Protein AF-A0AAD2YGH4-F1 (afdb_monomer_lite)

Secondary structure (DSSP, 8-state):
-BEEEEEESS--SSHHHHHHHHHHHHHHHHHHTT-S-EEEEEEEEESSSEEEEEEEETTEEEEEEEE---EEEEEESSS-EEETTEEEB-STT-BHHHHHHHHHHHHHHHHHHTT--TTTTS---EEEEESS-EEEEEE--HHHHTTEEEEETTTHHHHHHH---TT----HHHHHHHHHHTT-GGGB-TTT---B-----------PPPP-------------------GGGGB--SHHHHHHHHHHHHHHHHHH--SS-EEEEEEHHHHHHHHHTTT----EEEEEEEE-TTGGGGHHHHHHHH-S--EEEETTEEEEEEEEEP----SS---------------S-----PPP-EEE--HHHHHIIIIIS-------TTGGG--TT--HHHHHHHHHHHHHHHHHHHHHHHHHHTTSHHHHHHH-SSEEEEEEES-TT-HHHHHHHHHHHHH-TT-EEEEEEEES-HHHHHHHHHHHHT---TTSEEEEEEEE----SHHHHHH---SSS-EEEEEEESHHHHHHHTTSS-SSHHHHHHHHHHTTEEEEEEEEEEEE-PBPTTT-SBHHHHHHHHHHHHHHH-SSEEEEESHHHHH-TT--------EEEEEEETTEEEEEEEEEEEEEEEHHHHHHHTTT---TTEEEES-HHHHHTT-GGGB-TTTTT-SEEEETT----

InterPro domains:
  IPR011528 Nuclease-related domain, NERD [PF08378] (24-130)
  IPR029063 S-adenosyl-L-methionine-dependent methyltransferase superfamily [G3DSA:3.40.50.150] (403-676)
  IPR029063 S-adenosyl-L-methionine-dependent methyltransferase superfamily [SSF53335] (407-572)

Radius of gyration: 30.19 Å; chains: 1; bounding box: 81×71×81 Å

Foldseek 3Di:
DWWEWEFEPDDDPDPLLVVLSVLLLQVRRVVTQPPPWYKYKYAQADLVHTFRIWIDTFFATETEHEFAAAEEWEAAQDDFIDHVNHGGPCPDPHHVLVNQVVCLVRNLVSCVVLVNDNLQSVAHAYEYEYAYYYDYDYHDDPVNCLRYYYGYSVCVVVVVVVDGHPSRGADNVSNVVVCVSSVRVLGTDPPSINDDDDDDDDDDDDDDDDDDDDDDDDDDDDDDPPPDQPQVVFFDDDPVQVVVLVVVVVCCCVQVVDPDKHKTKGQQVVCQVVVVVLVDGGFARIKIKMFAAQCQVCQVVCCVVVVFNWHDSDSGMIMTHDHDTDDDDDDDDDDDDDDDDPDPPPPDDAPADDADFEDADPQLLLCCLCPVLVADADDDPPPPLAQLPDDSNSLSNCSNHVLLVLLSVLLRLLLLVCVQPLLVVVPQDQEAEEEEAACFLNSNVNSNQVSCCVSRQQYEYEYEYEHQHPSSVVNNVVSVVSDPRPSYHYHYDYDNDDQQAVVSLVPDDDPAQEHQEYHAESVQSNCCLNVRPVPLSLLSNCVSNVRSYHQNHKYKHKHAQDARPPVRHTPQLSNLQSVLVNQVPDPWKAWLPLQLCRQPSVDNDSARFKDWHFYDHSVDHGNIGIMAMTMMHTPVNSCSSCVPPDDNQEWEQRYVVVVVVVNLSRTPPNHSVHRHYYHSSRSPD

Sequence (685 aa):
MGGLLAFRVGNFDTTAEREQFRFLCERLKAHYEDSNEFCVFAGNYNIGCELDALFIKKDAIISIEFKNYGGKVVANENGEWTCNGKIIKGGSRKTVLQQARINHSIVKKELKVLGVEKNQIKDVPHLIIFHQPIELENNLSATNKSWLHITDSEHFIEKLDDITCPHTDLDPLGIVNLTETLNLNPFYLTEFSNATYDKPVEPIEKIELFEDIKKYEPHTEEKEKEDVPNFESFVIEDENSIVLLNFVKKVIKSSLKLDNFTVMVLDGKRASSSFAAYGIKLTREYVVIISADGIDEYCSKLTRFTNHDVKAVLPSTIFWEEGKELVVEDDSSFSVVEEHQSKELSNTNSNVSFRKSKTILPHWLDKKIFNDHRAIYAPEHERYEYNLDLNEEELKVYLGTYFPRSYAEMFCVVDNLMQNKHLKEMLERDKINVLDCGCGTGGEILGFITAIGKHLTHAKINITAIDGNDGALVILKDLIESNPNKKVQVELSILNQTLNNGEDVENLAFGEKNFHFILCDKIVCELISKEVLPINAYAIMAKKLATYLHENGLLIMLDVTTKDEHSGYFYPQLMNSSINDYVRESRTIETLLPLSCACYYECRDLCFMQQTFSVSHSHKSNDESRVCYRVLCRKPLKTTIMQEIEIENFAHVIHPTKYKQNDDSAICSRSKNNKITIDSFNINL

Organism: NCBI:txid999417

Structure (mmCIF, N/CA/C/O backbone):
data_AF-A0AAD2YGH4-F1
#
_entry.id   AF-A0AAD2YGH4-F1
#
loop_
_atom_site.group_PDB
_atom_site.id
_atom_site.type_symbol
_atom_site.label_atom_id
_atom_site.label_alt_id
_atom_site.label_comp_id
_atom_site.label_asym_id
_atom_site.label_entity_id
_atom_site.label_seq_id
_atom_site.pdbx_PDB_ins_code
_atom_site.Cartn_x
_atom_site.Cartn_y
_atom_site.Cartn_z
_atom_site.occupancy
_atom_site.B_iso_or_equiv
_atom_site.auth_seq_id
_atom_site.auth_comp_id
_atom_site.auth_asym_id
_atom_site.auth_atom_id
_atom_site.pdbx_PDB_model_num
ATOM 1 N N . MET A 1 1 ? 28.987 -19.269 -20.682 1.00 66.50 1 MET A N 1
ATOM 2 C CA . MET A 1 1 ? 28.278 -18.495 -19.629 1.00 66.50 1 MET A CA 1
ATOM 3 C C . MET A 1 1 ? 28.415 -19.230 -18.307 1.00 66.50 1 MET A C 1
ATOM 5 O O . MET A 1 1 ? 27.915 -20.344 -18.219 1.00 66.50 1 MET A O 1
ATOM 9 N N . GLY A 1 2 ? 29.088 -18.630 -17.327 1.00 78.56 2 GLY A N 1
ATOM 10 C CA . GLY A 1 2 ? 29.291 -19.181 -15.981 1.00 78.56 2 GLY A CA 1
ATOM 11 C C . GLY A 1 2 ? 29.488 -18.058 -14.960 1.00 78.56 2 GLY A C 1
ATOM 12 O O . GLY A 1 2 ? 29.725 -16.917 -15.366 1.00 78.56 2 GLY A O 1
ATOM 13 N N . GLY A 1 3 ? 29.333 -18.363 -13.673 1.00 90.00 3 GLY A N 1
ATOM 14 C CA . GLY A 1 3 ? 29.464 -17.436 -12.546 1.00 90.00 3 GLY A CA 1
ATOM 15 C C . GLY A 1 3 ? 28.148 -17.091 -11.836 1.00 90.00 3 GLY A C 1
ATOM 16 O O . GLY A 1 3 ? 27.070 -17.579 -12.180 1.00 90.00 3 GLY A O 1
ATOM 17 N N . LEU A 1 4 ? 28.253 -16.231 -10.822 1.00 94.25 4 LEU A N 1
ATOM 18 C CA . LEU A 1 4 ? 27.159 -15.813 -9.946 1.00 94.25 4 LEU A CA 1
ATOM 19 C C . LEU A 1 4 ? 26.594 -14.446 -10.357 1.00 94.25 4 LEU A C 1
ATOM 21 O O . LEU A 1 4 ? 27.344 -13.487 -10.571 1.00 94.25 4 LEU A O 1
ATOM 25 N N . LEU A 1 5 ? 25.265 -14.337 -10.363 1.00 93.19 5 LEU A N 1
ATOM 26 C CA . LEU A 1 5 ? 24.547 -13.066 -10.260 1.00 93.19 5 LEU A CA 1
ATOM 27 C C . LEU A 1 5 ? 23.914 -12.929 -8.870 1.00 93.19 5 LEU A C 1
ATOM 29 O O . LEU A 1 5 ? 23.048 -13.715 -8.486 1.00 93.19 5 LEU A O 1
ATOM 33 N N . ALA A 1 6 ? 24.319 -11.910 -8.122 1.00 93.62 6 ALA A N 1
ATOM 34 C CA . ALA A 1 6 ? 23.796 -11.613 -6.796 1.00 93.62 6 ALA A CA 1
ATOM 35 C C . ALA A 1 6 ? 22.859 -10.395 -6.826 1.00 93.62 6 ALA A C 1
ATOM 37 O O . ALA A 1 6 ? 23.151 -9.384 -7.466 1.00 93.62 6 ALA A O 1
ATOM 38 N N . PHE A 1 7 ? 21.747 -10.469 -6.094 1.00 90.81 7 PHE A N 1
ATOM 39 C CA . PHE A 1 7 ? 20.738 -9.411 -5.999 1.00 90.81 7 PHE A CA 1
ATOM 40 C C . PHE A 1 7 ? 20.287 -9.195 -4.551 1.00 90.81 7 PHE A C 1
ATOM 42 O O . PHE A 1 7 ? 20.289 -10.132 -3.753 1.00 90.81 7 PHE A O 1
ATOM 49 N N . ARG A 1 8 ? 19.834 -7.983 -4.205 1.00 89.50 8 ARG A N 1
ATOM 50 C CA . ARG A 1 8 ? 19.205 -7.689 -2.903 1.00 89.50 8 ARG A CA 1
ATOM 51 C C . ARG A 1 8 ? 18.032 -6.721 -3.041 1.00 89.50 8 ARG A C 1
ATOM 53 O O . ARG A 1 8 ? 18.234 -5.527 -3.246 1.00 89.50 8 ARG A O 1
ATOM 60 N N . VAL A 1 9 ? 16.812 -7.234 -2.859 1.00 71.62 9 VAL A N 1
ATOM 61 C CA . VAL A 1 9 ? 15.546 -6.509 -3.121 1.00 71.62 9 VAL A CA 1
ATOM 62 C C . VAL A 1 9 ? 15.139 -5.553 -1.983 1.00 71.62 9 VAL A C 1
ATOM 64 O O . VAL A 1 9 ? 14.277 -4.691 -2.144 1.00 71.62 9 VAL A O 1
ATOM 67 N N . GLY A 1 10 ? 15.841 -5.614 -0.852 1.00 69.56 10 GLY A N 1
ATOM 68 C CA . GLY A 1 10 ? 15.740 -4.660 0.250 1.00 69.56 10 GLY A CA 1
ATOM 69 C C . GLY A 1 10 ? 16.786 -4.934 1.329 1.00 69.56 10 GLY A C 1
ATOM 70 O O . GLY A 1 10 ? 17.437 -5.978 1.332 1.00 69.56 10 GLY A O 1
ATOM 71 N N . ASN A 1 11 ? 16.943 -4.028 2.292 1.00 75.69 11 ASN A N 1
ATOM 72 C CA . ASN A 1 11 ? 17.807 -4.289 3.447 1.00 75.69 11 ASN A CA 1
ATOM 73 C C . ASN A 1 11 ? 17.150 -5.296 4.399 1.00 75.69 11 ASN A C 1
ATOM 75 O O . ASN A 1 11 ? 15.961 -5.172 4.669 1.00 75.69 11 ASN A O 1
ATOM 79 N N . PHE A 1 12 ? 17.924 -6.246 4.932 1.00 79.94 12 PHE A N 1
ATOM 80 C CA . PHE A 1 12 ? 17.452 -7.127 6.007 1.00 79.94 12 PHE A CA 1
ATOM 81 C C . PHE A 1 12 ? 17.207 -6.331 7.292 1.00 79.94 12 PHE A C 1
ATOM 83 O O . PHE A 1 12 ? 17.900 -5.335 7.551 1.00 79.94 12 PHE A O 1
ATOM 90 N N . ASP A 1 13 ? 16.259 -6.779 8.106 1.00 73.19 13 ASP A N 1
ATOM 91 C CA . ASP A 1 13 ? 15.852 -6.077 9.324 1.00 73.19 13 ASP A CA 1
ATOM 92 C C . ASP A 1 13 ? 16.855 -6.260 10.468 1.00 73.19 13 ASP A C 1
ATOM 94 O O . ASP A 1 13 ? 17.016 -5.357 11.293 1.00 73.19 13 ASP A O 1
ATOM 98 N N . THR A 1 14 ? 17.587 -7.381 10.501 1.00 77.44 14 THR A N 1
ATOM 99 C CA . THR A 1 14 ? 18.563 -7.663 11.561 1.00 77.44 14 THR A CA 1
ATOM 100 C C . THR A 1 14 ? 20.010 -7.638 11.070 1.00 77.44 14 THR A C 1
ATOM 102 O O . THR A 1 14 ? 20.324 -7.993 9.933 1.00 77.44 14 THR A O 1
ATOM 105 N N . THR A 1 15 ? 20.936 -7.247 11.952 1.00 80.94 15 THR A N 1
ATOM 106 C CA . THR A 1 15 ? 22.381 -7.275 11.665 1.00 80.94 15 THR A CA 1
ATOM 107 C C . THR A 1 15 ? 22.866 -8.683 11.318 1.00 80.94 15 THR A C 1
ATOM 109 O O . THR A 1 15 ? 23.630 -8.837 10.371 1.00 80.94 15 THR A O 1
ATOM 112 N N . ALA A 1 16 ? 22.370 -9.705 12.024 1.00 84.06 16 ALA A N 1
ATOM 113 C CA . ALA A 1 16 ? 22.767 -11.094 11.807 1.00 84.06 16 ALA A CA 1
ATOM 114 C C . ALA A 1 16 ? 22.405 -11.592 10.399 1.00 84.06 16 ALA A C 1
ATOM 116 O O . ALA A 1 16 ? 23.231 -12.216 9.743 1.00 84.06 16 ALA A O 1
ATOM 117 N N . GLU A 1 17 ? 21.211 -11.267 9.895 1.00 89.44 17 GLU A N 1
ATOM 118 C CA . GLU A 1 17 ? 20.808 -11.619 8.524 1.00 89.44 17 GLU A CA 1
ATOM 119 C C . GLU A 1 17 ? 21.643 -10.868 7.479 1.00 89.44 17 GLU A C 1
ATOM 121 O O . GLU A 1 17 ? 22.048 -11.456 6.478 1.00 89.44 17 GLU A O 1
ATOM 126 N N . ARG A 1 18 ? 21.972 -9.588 7.722 1.00 89.44 18 ARG A N 1
ATOM 127 C CA . ARG A 1 18 ? 22.854 -8.813 6.826 1.00 89.44 18 ARG A CA 1
ATOM 128 C C . ARG A 1 18 ? 24.257 -9.403 6.749 1.00 89.44 18 ARG A C 1
ATOM 130 O O . ARG A 1 18 ? 24.847 -9.436 5.671 1.00 89.44 18 ARG A O 1
ATOM 137 N N . GLU A 1 19 ? 24.814 -9.797 7.889 1.00 91.25 19 GLU A N 1
ATOM 138 C CA . GLU A 1 19 ? 26.130 -10.431 7.974 1.00 91.25 19 GLU A CA 1
ATOM 139 C C . GLU A 1 19 ? 26.116 -11.807 7.314 1.00 91.25 19 GLU A C 1
ATOM 141 O O . GLU A 1 19 ? 26.974 -12.082 6.479 1.00 91.25 19 GLU A O 1
ATOM 146 N N . GLN A 1 20 ? 25.101 -12.625 7.609 1.00 95.69 20 GLN A N 1
ATOM 147 C CA . GLN A 1 20 ? 24.940 -13.943 7.007 1.00 95.69 20 GLN A CA 1
ATOM 148 C C . GLN A 1 20 ? 24.799 -13.855 5.483 1.00 95.69 20 GLN A C 1
ATOM 150 O O . GLN A 1 20 ? 25.515 -14.552 4.773 1.00 95.69 20 GLN A O 1
ATOM 155 N N . PHE A 1 21 ? 23.940 -12.971 4.965 1.00 96.56 21 PHE A N 1
ATOM 156 C CA . PHE A 1 21 ? 23.768 -12.776 3.523 1.00 96.56 21 PHE A CA 1
ATOM 157 C C . PHE A 1 21 ? 25.072 -12.366 2.833 1.00 96.56 21 PHE A C 1
ATOM 159 O O . PHE A 1 21 ? 25.438 -12.949 1.816 1.00 96.56 21 PHE A O 1
ATOM 166 N N . ARG A 1 22 ? 25.794 -11.390 3.398 1.00 95.69 22 ARG A N 1
ATOM 167 C CA . ARG A 1 22 ? 27.077 -10.926 2.850 1.00 95.69 22 ARG A CA 1
ATOM 168 C C . ARG A 1 22 ? 28.101 -12.057 2.800 1.00 95.69 22 ARG A C 1
ATOM 170 O O . ARG A 1 22 ? 28.711 -12.278 1.761 1.00 95.69 22 ARG A O 1
ATOM 177 N N . PHE A 1 23 ? 28.226 -12.800 3.897 1.00 96.25 23 PHE A N 1
ATOM 178 C CA . PHE A 1 23 ? 29.118 -13.950 3.989 1.00 96.25 23 PHE A CA 1
ATOM 179 C C . PHE A 1 23 ? 28.778 -15.022 2.939 1.00 96.25 23 PHE A C 1
ATOM 181 O O . PHE A 1 23 ? 29.663 -15.510 2.239 1.00 96.25 23 PHE A O 1
ATOM 188 N N . LEU A 1 24 ? 27.492 -15.353 2.778 1.00 97.38 24 LEU A N 1
ATOM 189 C CA . LEU A 1 24 ? 27.024 -16.296 1.758 1.00 97.38 24 LEU A CA 1
ATOM 190 C C . LEU A 1 24 ? 27.374 -15.805 0.343 1.00 97.38 24 LEU A C 1
ATOM 192 O O . LEU A 1 24 ? 27.895 -16.586 -0.449 1.00 97.38 24 LEU A O 1
ATOM 196 N N . CYS A 1 25 ? 27.152 -14.522 0.038 1.00 97.12 25 CYS A N 1
ATOM 197 C CA . CYS A 1 25 ? 27.506 -13.922 -1.251 1.00 97.12 25 CYS A CA 1
ATOM 198 C C . CYS A 1 25 ? 29.002 -14.039 -1.567 1.00 97.12 25 CYS A C 1
ATOM 200 O O . CYS A 1 25 ? 29.358 -14.443 -2.669 1.00 97.12 25 CYS A O 1
ATOM 202 N N . GLU A 1 26 ? 29.881 -13.714 -0.616 1.00 95.88 26 GLU A N 1
ATOM 203 C CA . GLU A 1 26 ? 31.338 -13.804 -0.798 1.00 95.88 26 GLU A CA 1
ATOM 204 C C . GLU A 1 26 ? 31.778 -15.242 -1.090 1.00 95.88 26 GLU A C 1
ATOM 206 O O . GLU A 1 26 ? 32.555 -15.495 -2.013 1.00 95.88 26 GLU A O 1
ATOM 211 N N . ARG A 1 27 ? 31.235 -16.198 -0.331 1.00 96.81 27 ARG A N 1
ATOM 212 C CA . ARG A 1 27 ? 31.536 -17.624 -0.484 1.00 96.81 27 ARG A CA 1
ATOM 213 C C . ARG A 1 27 ? 31.006 -18.179 -1.808 1.00 96.81 27 ARG A C 1
ATOM 215 O O . ARG A 1 27 ? 31.737 -18.902 -2.479 1.00 96.81 27 ARG A O 1
ATOM 222 N N . LEU A 1 28 ? 29.785 -17.813 -2.211 1.00 96.69 28 LEU A N 1
ATOM 223 C CA . LEU A 1 28 ? 29.208 -18.201 -3.504 1.00 96.69 28 LEU A CA 1
ATOM 224 C C . LEU A 1 28 ? 29.993 -17.598 -4.670 1.00 96.69 28 LEU A C 1
ATOM 226 O O . LEU A 1 28 ? 30.309 -18.312 -5.616 1.00 96.69 28 LEU A O 1
ATOM 230 N N . LYS A 1 29 ? 30.351 -16.310 -4.595 1.00 94.50 29 LYS A N 1
ATOM 231 C CA . LYS A 1 29 ? 31.142 -15.641 -5.633 1.00 94.50 29 LYS A CA 1
ATOM 232 C C . LYS A 1 29 ? 32.457 -16.383 -5.860 1.00 94.50 29 LYS A C 1
ATOM 234 O O . LYS A 1 29 ? 32.738 -16.749 -6.995 1.00 94.50 29 LYS A O 1
ATOM 239 N N . ALA A 1 30 ? 33.203 -16.659 -4.789 1.00 93.25 30 ALA A N 1
ATOM 240 C CA . ALA A 1 30 ? 34.466 -17.394 -4.861 1.00 93.25 30 ALA A CA 1
ATOM 241 C C . ALA A 1 30 ? 34.291 -18.830 -5.387 1.00 93.25 30 ALA A C 1
ATOM 243 O O . ALA A 1 30 ? 35.144 -19.332 -6.107 1.00 93.25 30 ALA A O 1
ATOM 244 N N . HIS A 1 31 ? 33.187 -19.498 -5.043 1.00 94.38 31 HIS A N 1
ATOM 245 C CA . HIS A 1 31 ? 32.913 -20.857 -5.509 1.00 94.38 31 HIS A CA 1
ATOM 246 C C . HIS A 1 31 ? 32.589 -20.925 -7.011 1.00 94.38 31 HIS A C 1
ATOM 248 O O . HIS A 1 31 ? 33.031 -21.850 -7.688 1.00 94.38 31 HIS A O 1
ATOM 254 N N . TYR A 1 32 ? 31.858 -19.940 -7.544 1.00 90.38 32 TYR A N 1
ATOM 255 C CA . TYR A 1 32 ? 31.441 -19.916 -8.950 1.00 90.38 32 TYR A CA 1
ATOM 256 C C . TYR A 1 32 ? 32.366 -19.110 -9.880 1.00 90.38 32 TYR A C 1
ATOM 258 O O . TYR A 1 32 ? 32.117 -19.087 -11.080 1.00 90.38 32 TYR A O 1
ATOM 266 N N . GLU A 1 33 ? 33.429 -18.474 -9.373 1.00 84.94 33 GLU A N 1
ATOM 267 C CA . GLU A 1 33 ? 34.309 -17.571 -10.142 1.00 84.94 33 GLU A CA 1
ATOM 268 C C . GLU A 1 33 ? 34.930 -18.205 -11.390 1.00 84.94 33 GLU A C 1
ATOM 270 O O . GLU A 1 33 ? 34.865 -17.616 -12.467 1.00 84.94 33 GLU A O 1
ATOM 275 N N . ASP A 1 34 ? 35.433 -19.432 -11.261 1.00 81.06 34 ASP A N 1
ATOM 276 C CA . ASP A 1 34 ? 36.026 -20.199 -12.364 1.00 81.06 34 ASP A CA 1
ATOM 277 C C . ASP A 1 34 ? 35.110 -21.338 -12.850 1.00 81.06 34 ASP A C 1
ATOM 279 O O . ASP A 1 34 ? 35.536 -22.246 -13.570 1.00 81.06 34 ASP A O 1
ATOM 283 N N . SER A 1 35 ? 33.841 -21.327 -12.431 1.00 81.94 35 SER A N 1
ATOM 284 C CA . SER A 1 35 ? 32.882 -22.368 -12.788 1.00 81.94 35 SER A CA 1
ATOM 285 C C . SER A 1 35 ? 32.200 -22.064 -14.121 1.00 81.94 35 SER A C 1
ATOM 287 O O . SER A 1 35 ? 31.798 -20.937 -14.408 1.00 81.94 35 SER A O 1
ATOM 289 N N . ASN A 1 36 ? 31.984 -23.108 -14.925 1.00 83.19 36 ASN A N 1
ATOM 290 C CA . ASN A 1 36 ? 31.110 -23.032 -16.100 1.00 83.19 36 ASN A CA 1
ATOM 291 C C . ASN A 1 36 ? 29.619 -23.066 -15.724 1.00 83.19 36 ASN A C 1
ATOM 293 O O . ASN A 1 36 ? 28.760 -23.003 -16.603 1.00 83.19 36 ASN A O 1
ATOM 297 N N . GLU A 1 37 ? 29.299 -23.213 -14.439 1.00 88.12 37 GLU A N 1
ATOM 298 C CA . GLU A 1 37 ? 27.932 -23.179 -13.942 1.00 88.12 37 GLU A CA 1
ATOM 299 C C . GLU A 1 37 ? 27.478 -21.744 -13.709 1.00 88.12 37 GLU A C 1
ATOM 301 O O . GLU A 1 37 ? 28.224 -20.909 -13.204 1.00 88.12 37 GLU A O 1
ATOM 306 N N . PHE A 1 38 ? 26.234 -21.468 -14.086 1.00 90.75 38 PHE A N 1
ATOM 307 C CA . PHE A 1 38 ? 25.610 -20.165 -13.926 1.00 90.75 38 PHE A CA 1
ATOM 308 C C . PHE A 1 38 ? 24.528 -20.251 -12.855 1.00 90.75 38 PHE A C 1
ATOM 310 O O . PHE A 1 38 ? 23.673 -21.142 -12.904 1.00 90.75 38 PHE A O 1
ATOM 317 N N . CYS A 1 39 ? 24.553 -19.329 -11.899 1.00 94.19 39 CYS A N 1
ATOM 318 C CA . CYS A 1 39 ? 23.596 -19.309 -10.802 1.00 94.19 39 CYS A CA 1
ATOM 319 C C . CYS A 1 39 ? 23.213 -17.884 -10.391 1.00 94.19 39 CYS A C 1
ATOM 321 O O . CYS A 1 39 ? 23.888 -16.899 -10.699 1.00 94.19 39 CYS A O 1
ATOM 323 N N . VAL A 1 40 ? 22.092 -17.782 -9.685 1.00 96.50 40 VAL A N 1
ATOM 324 C CA . VAL A 1 40 ? 21.546 -16.533 -9.161 1.00 96.50 40 VAL A CA 1
ATOM 325 C C . VAL A 1 40 ? 21.294 -16.680 -7.673 1.00 96.50 40 VAL A C 1
ATOM 327 O O . VAL A 1 40 ? 20.693 -17.661 -7.239 1.00 96.50 40 VAL A O 1
ATOM 330 N N . PHE A 1 41 ? 21.675 -15.666 -6.903 1.00 97.88 41 PHE A N 1
ATOM 331 C CA . PHE A 1 41 ? 21.356 -15.554 -5.486 1.00 97.88 41 PHE A CA 1
ATOM 332 C C . PHE A 1 41 ? 20.676 -14.214 -5.198 1.00 97.88 41 PHE A C 1
ATOM 334 O O . PHE A 1 41 ? 21.284 -13.156 -5.335 1.00 97.88 41 PHE A O 1
ATOM 341 N N . ALA A 1 42 ? 19.405 -14.244 -4.804 1.00 95.31 42 ALA A N 1
ATOM 342 C CA . ALA A 1 42 ? 18.608 -13.054 -4.526 1.00 95.31 42 ALA A CA 1
ATOM 343 C C . ALA A 1 42 ? 18.218 -12.995 -3.047 1.00 95.31 42 ALA A C 1
ATOM 345 O O . ALA A 1 42 ? 17.484 -13.853 -2.568 1.00 95.31 42 ALA A O 1
ATOM 346 N N . GLY A 1 43 ? 18.696 -11.981 -2.329 1.00 94.50 43 GLY A N 1
ATOM 347 C CA . GLY A 1 43 ? 18.396 -11.758 -0.915 1.00 94.50 43 GLY A CA 1
ATOM 348 C C . GLY A 1 43 ? 17.168 -10.884 -0.676 1.00 94.50 43 GLY A C 1
ATOM 349 O O . GLY A 1 43 ? 16.886 -9.963 -1.452 1.00 94.50 43 GLY A O 1
ATOM 350 N N . ASN A 1 44 ? 16.502 -11.143 0.451 1.00 89.38 44 ASN A N 1
ATOM 351 C CA . ASN A 1 44 ? 15.353 -10.405 0.972 1.00 89.38 44 ASN A CA 1
ATOM 352 C C . ASN A 1 44 ? 14.245 -10.226 -0.076 1.00 89.38 44 ASN A C 1
ATOM 354 O O . ASN A 1 44 ? 13.866 -9.110 -0.439 1.00 89.38 44 ASN A O 1
ATOM 358 N N . TYR A 1 45 ? 13.793 -11.349 -0.631 1.00 87.06 45 TYR A N 1
ATOM 359 C CA . TYR A 1 45 ? 12.882 -11.376 -1.768 1.00 87.06 45 TYR A CA 1
ATOM 360 C C . TYR A 1 45 ? 11.465 -11.758 -1.341 1.00 87.06 45 TYR A C 1
ATOM 362 O O . TYR A 1 45 ? 11.273 -12.677 -0.547 1.00 87.06 45 TYR A O 1
ATOM 370 N N . ASN A 1 46 ? 10.452 -11.085 -1.898 1.00 81.69 46 ASN A N 1
ATOM 371 C CA . ASN A 1 46 ? 9.050 -11.401 -1.635 1.00 81.69 46 ASN A CA 1
ATOM 372 C C . ASN A 1 46 ? 8.379 -12.009 -2.870 1.00 81.69 46 ASN A C 1
ATOM 374 O O . ASN A 1 46 ? 8.191 -11.339 -3.884 1.00 81.69 46 ASN A O 1
ATOM 378 N N . ILE A 1 47 ? 7.966 -13.269 -2.746 1.00 77.31 47 ILE A N 1
ATOM 379 C CA . ILE A 1 47 ? 7.245 -14.023 -3.777 1.00 77.31 47 ILE A CA 1
ATOM 380 C C . ILE A 1 47 ? 5.944 -14.587 -3.197 1.00 77.31 47 ILE A C 1
ATOM 382 O O . ILE A 1 47 ? 5.746 -15.792 -3.066 1.00 77.31 47 ILE A O 1
ATOM 386 N N . GLY A 1 48 ? 5.075 -13.684 -2.731 1.00 73.00 48 GLY A N 1
ATOM 387 C CA . GLY A 1 48 ? 3.843 -14.016 -1.998 1.00 73.00 48 GLY A CA 1
ATOM 388 C C . GLY A 1 48 ? 4.076 -14.402 -0.531 1.00 73.00 48 GLY A C 1
ATOM 389 O O . GLY A 1 48 ? 3.132 -14.436 0.260 1.00 73.00 48 GLY A O 1
ATOM 390 N N . CYS A 1 49 ? 5.329 -14.655 -0.163 1.00 78.06 49 CYS A N 1
ATOM 391 C CA . CYS A 1 49 ? 5.856 -14.724 1.192 1.00 78.06 49 CYS A CA 1
ATOM 392 C C . CYS A 1 49 ? 7.225 -14.037 1.223 1.00 78.06 49 CYS A C 1
ATOM 394 O O . CYS A 1 49 ? 7.924 -14.003 0.209 1.00 78.06 49 CYS A O 1
ATOM 396 N N . GLU A 1 50 ? 7.599 -13.510 2.385 1.00 83.12 50 GLU A N 1
ATOM 397 C CA . GLU A 1 50 ? 8.935 -12.963 2.631 1.00 83.12 50 GLU A CA 1
ATOM 398 C C . GLU A 1 50 ? 9.928 -14.123 2.767 1.00 83.12 50 GLU A C 1
ATOM 400 O O . GLU A 1 50 ? 9.701 -15.043 3.557 1.00 83.12 50 GLU A O 1
ATOM 405 N N . LEU A 1 51 ? 10.976 -14.108 1.944 1.00 89.50 51 LEU A N 1
ATOM 406 C CA . LEU A 1 51 ? 12.081 -15.059 1.977 1.00 89.50 51 LEU A CA 1
ATOM 407 C C . LEU A 1 51 ? 13.375 -14.327 2.304 1.00 89.50 51 LEU A C 1
ATOM 409 O O . LEU A 1 51 ? 13.650 -13.264 1.738 1.00 89.50 51 LEU A O 1
ATOM 413 N N . ASP A 1 52 ? 14.221 -14.964 3.108 1.00 95.00 52 ASP A N 1
ATOM 414 C CA . ASP A 1 52 ? 15.559 -14.444 3.367 1.00 95.00 52 ASP A CA 1
ATOM 415 C C . ASP A 1 52 ? 16.425 -14.494 2.108 1.00 95.00 52 ASP A C 1
ATOM 417 O O . ASP A 1 52 ? 17.132 -13.532 1.804 1.00 95.00 52 ASP A O 1
ATOM 421 N N . ALA A 1 53 ? 16.333 -15.576 1.326 1.00 96.88 53 ALA A N 1
ATOM 422 C CA . ALA A 1 53 ? 16.904 -15.608 -0.013 1.00 96.88 53 ALA A CA 1
ATOM 423 C C . ALA A 1 53 ? 16.221 -16.609 -0.962 1.00 96.88 53 ALA A C 1
ATOM 425 O O . ALA A 1 53 ? 15.487 -17.513 -0.559 1.00 96.88 53 ALA A O 1
ATOM 426 N N . LEU A 1 54 ? 16.505 -16.453 -2.252 1.00 96.94 54 LEU A N 1
ATOM 427 C CA . LEU A 1 54 ? 16.174 -17.377 -3.328 1.00 96.94 54 LEU A CA 1
ATOM 428 C C . LEU A 1 54 ? 17.457 -17.692 -4.103 1.00 96.94 54 LEU A C 1
ATOM 430 O O . LEU A 1 54 ? 18.160 -16.778 -4.532 1.00 96.94 54 LEU A O 1
ATOM 434 N N . PHE A 1 55 ? 17.755 -18.973 -4.289 1.00 97.88 55 PHE A N 1
ATOM 435 C CA . PHE A 1 55 ? 18.895 -19.435 -5.073 1.00 97.88 55 PHE A CA 1
ATOM 436 C C . PHE A 1 55 ? 18.412 -20.214 -6.294 1.00 97.88 55 PHE A C 1
ATOM 438 O O . PHE A 1 55 ? 17.547 -21.081 -6.179 1.00 97.88 55 PHE A O 1
ATOM 445 N N . ILE A 1 56 ? 18.945 -19.894 -7.467 1.00 96.31 56 ILE A N 1
ATOM 446 C CA . ILE A 1 56 ? 18.564 -20.510 -8.737 1.00 96.31 56 ILE A CA 1
ATOM 447 C C . ILE A 1 56 ? 19.835 -21.028 -9.389 1.00 96.31 56 ILE A C 1
ATOM 449 O O . ILE A 1 56 ? 20.767 -20.267 -9.635 1.00 96.31 56 ILE A O 1
ATOM 453 N N . LYS A 1 57 ? 19.847 -22.316 -9.703 1.00 95.25 57 LYS A N 1
ATOM 454 C CA . LYS A 1 57 ? 20.884 -22.960 -10.505 1.00 95.25 57 LYS A CA 1
ATOM 455 C C . LYS A 1 57 ? 20.231 -23.835 -11.567 1.00 95.25 57 LYS A C 1
ATOM 457 O O . LYS A 1 57 ? 19.008 -23.970 -11.602 1.00 95.25 57 LYS A O 1
ATOM 462 N N . LYS A 1 58 ? 21.053 -24.439 -12.423 1.00 93.69 58 LYS A N 1
ATOM 463 C CA . LYS A 1 58 ? 20.595 -25.262 -13.546 1.00 93.69 58 LYS A CA 1
ATOM 464 C C . LYS A 1 58 ? 19.526 -26.283 -13.151 1.00 93.69 58 LYS A C 1
ATOM 466 O O . LYS A 1 58 ? 18.511 -26.399 -13.821 1.00 93.69 58 LYS A O 1
ATOM 471 N N . ASP A 1 59 ? 19.739 -27.010 -12.068 1.00 94.56 59 ASP A N 1
ATOM 472 C CA . ASP A 1 59 ? 18.918 -28.155 -11.688 1.00 94.56 59 ASP A CA 1
ATOM 473 C C . ASP A 1 59 ? 18.085 -27.924 -10.421 1.00 94.56 59 ASP A C 1
ATOM 475 O O . ASP A 1 59 ? 17.552 -28.881 -9.863 1.00 94.56 59 ASP A O 1
ATOM 479 N N . ALA A 1 60 ? 17.956 -26.679 -9.939 1.00 96.44 60 ALA A N 1
ATOM 480 C CA . ALA A 1 60 ? 17.129 -26.370 -8.773 1.00 96.44 60 ALA A CA 1
ATOM 481 C C . ALA A 1 60 ? 16.755 -24.882 -8.655 1.00 96.44 60 ALA A C 1
ATOM 483 O O . ALA A 1 60 ? 17.568 -23.988 -8.892 1.00 96.44 60 ALA A O 1
ATOM 484 N N . ILE A 1 61 ? 15.541 -24.629 -8.157 1.00 96.69 61 ILE A N 1
ATOM 485 C CA . ILE A 1 61 ? 15.127 -23.342 -7.578 1.00 96.69 61 ILE A CA 1
ATOM 486 C C . ILE A 1 61 ? 14.902 -23.573 -6.082 1.00 96.69 61 ILE A C 1
ATOM 488 O O . ILE A 1 61 ? 14.020 -24.340 -5.699 1.00 96.69 61 ILE A O 1
ATOM 492 N N . ILE A 1 62 ? 15.698 -22.924 -5.237 1.00 98.00 62 ILE A N 1
ATOM 493 C CA . ILE A 1 62 ? 15.788 -23.192 -3.800 1.00 98.00 62 ILE A CA 1
ATOM 494 C C . ILE A 1 62 ? 15.371 -21.942 -3.031 1.00 98.00 62 ILE A C 1
ATOM 496 O O . ILE A 1 62 ? 15.977 -20.880 -3.156 1.00 98.00 62 ILE A O 1
ATOM 500 N N . SER A 1 63 ? 14.342 -22.075 -2.201 1.00 96.88 63 SER A N 1
ATOM 501 C CA . SER A 1 63 ? 13.959 -21.030 -1.243 1.00 96.88 63 SER A CA 1
ATOM 502 C C . SER A 1 63 ? 14.767 -21.180 0.044 1.00 96.88 63 SER A C 1
ATOM 504 O O . SER A 1 63 ? 14.945 -22.300 0.519 1.00 96.88 63 SER A O 1
ATOM 506 N N . ILE A 1 64 ? 15.261 -20.076 0.601 1.00 97.81 64 ILE A N 1
ATOM 507 C CA . ILE A 1 64 ? 16.207 -20.084 1.719 1.00 97.81 64 ILE A CA 1
ATOM 508 C C . ILE A 1 64 ? 15.665 -19.261 2.887 1.00 97.81 64 ILE A C 1
ATOM 510 O O . ILE A 1 64 ? 15.111 -18.179 2.697 1.00 97.81 64 ILE A O 1
ATOM 514 N N . GLU A 1 65 ? 15.864 -19.790 4.091 1.00 95.88 65 GLU A N 1
ATOM 515 C CA . GLU A 1 65 ? 15.543 -19.161 5.370 1.00 95.88 65 GLU A CA 1
ATOM 516 C C . GLU A 1 65 ? 16.782 -19.167 6.280 1.00 95.88 65 GLU A C 1
ATOM 518 O O . GLU A 1 65 ? 17.479 -20.179 6.412 1.00 95.88 65 GLU A O 1
ATOM 523 N N . PHE A 1 66 ? 17.036 -18.056 6.957 1.00 96.00 66 PHE A N 1
ATOM 524 C CA . PHE A 1 66 ? 18.131 -17.868 7.893 1.00 96.00 66 PHE A CA 1
ATOM 525 C C . PHE A 1 66 ? 17.687 -18.114 9.336 1.00 96.00 66 PHE A C 1
ATOM 527 O O . PHE A 1 66 ? 16.555 -17.839 9.758 1.00 96.00 66 PHE A O 1
ATOM 534 N N . LYS A 1 67 ? 18.600 -18.671 10.136 1.00 94.94 67 LYS A N 1
ATOM 535 C CA . LYS A 1 67 ? 18.407 -18.871 11.575 1.00 94.94 67 LYS A CA 1
ATOM 536 C C . LYS A 1 67 ? 19.681 -18.515 12.325 1.00 94.94 67 LYS A C 1
ATOM 538 O O . LYS A 1 67 ? 20.705 -19.174 12.191 1.00 94.94 67 LYS A O 1
ATOM 543 N N . ASN A 1 68 ? 19.604 -17.512 13.191 1.00 93.94 68 ASN A N 1
ATOM 544 C CA . ASN A 1 68 ? 20.745 -17.078 13.993 1.00 93.94 68 ASN A CA 1
ATOM 545 C C . ASN A 1 68 ? 20.957 -17.963 15.244 1.00 93.94 68 ASN A C 1
ATOM 547 O O . ASN A 1 68 ? 20.694 -17.539 16.369 1.00 93.94 68 ASN A O 1
ATOM 551 N N . TYR A 1 69 ? 21.369 -19.219 15.043 1.00 94.44 69 TYR A N 1
ATOM 552 C CA . TYR A 1 69 ? 21.707 -20.181 16.103 1.00 94.44 69 TYR A CA 1
ATOM 553 C C . TYR A 1 69 ? 22.947 -21.014 15.717 1.00 94.44 69 TYR A C 1
ATOM 555 O O . TYR A 1 69 ? 23.325 -21.035 14.547 1.00 94.44 69 TYR A O 1
ATOM 563 N N . GLY A 1 70 ? 23.540 -21.706 16.700 1.00 94.69 70 GLY A N 1
ATOM 564 C CA . GLY A 1 70 ? 24.678 -22.626 16.555 1.00 94.69 70 GLY A CA 1
ATOM 565 C C . GLY A 1 70 ? 24.761 -23.650 17.695 1.00 94.69 70 GLY A C 1
ATOM 566 O O . GLY A 1 70 ? 24.275 -23.404 18.807 1.00 94.69 70 GLY A O 1
ATOM 567 N N . GLY A 1 71 ? 25.384 -24.800 17.434 1.00 96.56 71 GLY A N 1
ATOM 568 C CA . GLY A 1 71 ? 25.501 -25.933 18.361 1.00 96.56 71 GLY A CA 1
ATOM 569 C C . GLY A 1 71 ? 24.539 -27.083 18.044 1.00 96.56 71 GLY A C 1
ATOM 570 O O . GLY A 1 71 ? 24.206 -27.324 16.886 1.00 96.56 71 GLY A O 1
ATOM 571 N N . LYS A 1 72 ? 24.090 -27.830 19.061 1.00 97.94 72 LYS A N 1
ATOM 572 C CA . LYS A 1 72 ? 23.268 -29.028 18.844 1.00 97.94 72 LYS A CA 1
ATOM 573 C C . LYS A 1 72 ? 21.839 -28.658 18.452 1.00 97.94 72 LYS A C 1
ATOM 575 O O . LYS A 1 72 ? 21.062 -28.219 19.304 1.00 97.94 72 LYS A O 1
ATOM 580 N N . VAL A 1 73 ? 21.480 -28.888 17.192 1.00 98.19 73 VAL A N 1
ATOM 581 C CA . VAL A 1 73 ? 20.137 -28.661 16.646 1.00 98.19 73 VAL A CA 1
ATOM 582 C C . VAL A 1 73 ? 19.372 -29.978 16.588 1.00 98.19 73 VAL A C 1
ATOM 584 O O . VAL A 1 73 ? 19.822 -30.938 15.974 1.00 98.19 73 VAL A O 1
ATOM 587 N N . VAL A 1 74 ? 18.183 -30.019 17.190 1.00 98.00 74 VAL A N 1
ATOM 588 C CA . VAL A 1 74 ? 17.258 -31.158 17.101 1.00 98.00 74 VAL A CA 1
ATOM 589 C C . VAL A 1 74 ? 16.055 -30.748 16.260 1.00 98.00 74 VAL A C 1
ATOM 591 O O . VAL A 1 74 ? 15.242 -29.922 16.691 1.00 98.00 74 VAL A O 1
ATOM 594 N N . ALA A 1 75 ? 15.948 -31.325 15.063 1.00 97.38 75 ALA A N 1
ATOM 595 C CA . ALA A 1 75 ? 14.849 -31.096 14.132 1.00 97.38 75 ALA A CA 1
ATOM 596 C C . ALA A 1 75 ? 13.815 -32.219 14.256 1.00 97.38 75 ALA A C 1
ATOM 598 O O . ALA A 1 75 ? 14.099 -33.370 13.929 1.00 97.38 75 ALA A O 1
ATOM 599 N N . ASN A 1 76 ? 12.608 -31.889 14.716 1.00 94.56 76 ASN A N 1
ATOM 600 C CA . ASN A 1 76 ? 11.543 -32.857 14.984 1.00 94.56 76 ASN A CA 1
ATOM 601 C C . ASN A 1 76 ? 10.408 -32.766 13.956 1.00 94.56 76 ASN A C 1
ATOM 603 O O . ASN A 1 76 ? 10.051 -31.676 13.505 1.00 94.56 76 ASN A O 1
ATOM 607 N N . GLU A 1 77 ? 9.815 -33.915 13.614 1.00 93.75 77 GLU A N 1
ATOM 608 C CA . GLU A 1 77 ? 8.604 -33.997 12.777 1.00 93.75 77 GLU A CA 1
ATOM 609 C C . GLU A 1 77 ? 7.385 -33.411 13.504 1.00 93.75 77 GLU A C 1
ATOM 611 O O . GLU A 1 77 ? 6.578 -32.695 12.914 1.00 93.75 77 GLU A O 1
ATOM 616 N N . ASN A 1 78 ? 7.284 -33.703 14.805 1.00 90.12 78 ASN A N 1
ATOM 617 C CA . ASN A 1 78 ? 6.217 -33.245 15.683 1.00 90.12 78 ASN A CA 1
ATOM 618 C C . ASN A 1 78 ? 6.811 -32.422 16.828 1.00 90.12 78 ASN A C 1
ATOM 620 O O . ASN A 1 78 ? 7.731 -32.877 17.509 1.00 90.12 78 ASN A O 1
ATOM 624 N N . GLY A 1 79 ? 6.242 -31.243 17.069 1.00 87.81 79 GLY A N 1
ATOM 625 C CA . GLY A 1 79 ? 6.680 -30.335 18.126 1.00 87.81 79 GLY A CA 1
ATOM 626 C C . GLY A 1 79 ? 7.759 -29.347 17.684 1.00 87.81 79 GLY A C 1
ATOM 627 O O . GLY A 1 79 ? 7.970 -29.104 16.495 1.00 87.81 79 GLY A O 1
ATOM 628 N N . GLU A 1 80 ? 8.403 -28.737 18.674 1.00 94.19 80 GLU A N 1
ATOM 629 C CA . GLU A 1 80 ? 9.366 -27.661 18.463 1.00 94.19 80 GLU A CA 1
ATOM 630 C C . GLU A 1 80 ? 10.742 -28.186 18.052 1.00 94.19 80 GLU A C 1
ATOM 632 O O . GLU A 1 80 ? 11.186 -29.267 18.458 1.00 94.19 80 GLU A O 1
ATOM 637 N N . TRP A 1 81 ? 11.441 -27.375 17.263 1.00 97.06 81 TRP A N 1
ATOM 638 C CA . TRP A 1 81 ? 12.868 -27.557 17.027 1.00 97.06 81 TRP A CA 1
ATOM 639 C C . TRP A 1 81 ? 13.641 -26.861 18.134 1.00 97.06 81 TRP A C 1
ATOM 641 O O . TRP A 1 81 ? 13.210 -25.824 18.646 1.00 97.06 81 TRP A O 1
ATOM 651 N N . THR A 1 82 ? 14.790 -27.415 18.506 1.00 97.38 82 THR A N 1
ATOM 652 C CA . THR A 1 82 ? 15.605 -26.838 19.578 1.00 97.38 82 THR A CA 1
ATOM 653 C C . THR A 1 82 ? 17.064 -26.711 19.180 1.00 97.38 82 THR A C 1
ATOM 655 O O . THR A 1 82 ? 17.566 -27.526 18.416 1.00 97.38 82 THR A O 1
ATOM 658 N N . CYS A 1 83 ? 17.739 -25.699 19.719 1.00 96.88 83 CYS A N 1
ATOM 659 C CA . CYS A 1 83 ? 19.184 -25.526 19.671 1.00 96.88 83 CYS A CA 1
ATOM 660 C C . CYS A 1 83 ? 19.711 -25.500 21.107 1.00 96.88 83 CYS A C 1
ATOM 662 O O . CYS A 1 83 ? 19.326 -24.621 21.882 1.00 96.88 83 CYS A O 1
ATOM 664 N N . ASN A 1 84 ? 20.550 -26.465 21.493 1.00 96.19 84 ASN A N 1
ATOM 665 C CA . ASN A 1 84 ? 21.042 -26.627 22.870 1.00 96.19 84 ASN A CA 1
ATOM 666 C C . ASN A 1 84 ? 19.904 -26.581 23.918 1.00 96.19 84 ASN A C 1
ATOM 668 O O . ASN A 1 84 ? 20.018 -25.939 24.962 1.00 96.19 84 ASN A O 1
ATOM 672 N N . GLY A 1 85 ? 18.760 -27.199 23.601 1.00 92.88 85 GLY A N 1
ATOM 673 C CA . GLY A 1 85 ? 17.562 -27.220 24.450 1.00 92.88 85 GLY A CA 1
ATOM 674 C C . GLY A 1 85 ? 16.685 -25.958 24.407 1.00 92.88 85 GLY A C 1
ATOM 675 O O . GLY A 1 85 ? 15.602 -25.966 24.988 1.00 92.88 85 GLY A O 1
ATOM 676 N N . LYS A 1 86 ? 17.087 -24.885 23.710 1.00 95.69 86 LYS A N 1
ATOM 677 C CA . LYS A 1 86 ? 16.258 -23.680 23.509 1.00 95.69 86 LYS A CA 1
ATOM 678 C C . LYS A 1 86 ? 15.408 -23.803 22.249 1.00 95.69 86 LYS A C 1
ATOM 680 O O . LYS A 1 86 ? 15.926 -24.187 21.209 1.00 95.69 86 LYS A O 1
ATOM 685 N N . ILE A 1 87 ? 14.132 -23.429 22.318 1.00 95.12 87 ILE A N 1
ATOM 686 C CA . ILE A 1 87 ? 13.212 -23.481 21.171 1.00 95.12 87 ILE A CA 1
ATOM 687 C C . ILE A 1 87 ? 13.649 -22.501 20.071 1.00 95.12 87 ILE A C 1
ATOM 689 O O . ILE A 1 87 ? 13.908 -21.324 20.340 1.00 95.12 87 ILE A O 1
ATOM 693 N N . ILE A 1 88 ? 13.682 -22.991 18.833 1.00 94.94 88 ILE A N 1
ATOM 694 C CA . ILE A 1 88 ? 13.900 -22.206 17.616 1.00 94.94 88 ILE A CA 1
ATOM 695 C C . ILE A 1 88 ? 12.527 -21.843 17.044 1.00 94.94 88 ILE A C 1
ATOM 697 O O . ILE A 1 88 ? 11.704 -22.722 16.795 1.00 94.94 88 ILE A O 1
ATOM 701 N N . LYS A 1 89 ? 12.269 -20.552 16.821 1.00 88.94 89 LYS A N 1
ATOM 702 C CA . LYS A 1 89 ? 10.986 -20.077 16.277 1.00 88.94 89 LYS A CA 1
ATOM 703 C C . LYS A 1 89 ? 11.006 -20.039 14.746 1.00 88.94 89 LYS A C 1
ATOM 705 O O . LYS A 1 89 ? 12.014 -19.673 14.148 1.00 88.94 89 LYS A O 1
ATOM 710 N N . GLY A 1 90 ? 9.865 -20.338 14.122 1.00 79.31 90 GLY A N 1
ATOM 711 C CA . GLY A 1 90 ? 9.616 -20.159 12.685 1.00 79.31 90 GLY A CA 1
ATOM 712 C C . GLY A 1 90 ? 8.833 -18.880 12.359 1.00 79.31 90 GLY A C 1
ATOM 713 O O . GLY A 1 90 ? 8.008 -18.888 11.457 1.00 79.31 90 GLY A O 1
ATOM 714 N N . GLY A 1 91 ? 8.987 -17.807 13.142 1.00 72.50 91 GLY A N 1
ATOM 715 C CA . GLY A 1 91 ? 8.199 -16.571 13.005 1.00 72.50 91 GLY A CA 1
ATOM 716 C C . GLY A 1 91 ? 7.006 -16.481 13.970 1.00 72.50 91 GLY A C 1
ATOM 717 O O . GLY A 1 91 ? 6.999 -17.124 15.024 1.00 72.50 91 GLY A O 1
ATOM 718 N N . SER A 1 92 ? 6.006 -15.650 13.646 1.00 67.12 92 SER A N 1
ATOM 719 C CA . SER A 1 92 ? 4.869 -15.288 14.518 1.00 67.12 92 SER A CA 1
ATOM 720 C C . SER A 1 92 ? 4.029 -16.491 14.979 1.00 67.12 92 SER A C 1
ATOM 722 O O . SER A 1 92 ? 3.008 -16.821 14.381 1.00 67.12 92 SER A O 1
ATOM 724 N N . ARG A 1 93 ? 4.454 -17.113 16.090 1.00 63.41 93 ARG A N 1
ATOM 725 C CA . ARG A 1 93 ? 3.832 -18.266 16.776 1.00 63.41 93 ARG A CA 1
ATOM 726 C C . ARG A 1 93 ? 3.811 -19.587 15.983 1.00 63.41 93 ARG A C 1
ATOM 728 O O . ARG A 1 93 ? 2.974 -20.438 16.265 1.00 63.41 93 ARG A O 1
ATOM 735 N N . LYS A 1 94 ? 4.725 -19.777 15.025 1.00 83.12 94 LYS A N 1
ATOM 736 C CA . LYS A 1 94 ? 4.857 -21.023 14.242 1.00 83.12 94 LYS A CA 1
ATOM 737 C C . LYS A 1 94 ? 6.127 -21.787 14.602 1.00 83.12 94 LYS A C 1
ATOM 739 O O . LYS A 1 94 ? 7.144 -21.177 14.948 1.00 83.12 94 LYS A O 1
ATOM 744 N N . THR A 1 95 ? 6.087 -23.107 14.427 1.00 92.06 95 THR A N 1
ATOM 745 C CA . THR A 1 95 ? 7.302 -23.933 14.447 1.00 92.06 95 THR A CA 1
ATOM 746 C C . THR A 1 95 ? 8.103 -23.740 13.158 1.00 92.06 95 THR A C 1
ATOM 748 O O . THR A 1 95 ? 7.569 -23.315 12.129 1.00 92.06 95 THR A O 1
ATOM 751 N N . VAL A 1 96 ? 9.391 -24.087 13.189 1.00 94.81 96 VAL A N 1
ATOM 752 C CA . VAL A 1 96 ? 10.281 -23.997 12.017 1.00 94.81 96 VAL A CA 1
ATOM 753 C C . VAL A 1 96 ? 9.733 -24.796 10.825 1.00 94.81 96 VAL A C 1
ATOM 755 O O . VAL A 1 96 ? 9.620 -24.270 9.720 1.00 94.81 96 VAL A O 1
ATOM 758 N N . LEU A 1 97 ? 9.298 -26.040 11.056 1.00 95.44 97 LEU A N 1
ATOM 759 C CA . LEU A 1 97 ? 8.743 -26.903 10.008 1.00 95.44 97 LEU A CA 1
ATOM 760 C C . LEU A 1 97 ? 7.427 -26.359 9.424 1.00 95.44 97 LEU A C 1
ATOM 762 O O . LEU A 1 97 ? 7.179 -26.494 8.226 1.00 95.44 97 LEU A O 1
ATOM 766 N N . GLN A 1 98 ? 6.573 -25.741 10.247 1.00 92.62 98 GLN A N 1
ATOM 767 C CA . GLN A 1 98 ? 5.326 -25.133 9.770 1.00 92.62 98 GLN A CA 1
ATOM 768 C C . GLN A 1 98 ? 5.595 -23.962 8.824 1.00 92.62 98 GLN A C 1
ATOM 770 O O . GLN A 1 98 ? 4.967 -23.880 7.769 1.00 92.62 98 GLN A O 1
ATOM 775 N N . GLN A 1 99 ? 6.533 -23.081 9.177 1.00 91.25 99 GLN A N 1
ATOM 776 C CA . GLN A 1 99 ? 6.906 -21.953 8.324 1.00 91.25 99 GLN A CA 1
ATOM 777 C C . GLN A 1 99 ? 7.535 -22.433 7.011 1.00 91.25 99 GLN A C 1
ATOM 779 O O . GLN A 1 99 ? 7.101 -22.002 5.945 1.00 91.25 99 GLN A O 1
ATOM 784 N N . ALA A 1 100 ? 8.449 -23.407 7.075 1.00 94.44 100 ALA A N 1
ATOM 785 C CA . ALA A 1 100 ? 9.054 -24.016 5.891 1.00 94.44 100 ALA A CA 1
ATOM 786 C C . ALA A 1 100 ? 8.006 -24.606 4.930 1.00 94.44 100 ALA A C 1
ATOM 788 O O . ALA A 1 100 ? 8.077 -24.386 3.724 1.00 94.44 100 ALA A O 1
ATOM 789 N N . ARG A 1 101 ? 6.985 -25.309 5.449 1.00 93.19 101 ARG A N 1
ATOM 790 C CA . ARG A 1 101 ? 5.882 -25.861 4.633 1.00 93.19 101 ARG A CA 1
ATOM 791 C C . ARG A 1 101 ? 5.070 -24.772 3.932 1.00 93.19 101 ARG A C 1
ATOM 793 O O . ARG A 1 101 ? 4.690 -24.941 2.774 1.00 93.19 101 ARG A O 1
ATOM 800 N N . ILE A 1 102 ? 4.791 -23.674 4.635 1.00 88.69 102 ILE A N 1
ATOM 801 C CA . ILE A 1 102 ? 4.056 -22.531 4.081 1.00 88.69 102 ILE A CA 1
ATOM 802 C C . ILE A 1 102 ? 4.871 -21.891 2.954 1.00 88.69 102 ILE A C 1
ATOM 804 O O . ILE A 1 102 ? 4.352 -21.761 1.846 1.00 88.69 102 ILE A O 1
ATOM 808 N N . ASN A 1 103 ? 6.142 -21.570 3.211 1.00 90.62 103 ASN A N 1
ATOM 809 C CA . ASN A 1 103 ? 7.035 -20.962 2.224 1.00 90.62 103 ASN A CA 1
ATOM 810 C C . ASN A 1 103 ? 7.180 -21.869 0.993 1.00 90.62 103 ASN A C 1
ATOM 812 O O . ASN A 1 103 ? 6.895 -21.437 -0.121 1.00 90.62 103 ASN A O 1
ATOM 816 N N . HIS A 1 104 ? 7.479 -23.156 1.193 1.00 91.62 104 HIS A N 1
ATOM 817 C CA . HIS A 1 104 ? 7.562 -24.154 0.122 1.00 91.62 104 HIS A CA 1
ATOM 818 C C . HIS A 1 104 ? 6.309 -24.173 -0.774 1.00 91.62 104 HIS A C 1
ATOM 820 O O . HIS A 1 104 ? 6.403 -24.152 -2.004 1.00 91.62 104 HIS A O 1
ATOM 826 N N . SER A 1 105 ? 5.114 -24.167 -0.171 1.00 89.75 105 SER A N 1
ATOM 827 C CA . SER A 1 105 ? 3.860 -24.171 -0.930 1.00 89.75 105 SER A CA 1
ATOM 828 C C . SER A 1 105 ? 3.589 -22.853 -1.661 1.00 89.75 105 SER A C 1
ATOM 830 O O . SER A 1 105 ? 3.004 -22.885 -2.747 1.00 89.75 105 SER A O 1
ATOM 832 N N . ILE A 1 106 ? 3.935 -21.707 -1.066 1.00 86.94 106 ILE A N 1
ATOM 833 C CA . ILE A 1 106 ? 3.681 -20.383 -1.647 1.00 86.94 106 ILE A CA 1
ATOM 834 C C . ILE A 1 106 ? 4.619 -20.136 -2.825 1.00 86.94 106 ILE A C 1
ATOM 836 O O . ILE A 1 106 ? 4.131 -19.834 -3.910 1.00 86.94 106 ILE A O 1
ATOM 840 N N . VAL A 1 107 ? 5.924 -20.364 -2.659 1.00 91.56 107 VAL A N 1
ATOM 841 C CA . VAL A 1 107 ? 6.928 -20.132 -3.711 1.00 91.56 107 VAL A CA 1
ATOM 842 C C . VAL A 1 107 ? 6.572 -20.904 -4.978 1.00 91.56 107 VAL A C 1
ATOM 844 O O . VAL A 1 107 ? 6.474 -20.330 -6.059 1.00 91.56 107 VAL A O 1
ATOM 847 N N . LYS A 1 108 ? 6.265 -22.199 -4.849 1.00 92.75 108 LYS A N 1
ATOM 848 C CA . LYS A 1 108 ? 5.851 -23.033 -5.984 1.00 92.75 108 LYS A CA 1
ATOM 849 C C . LYS A 1 108 ? 4.577 -22.522 -6.660 1.00 92.75 108 LYS A C 1
ATOM 851 O O . LYS A 1 108 ? 4.445 -22.584 -7.881 1.00 92.75 108 LYS A O 1
ATOM 856 N N . LYS A 1 109 ? 3.614 -22.033 -5.876 1.00 87.50 109 LYS A N 1
ATOM 857 C CA . LYS A 1 109 ? 2.371 -21.470 -6.407 1.00 87.50 109 LYS A CA 1
ATOM 858 C C . LYS A 1 109 ? 2.627 -20.171 -7.170 1.00 87.50 109 LYS A C 1
ATOM 860 O O . LYS A 1 109 ? 2.077 -20.017 -8.255 1.00 87.50 109 LYS A O 1
ATOM 865 N N . GLU A 1 110 ? 3.430 -19.268 -6.628 1.00 85.44 110 GLU A N 1
ATOM 866 C CA . GLU A 1 110 ? 3.687 -17.964 -7.237 1.00 85.44 110 GLU A CA 1
ATOM 867 C C . GLU A 1 110 ? 4.608 -18.070 -8.461 1.00 85.44 110 GLU A C 1
ATOM 869 O O . GLU A 1 110 ? 4.302 -17.468 -9.485 1.00 85.44 110 GLU A O 1
ATOM 874 N N . LEU A 1 111 ? 5.630 -18.936 -8.455 1.00 87.31 111 LEU A N 1
ATOM 875 C CA . LEU A 1 111 ? 6.420 -19.224 -9.664 1.00 87.31 111 LEU A CA 1
ATOM 876 C C . LEU A 1 111 ? 5.540 -19.754 -10.808 1.00 87.31 111 LEU A C 1
ATOM 878 O O . LEU A 1 111 ? 5.708 -19.371 -11.963 1.00 87.31 111 LEU A O 1
ATOM 882 N N . LYS A 1 112 ? 4.533 -20.580 -10.492 1.00 86.88 112 LYS A N 1
ATOM 883 C CA . LYS A 1 112 ? 3.550 -21.033 -11.486 1.00 86.88 112 LYS A CA 1
ATOM 884 C C . LYS A 1 112 ? 2.723 -19.873 -12.052 1.00 86.88 112 LYS A C 1
ATOM 886 O O . LYS A 1 112 ? 2.387 -19.887 -13.232 1.00 86.88 112 LYS A O 1
ATOM 891 N N . VAL A 1 113 ? 2.354 -18.902 -11.213 1.00 79.38 113 VAL A N 1
ATOM 892 C CA . VAL A 1 113 ? 1.603 -17.701 -11.625 1.00 79.38 113 VAL A CA 1
ATOM 893 C C . VAL A 1 113 ? 2.461 -16.802 -12.515 1.00 79.38 113 VAL A C 1
ATOM 895 O O . VAL A 1 113 ? 1.943 -16.243 -13.476 1.00 79.38 113 VAL A O 1
ATOM 898 N N . LEU A 1 114 ? 3.768 -16.736 -12.253 1.00 71.75 114 LEU A N 1
ATOM 899 C CA . LEU A 1 114 ? 4.750 -16.019 -13.070 1.00 71.75 114 LEU A CA 1
ATOM 900 C C . LEU A 1 114 ? 5.038 -16.686 -14.429 1.00 71.75 114 LEU A C 1
ATOM 902 O O . LEU A 1 114 ? 5.817 -16.162 -15.216 1.00 71.75 114 LEU A O 1
ATOM 906 N N . GLY A 1 115 ? 4.399 -17.822 -14.728 1.00 76.00 115 GLY A N 1
ATOM 907 C CA . GLY A 1 115 ? 4.540 -18.509 -16.011 1.00 76.00 115 GLY A CA 1
ATOM 908 C C . GLY A 1 115 ? 5.725 -19.469 -16.086 1.00 76.00 115 GLY A C 1
ATOM 909 O O . GLY A 1 115 ? 6.004 -19.983 -17.166 1.00 76.00 115 GLY A O 1
ATOM 910 N N . VAL A 1 116 ? 6.392 -19.764 -14.962 1.00 84.19 116 VAL A N 1
ATOM 911 C CA . VAL A 1 116 ? 7.451 -20.780 -14.930 1.00 84.19 116 VAL A CA 1
ATOM 912 C C . VAL A 1 116 ? 6.845 -22.152 -15.220 1.00 84.19 116 VAL A C 1
ATOM 914 O O . VAL A 1 116 ? 5.811 -22.533 -14.656 1.00 84.19 116 VAL A O 1
ATOM 917 N N . GLU A 1 117 ? 7.479 -22.904 -16.121 1.00 85.44 117 GLU A N 1
ATOM 918 C CA . GLU A 1 117 ? 6.955 -24.186 -16.579 1.00 85.44 117 GLU A CA 1
ATOM 919 C C . GLU A 1 117 ? 6.708 -25.155 -15.420 1.00 85.44 117 GLU A C 1
ATOM 921 O O . GLU A 1 117 ? 7.550 -25.365 -14.550 1.00 85.44 117 GLU A O 1
ATOM 926 N N . LYS A 1 118 ? 5.554 -25.831 -15.446 1.00 86.38 118 LYS A N 1
ATOM 927 C CA . LYS A 1 118 ? 5.114 -26.729 -14.367 1.00 86.38 118 LYS A CA 1
ATOM 928 C C . LYS A 1 118 ? 6.140 -27.818 -14.015 1.00 86.38 118 LYS A C 1
ATOM 930 O O . LYS A 1 118 ? 6.175 -28.240 -12.861 1.00 86.38 118 LYS A O 1
ATOM 935 N N . ASN A 1 119 ? 6.920 -28.292 -14.988 1.00 85.62 119 ASN A N 1
ATOM 936 C CA . ASN A 1 119 ? 7.949 -29.308 -14.759 1.00 85.62 119 ASN A CA 1
ATOM 937 C C . ASN A 1 119 ? 9.134 -28.738 -13.964 1.00 85.62 119 ASN A C 1
ATOM 939 O O . ASN A 1 119 ? 9.533 -29.357 -12.982 1.00 85.62 119 ASN A O 1
ATOM 943 N N . GLN A 1 120 ? 9.578 -27.522 -14.301 1.00 85.94 120 GLN A N 1
ATOM 944 C CA . GLN A 1 120 ? 10.705 -26.819 -13.673 1.00 85.94 120 GLN A CA 1
ATOM 945 C C . GLN A 1 120 ? 10.473 -26.509 -12.187 1.00 85.94 120 GLN A C 1
ATOM 947 O O . GLN A 1 120 ? 11.418 -26.407 -11.415 1.00 85.94 120 GLN A O 1
ATOM 952 N N . ILE A 1 121 ? 9.207 -26.385 -11.777 1.00 89.62 121 ILE A N 1
ATOM 953 C CA . ILE A 1 121 ? 8.794 -26.106 -10.390 1.00 89.62 121 ILE A CA 1
ATOM 954 C C . ILE A 1 121 ? 8.074 -27.292 -9.743 1.00 89.62 121 ILE A C 1
ATOM 956 O O . ILE A 1 121 ? 7.349 -27.135 -8.753 1.00 89.62 121 ILE A O 1
ATOM 960 N N . LYS A 1 122 ? 8.198 -28.494 -10.322 1.00 86.50 122 LYS A N 1
ATOM 961 C CA . LYS A 1 122 ? 7.614 -29.700 -9.729 1.00 86.50 122 LYS A CA 1
ATOM 962 C C . LYS A 1 122 ? 8.208 -29.950 -8.346 1.00 86.50 122 LYS A C 1
ATOM 964 O O . LYS A 1 122 ? 7.443 -30.271 -7.435 1.00 86.50 122 LYS A O 1
ATOM 969 N N . ASP A 1 123 ? 9.494 -29.681 -8.185 1.00 87.31 123 ASP A N 1
ATOM 970 C CA . ASP A 1 123 ? 10.223 -29.760 -6.929 1.00 87.31 123 ASP A CA 1
ATOM 971 C C . ASP A 1 123 ? 10.879 -28.392 -6.683 1.00 87.31 123 ASP A C 1
ATOM 973 O O . ASP A 1 123 ? 11.579 -27.870 -7.542 1.00 87.31 123 ASP A O 1
ATOM 977 N N . VAL A 1 124 ? 10.564 -27.761 -5.549 1.00 93.75 124 VAL A N 1
ATOM 978 C CA . VAL A 1 124 ? 11.146 -26.471 -5.134 1.00 93.75 124 VAL A CA 1
ATOM 979 C C . VAL A 1 124 ? 11.643 -26.651 -3.705 1.00 93.75 124 VAL A C 1
ATOM 981 O O . VAL A 1 124 ? 10.843 -26.535 -2.773 1.00 93.75 124 VAL A O 1
ATOM 984 N N . PRO A 1 125 ? 12.912 -27.020 -3.496 1.00 96.81 125 PRO A N 1
ATOM 985 C CA . PRO A 1 125 ? 13.435 -27.276 -2.167 1.00 96.81 125 PRO A CA 1
ATOM 986 C C . PRO A 1 125 ? 13.382 -26.031 -1.275 1.00 96.81 125 PRO A C 1
ATOM 988 O O . PRO A 1 125 ? 13.392 -24.882 -1.733 1.00 96.81 125 PRO A O 1
ATOM 991 N N . HIS A 1 126 ? 13.325 -26.276 0.027 1.00 97.62 126 HIS A N 1
ATOM 992 C CA . HIS A 1 126 ? 13.479 -25.258 1.051 1.00 97.62 126 HIS A CA 1
ATOM 993 C C . HIS A 1 126 ? 14.728 -25.570 1.871 1.00 97.62 126 HIS A C 1
ATOM 995 O O . HIS A 1 126 ? 14.903 -26.699 2.329 1.00 97.62 126 HIS A O 1
ATOM 1001 N N . LEU A 1 127 ? 15.596 -24.582 2.046 1.00 98.38 127 LEU A N 1
ATOM 1002 C CA . LEU A 1 127 ? 16.865 -24.717 2.747 1.00 98.38 127 LEU A CA 1
ATOM 1003 C C . LEU A 1 127 ? 16.893 -23.774 3.948 1.00 98.38 127 LEU A C 1
ATOM 1005 O O . LEU A 1 127 ? 16.725 -22.568 3.810 1.00 98.38 127 LEU A O 1
ATOM 1009 N N . ILE A 1 128 ? 17.144 -24.331 5.127 1.00 98.12 128 ILE A N 1
ATOM 1010 C CA . ILE A 1 128 ? 17.372 -23.553 6.345 1.00 98.12 128 ILE A CA 1
ATOM 1011 C C . ILE A 1 128 ? 18.875 -23.487 6.597 1.00 98.12 128 ILE A C 1
ATOM 1013 O O . ILE A 1 128 ? 19.514 -24.533 6.741 1.00 98.12 128 ILE A O 1
ATOM 1017 N N . ILE A 1 129 ? 19.416 -22.271 6.682 1.00 98.25 129 ILE A N 1
ATOM 1018 C CA . ILE A 1 129 ? 20.836 -22.019 6.942 1.00 98.25 129 ILE A CA 1
ATOM 1019 C C . ILE A 1 129 ? 21.003 -21.395 8.326 1.00 98.25 129 ILE A C 1
ATOM 1021 O O . ILE A 1 129 ? 20.579 -20.266 8.593 1.00 98.25 129 ILE A O 1
ATOM 1025 N N . PHE A 1 130 ? 21.664 -22.133 9.208 1.00 97.69 130 PHE A N 1
ATOM 1026 C CA . PHE A 1 130 ? 22.060 -21.653 10.521 1.00 97.69 130 PHE A CA 1
ATOM 1027 C C . PHE A 1 130 ? 23.310 -20.776 10.435 1.00 97.69 130 PHE A C 1
ATOM 1029 O O . PHE A 1 130 ? 24.272 -21.119 9.756 1.00 97.69 130 PHE A O 1
ATOM 1036 N N . HIS A 1 131 ? 23.294 -19.630 11.115 1.00 93.69 131 HIS A N 1
ATOM 1037 C CA . HIS A 1 131 ? 24.381 -18.656 11.035 1.00 93.69 131 HIS A CA 1
ATOM 1038 C C . HIS A 1 131 ? 25.719 -19.240 11.518 1.00 93.69 131 HIS A C 1
ATOM 1040 O O . HIS A 1 131 ? 26.739 -19.009 10.876 1.00 93.69 131 HIS A O 1
ATOM 1046 N N . GLN A 1 132 ? 25.698 -20.031 12.596 1.00 94.38 132 GLN A N 1
ATOM 1047 C CA . GLN A 1 132 ? 26.868 -20.677 13.197 1.00 94.38 132 GLN A CA 1
ATOM 1048 C C . GLN A 1 132 ? 26.856 -22.201 12.970 1.00 94.38 132 GLN A C 1
ATOM 1050 O O . GLN A 1 132 ? 25.781 -22.750 12.719 1.00 94.38 132 GLN A O 1
ATOM 1055 N N . PRO A 1 133 ? 28.005 -22.894 13.116 1.00 96.69 133 PRO A N 1
ATOM 1056 C CA . PRO A 1 133 ? 28.101 -24.345 12.944 1.00 96.69 133 PRO A CA 1
ATOM 1057 C C . PRO A 1 133 ? 27.104 -25.134 13.795 1.00 96.69 133 PRO A C 1
ATOM 1059 O O . PRO A 1 133 ? 26.852 -24.780 14.956 1.00 96.69 133 PRO A O 1
ATOM 1062 N N . ILE A 1 134 ? 26.556 -26.220 13.238 1.00 97.81 134 ILE A N 1
ATOM 1063 C CA . ILE A 1 134 ? 25.564 -27.058 13.927 1.00 97.81 134 ILE A CA 1
ATOM 1064 C C . ILE A 1 134 ? 25.946 -28.540 14.000 1.00 97.81 134 ILE A C 1
ATOM 1066 O O . ILE A 1 134 ? 26.491 -29.123 13.071 1.00 97.81 134 ILE A O 1
ATOM 1070 N N . GLU A 1 135 ? 25.537 -29.188 15.092 1.00 97.69 135 GLU A N 1
ATOM 1071 C CA . GLU A 1 135 ? 25.433 -30.647 15.183 1.00 97.69 135 GLU A CA 1
ATOM 1072 C C . GLU A 1 135 ? 23.961 -31.038 15.023 1.00 97.69 135 GLU A C 1
ATOM 1074 O O . GLU A 1 135 ? 23.148 -30.819 15.926 1.00 97.69 135 GLU A O 1
ATOM 1079 N N . LEU A 1 136 ? 23.595 -31.578 13.860 1.00 97.44 136 LEU A N 1
ATOM 1080 C CA . LEU A 1 136 ? 22.198 -31.823 13.510 1.00 97.44 136 LEU A CA 1
ATOM 1081 C C . LEU A 1 136 ? 21.724 -33.235 13.893 1.00 97.44 136 LEU A C 1
ATOM 1083 O O . LEU A 1 136 ? 22.122 -34.234 13.297 1.00 97.44 136 LEU A O 1
ATOM 1087 N N . GLU A 1 137 ? 20.756 -33.307 14.802 1.00 97.75 137 GLU A N 1
ATOM 1088 C CA . GLU A 1 137 ? 19.9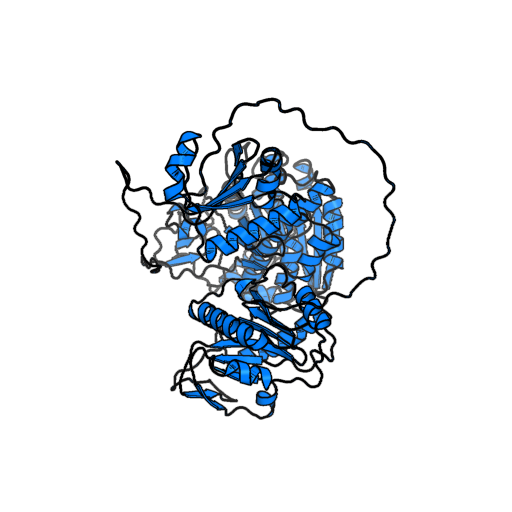25 -34.485 15.056 1.00 97.75 137 GLU A CA 1
ATOM 1089 C C . GLU A 1 137 ? 18.607 -34.353 14.267 1.00 97.75 137 GLU A C 1
ATOM 1091 O O . GLU A 1 137 ? 17.666 -33.673 14.686 1.00 97.75 137 GLU A O 1
ATOM 1096 N N . ASN A 1 138 ? 18.550 -34.958 13.074 1.00 97.12 138 ASN A N 1
ATOM 1097 C CA . ASN A 1 138 ? 17.423 -34.806 12.147 1.00 97.12 138 ASN A CA 1
ATOM 1098 C C . ASN A 1 138 ? 16.403 -35.955 12.262 1.00 97.12 138 ASN A C 1
ATOM 1100 O O . ASN A 1 138 ? 16.496 -36.967 11.557 1.00 97.12 138 ASN A O 1
ATOM 1104 N N . ASN A 1 139 ? 15.378 -35.746 13.088 1.00 97.00 139 ASN A N 1
ATOM 1105 C CA . ASN A 1 139 ? 14.275 -36.678 13.347 1.00 97.00 139 ASN A CA 1
ATOM 1106 C C . ASN A 1 139 ? 13.080 -36.492 12.386 1.00 97.00 139 ASN A C 1
ATOM 1108 O O . ASN A 1 139 ? 11.974 -36.955 12.669 1.00 97.00 139 ASN A O 1
ATOM 1112 N N . LEU A 1 140 ? 13.273 -35.814 11.247 1.00 97.06 140 LEU A N 1
ATOM 1113 C CA . LEU A 1 140 ? 12.241 -35.676 10.216 1.00 97.06 140 LEU A CA 1
ATOM 1114 C C . LEU A 1 140 ? 12.033 -36.983 9.435 1.00 97.06 140 LEU A C 1
ATOM 1116 O O . LEU A 1 140 ? 12.964 -37.773 9.225 1.00 97.06 140 LEU A O 1
ATOM 1120 N N . SER A 1 141 ? 10.806 -37.176 8.952 1.00 96.31 141 SER A N 1
ATOM 1121 C CA . SER A 1 141 ? 10.443 -38.251 8.025 1.00 96.31 141 SER A CA 1
ATOM 1122 C C . SER A 1 141 ? 11.186 -38.141 6.690 1.00 96.31 141 SER A C 1
ATOM 1124 O O . SER A 1 141 ? 11.595 -37.056 6.272 1.00 96.31 141 SER A O 1
ATOM 1126 N N . ALA A 1 142 ? 11.310 -39.267 5.979 1.00 95.62 142 ALA A N 1
ATOM 1127 C CA . ALA A 1 142 ? 11.901 -39.299 4.639 1.00 95.62 142 ALA A CA 1
ATOM 1128 C C . ALA A 1 142 ? 11.200 -38.327 3.671 1.00 95.62 142 ALA A C 1
ATOM 1130 O O . ALA A 1 142 ? 11.864 -37.656 2.889 1.00 95.62 142 ALA A O 1
ATOM 1131 N N . THR A 1 143 ? 9.874 -38.191 3.784 1.00 94.19 143 THR A N 1
ATOM 1132 C CA . THR A 1 143 ? 9.075 -37.267 2.970 1.00 94.19 143 THR A CA 1
ATOM 1133 C C . THR A 1 143 ? 9.427 -35.805 3.216 1.00 94.19 143 THR A C 1
ATOM 1135 O O . THR A 1 143 ? 9.491 -35.039 2.268 1.00 94.19 143 THR A O 1
ATOM 1138 N N . ASN A 1 144 ? 9.659 -35.375 4.461 1.00 94.75 144 ASN A N 1
ATOM 1139 C CA . ASN A 1 144 ? 10.098 -33.994 4.688 1.00 94.75 144 ASN A CA 1
ATOM 1140 C C . ASN A 1 144 ? 11.560 -33.792 4.291 1.00 94.75 144 ASN A C 1
ATOM 1142 O O . ASN A 1 144 ? 11.893 -32.757 3.729 1.00 94.75 144 ASN A O 1
ATOM 1146 N N . LYS A 1 145 ? 12.419 -34.787 4.534 1.00 95.62 145 LYS A N 1
ATOM 1147 C CA . LYS A 1 145 ? 13.838 -34.735 4.150 1.00 95.62 145 LYS A CA 1
ATOM 1148 C C . LYS A 1 145 ? 14.056 -34.636 2.638 1.00 95.62 145 LYS A C 1
ATOM 1150 O O . LYS A 1 145 ? 15.136 -34.232 2.229 1.00 95.62 145 LYS A O 1
ATOM 1155 N N . SER A 1 146 ? 13.065 -34.996 1.818 1.00 93.44 146 SER A N 1
ATOM 1156 C CA . SER A 1 146 ? 13.178 -34.909 0.359 1.00 93.44 146 SER A CA 1
ATOM 1157 C C . SER A 1 146 ? 13.005 -33.494 -0.199 1.00 93.44 146 SER A C 1
ATOM 1159 O O . SER A 1 146 ? 13.311 -33.286 -1.364 1.00 93.44 146 SER A O 1
ATOM 1161 N N . TRP A 1 147 ? 12.465 -32.548 0.578 1.00 95.38 147 TRP A N 1
ATOM 1162 C CA . TRP A 1 147 ? 12.267 -31.160 0.132 1.00 95.38 147 TRP A CA 1
ATOM 1163 C C . TRP A 1 147 ? 12.780 -30.117 1.129 1.00 95.38 147 TRP A C 1
ATOM 1165 O O . TRP A 1 147 ? 13.001 -28.976 0.733 1.00 95.38 147 TRP A O 1
ATOM 1175 N N . LEU A 1 148 ? 12.954 -30.476 2.406 1.00 97.81 148 LEU A N 1
ATOM 1176 C CA . LEU A 1 148 ? 13.480 -29.606 3.452 1.00 97.81 148 LEU A CA 1
ATOM 1177 C C . LEU A 1 148 ? 14.911 -30.004 3.808 1.00 97.81 148 LEU A C 1
ATOM 1179 O O . LEU A 1 148 ? 15.158 -31.070 4.378 1.00 97.81 148 LEU A O 1
ATOM 1183 N N . HIS A 1 149 ? 15.835 -29.094 3.534 1.00 98.25 149 HIS A N 1
ATOM 1184 C CA . HIS A 1 149 ? 17.257 -29.242 3.794 1.00 98.25 149 HIS A CA 1
ATOM 1185 C C . HIS A 1 149 ? 17.686 -28.315 4.932 1.00 98.25 149 HIS A C 1
ATOM 1187 O O . HIS A 1 149 ? 17.112 -27.245 5.142 1.00 98.25 149 HIS A O 1
ATOM 1193 N N . ILE A 1 150 ? 18.685 -28.749 5.697 1.00 98.25 150 ILE A N 1
ATOM 1194 C CA . ILE A 1 150 ? 19.175 -28.046 6.884 1.00 98.25 150 ILE A CA 1
ATOM 1195 C C . ILE A 1 150 ? 20.699 -28.071 6.840 1.00 98.25 150 ILE A C 1
ATOM 1197 O O . ILE A 1 150 ? 21.282 -29.138 6.640 1.00 98.25 150 ILE A O 1
ATOM 1201 N N . THR A 1 151 ? 21.322 -26.913 7.024 1.00 98.38 151 THR A N 1
ATOM 1202 C CA . THR A 1 151 ? 22.779 -26.741 7.055 1.00 98.38 151 THR A CA 1
ATOM 1203 C C . THR A 1 151 ? 23.151 -25.536 7.915 1.00 98.38 151 THR A C 1
ATOM 1205 O O . THR A 1 151 ? 22.277 -24.803 8.378 1.00 98.38 151 THR A O 1
ATOM 1208 N N . ASP A 1 152 ? 24.442 -25.310 8.108 1.00 97.94 152 ASP A N 1
ATOM 1209 C CA . ASP A 1 152 ? 24.995 -24.051 8.601 1.00 97.94 152 ASP A CA 1
ATOM 1210 C C . ASP A 1 152 ? 25.730 -23.282 7.493 1.00 97.94 152 ASP A C 1
ATOM 1212 O O . ASP A 1 152 ? 25.895 -23.777 6.373 1.00 97.94 152 ASP A O 1
ATOM 1216 N N . SER A 1 153 ? 26.147 -22.055 7.808 1.00 96.44 153 SER A N 1
ATOM 1217 C CA . SER A 1 153 ? 26.888 -21.181 6.896 1.00 96.44 153 SER A CA 1
ATOM 1218 C C . SER A 1 153 ? 28.263 -21.729 6.505 1.00 96.44 153 SER A C 1
ATOM 1220 O O . SER A 1 153 ? 28.791 -21.301 5.488 1.00 96.44 153 SER A O 1
ATOM 1222 N N . GLU A 1 154 ? 28.880 -22.646 7.253 1.00 95.19 154 GLU A N 1
ATOM 1223 C CA . GLU A 1 154 ? 30.187 -23.195 6.857 1.00 95.19 154 GLU A CA 1
ATOM 1224 C C . GLU A 1 154 ? 30.035 -24.239 5.742 1.00 95.19 154 GLU A C 1
ATOM 1226 O O . GLU A 1 154 ? 30.821 -24.241 4.794 1.00 95.19 154 GLU A O 1
ATOM 1231 N N . HIS A 1 155 ? 28.977 -25.053 5.806 1.00 97.06 155 HIS A N 1
ATOM 1232 C CA . HIS A 1 155 ? 28.750 -26.195 4.908 1.00 97.06 155 HIS A CA 1
ATOM 1233 C C . HIS A 1 155 ? 27.695 -25.941 3.814 1.00 97.06 155 HIS A C 1
ATOM 1235 O O . HIS A 1 155 ? 27.336 -26.847 3.059 1.00 97.06 155 HIS A O 1
ATOM 1241 N N . PHE A 1 156 ? 27.151 -24.724 3.710 1.00 97.75 156 PHE A N 1
ATOM 1242 C CA . PHE A 1 156 ? 26.016 -24.456 2.819 1.00 97.75 156 PHE A CA 1
ATOM 1243 C C . PHE A 1 156 ? 26.310 -24.673 1.327 1.00 97.75 156 PHE A C 1
ATOM 1245 O O . PHE A 1 156 ? 25.395 -25.063 0.613 1.00 97.75 156 PHE A O 1
ATOM 1252 N N . ILE A 1 157 ? 27.544 -24.446 0.859 1.00 97.12 157 ILE A N 1
ATOM 1253 C CA . ILE A 1 157 ? 27.922 -24.669 -0.549 1.00 97.12 157 ILE A CA 1
ATOM 1254 C C . ILE A 1 157 ? 27.781 -26.148 -0.896 1.00 97.12 157 ILE A C 1
ATOM 1256 O O . ILE A 1 157 ? 27.030 -26.485 -1.803 1.00 97.12 157 ILE A O 1
ATOM 1260 N N . GLU A 1 158 ? 28.397 -27.030 -0.102 1.00 96.50 158 GLU A N 1
ATOM 1261 C CA . GLU A 1 158 ? 28.282 -28.484 -0.283 1.00 96.50 158 GLU A CA 1
ATOM 1262 C C . GLU A 1 158 ? 26.810 -28.916 -0.275 1.00 96.50 158 GLU A C 1
ATOM 1264 O O . GLU A 1 158 ? 26.375 -29.738 -1.079 1.00 96.50 158 GLU A O 1
ATOM 1269 N N . LYS A 1 159 ? 25.999 -28.306 0.603 1.00 97.81 159 LYS A N 1
ATOM 1270 C CA . LYS A 1 159 ? 24.563 -28.579 0.642 1.00 97.81 159 LYS A CA 1
ATOM 1271 C C . LYS A 1 159 ? 23.822 -28.086 -0.604 1.00 97.81 159 LYS A C 1
ATOM 1273 O O . LYS A 1 159 ? 22.890 -28.763 -1.027 1.00 97.81 159 LYS A O 1
ATOM 1278 N N . LEU A 1 160 ? 24.171 -26.927 -1.160 1.00 96.81 160 LEU A N 1
ATOM 1279 C CA . LEU A 1 160 ? 23.574 -26.415 -2.397 1.00 96.81 160 LEU A CA 1
ATOM 1280 C C . LEU A 1 160 ? 23.933 -27.301 -3.596 1.00 96.81 160 LEU A C 1
ATOM 1282 O O . LEU A 1 160 ? 23.059 -27.562 -4.426 1.00 96.81 160 LEU A O 1
ATOM 1286 N N . ASP A 1 161 ? 25.163 -27.813 -3.643 1.00 94.75 161 ASP A N 1
ATOM 1287 C CA . ASP A 1 161 ? 25.622 -28.746 -4.677 1.00 94.75 161 ASP A CA 1
ATOM 1288 C C . ASP A 1 161 ? 24.864 -30.081 -4.602 1.00 94.75 161 ASP A C 1
ATOM 1290 O O . ASP A 1 161 ? 24.382 -30.576 -5.622 1.00 94.75 161 ASP A O 1
ATOM 1294 N N . ASP A 1 162 ? 24.662 -30.614 -3.389 1.00 96.06 162 ASP A N 1
ATOM 1295 C CA . ASP A 1 162 ? 23.894 -31.845 -3.140 1.00 96.06 162 ASP A CA 1
ATOM 1296 C C . ASP A 1 162 ? 22.417 -31.746 -3.574 1.00 96.06 162 ASP A C 1
ATOM 1298 O O . ASP A 1 162 ? 21.783 -32.756 -3.906 1.00 96.06 162 ASP A O 1
ATOM 1302 N N . ILE A 1 163 ? 21.819 -30.551 -3.494 1.00 96.88 163 ILE A N 1
ATOM 1303 C CA . ILE A 1 163 ? 20.400 -30.348 -3.801 1.00 96.88 163 ILE A CA 1
ATOM 1304 C C . ILE A 1 163 ? 20.215 -30.335 -5.316 1.00 96.88 163 ILE A C 1
ATOM 1306 O O . ILE A 1 163 ? 20.608 -29.393 -5.996 1.00 96.88 163 ILE A O 1
ATOM 1310 N N . THR A 1 164 ? 19.538 -31.353 -5.839 1.00 94.31 164 THR A N 1
ATOM 1311 C CA . THR A 1 164 ? 19.212 -31.479 -7.265 1.00 94.31 164 THR A CA 1
ATOM 1312 C C . THR A 1 164 ? 17.733 -31.830 -7.434 1.00 94.31 164 THR A C 1
ATOM 1314 O O . THR A 1 164 ? 17.162 -32.579 -6.637 1.00 94.31 164 THR A O 1
ATOM 1317 N N . CYS A 1 165 ? 17.079 -31.270 -8.452 1.00 94.06 165 CYS A N 1
ATOM 1318 C CA . CYS A 1 165 ? 15.677 -31.533 -8.779 1.00 94.06 165 CYS A CA 1
ATOM 1319 C C . CYS A 1 165 ? 15.591 -32.148 -10.185 1.00 94.06 165 CYS A C 1
ATOM 1321 O O . CYS A 1 165 ? 15.744 -31.432 -11.168 1.00 94.06 165 CYS A O 1
ATOM 1323 N N . PRO A 1 166 ? 15.284 -33.453 -10.330 1.00 87.81 166 PRO A N 1
ATOM 1324 C CA . PRO A 1 166 ? 15.337 -34.159 -11.621 1.00 87.81 166 PRO A CA 1
ATOM 1325 C C . PRO A 1 166 ? 14.437 -33.604 -12.735 1.00 87.81 166 PRO A C 1
ATOM 1327 O O . PRO A 1 166 ? 14.541 -34.025 -13.885 1.00 87.81 166 PRO A O 1
ATOM 1330 N N . HIS A 1 167 ? 13.486 -32.738 -12.388 1.00 89.50 167 HIS A N 1
ATOM 1331 C CA . HIS A 1 167 ? 12.537 -32.129 -13.318 1.00 89.50 167 HIS A CA 1
ATOM 1332 C C . HIS A 1 167 ? 12.855 -30.667 -13.646 1.00 89.50 167 HIS A C 1
ATOM 1334 O O . HIS A 1 167 ? 12.185 -30.089 -14.504 1.00 89.50 167 HIS A O 1
ATOM 1340 N N . THR A 1 168 ? 13.851 -30.093 -12.975 1.00 91.94 168 THR A N 1
ATOM 1341 C CA . THR A 1 168 ? 14.344 -28.738 -13.195 1.00 91.94 168 THR A CA 1
ATOM 1342 C C . THR A 1 168 ? 15.601 -28.827 -14.054 1.00 91.94 168 THR A C 1
ATOM 1344 O O . THR A 1 168 ? 16.544 -29.531 -13.712 1.00 91.94 168 THR A O 1
ATOM 1347 N N . ASP A 1 169 ? 15.581 -28.152 -15.195 1.00 91.75 169 ASP A N 1
ATOM 1348 C CA . ASP A 1 169 ? 16.700 -28.037 -16.129 1.00 91.75 169 ASP A CA 1
ATOM 1349 C C . ASP A 1 169 ? 16.609 -26.661 -16.793 1.00 91.75 169 ASP A C 1
ATOM 1351 O O . ASP A 1 169 ? 15.867 -26.454 -17.757 1.00 91.75 169 ASP A O 1
ATOM 1355 N N . LEU A 1 170 ? 17.286 -25.694 -16.186 1.00 90.62 170 LEU A N 1
ATOM 1356 C CA . LEU A 1 170 ? 17.371 -24.306 -16.605 1.00 90.62 170 LEU A CA 1
ATOM 1357 C C . LEU A 1 170 ? 18.732 -24.098 -17.270 1.00 90.62 170 LEU A C 1
ATOM 1359 O O . LEU A 1 170 ? 19.776 -24.153 -16.617 1.00 90.62 170 LEU A O 1
ATOM 1363 N N . ASP A 1 171 ? 18.739 -23.841 -18.575 1.00 87.88 171 ASP A N 1
ATOM 1364 C CA . ASP A 1 171 ? 19.952 -23.353 -19.228 1.00 87.88 171 ASP A CA 1
ATOM 1365 C C . ASP A 1 171 ? 20.287 -21.920 -18.741 1.00 87.88 171 ASP A C 1
ATOM 1367 O O . ASP A 1 171 ? 19.440 -21.258 -18.129 1.00 87.88 171 ASP A O 1
ATOM 1371 N N . PRO A 1 172 ? 21.514 -21.407 -18.964 1.00 85.81 172 PRO A N 1
ATOM 1372 C CA . PRO A 1 172 ? 21.892 -20.077 -18.482 1.00 85.81 172 PRO A CA 1
ATOM 1373 C C . PRO A 1 172 ? 20.935 -18.965 -18.933 1.00 85.81 172 PRO A C 1
ATOM 1375 O O . PRO A 1 172 ? 20.645 -18.053 -18.161 1.00 85.81 172 PRO A O 1
ATOM 1378 N N . LEU A 1 173 ? 20.388 -19.061 -20.149 1.00 82.38 173 LEU A N 1
ATOM 1379 C CA . LEU A 1 173 ? 19.413 -18.097 -20.653 1.00 82.38 173 LEU A CA 1
ATOM 1380 C C . LEU A 1 173 ? 18.074 -18.213 -19.912 1.00 82.38 173 LEU A C 1
ATOM 1382 O O . LEU A 1 173 ? 17.470 -17.201 -19.582 1.00 82.38 173 LEU A O 1
ATOM 1386 N N . GLY A 1 174 ? 17.626 -19.425 -19.596 1.00 81.75 174 GLY A N 1
ATOM 1387 C CA . GLY A 1 174 ? 16.456 -19.709 -18.775 1.00 81.75 174 GLY A CA 1
ATOM 1388 C C . GLY A 1 174 ? 16.598 -19.160 -17.358 1.00 81.75 174 GLY A C 1
ATOM 1389 O O . GLY A 1 174 ? 15.636 -18.607 -16.828 1.00 81.75 174 GLY A O 1
ATOM 1390 N N . ILE A 1 175 ? 17.798 -19.227 -16.772 1.00 88.12 175 ILE A N 1
ATOM 1391 C CA . ILE A 1 175 ? 18.091 -18.606 -15.473 1.00 88.12 175 ILE A CA 1
ATOM 1392 C C . ILE A 1 175 ? 18.008 -17.077 -15.581 1.00 88.12 175 ILE A C 1
ATOM 1394 O O . ILE A 1 175 ? 17.338 -16.453 -14.760 1.00 88.12 175 ILE A O 1
ATOM 1398 N N . VAL A 1 176 ? 18.606 -16.464 -16.609 1.00 79.69 176 VAL A N 1
ATOM 1399 C CA . VAL A 1 176 ? 18.517 -15.008 -16.846 1.00 79.69 176 VAL A CA 1
ATOM 1400 C C . VAL A 1 176 ? 17.068 -14.568 -17.083 1.00 79.69 176 VAL A C 1
ATOM 1402 O O . VAL A 1 176 ? 16.582 -13.661 -16.412 1.00 79.69 176 VAL A O 1
ATOM 1405 N N . ASN A 1 177 ? 16.324 -15.262 -17.941 1.00 77.00 177 ASN A N 1
ATOM 1406 C CA . ASN A 1 177 ? 14.908 -14.982 -18.186 1.00 77.00 177 ASN A CA 1
ATOM 1407 C C . ASN A 1 177 ? 14.079 -15.115 -16.901 1.00 77.00 177 ASN A C 1
ATOM 1409 O O . ASN A 1 177 ? 13.133 -14.355 -16.680 1.00 77.00 177 ASN A O 1
ATOM 1413 N N . LEU A 1 178 ? 14.435 -16.059 -16.024 1.00 81.12 178 LEU A N 1
ATOM 1414 C CA . LEU A 1 178 ? 13.803 -16.186 -14.719 1.00 81.12 178 LEU A CA 1
ATOM 1415 C C . LEU A 1 178 ? 14.150 -14.998 -13.812 1.00 81.12 178 LEU A C 1
ATOM 1417 O O . LEU A 1 178 ? 13.258 -14.504 -13.130 1.00 81.12 178 LEU A O 1
ATOM 1421 N N . THR A 1 179 ? 15.377 -14.464 -13.842 1.00 77.88 179 THR A N 1
ATOM 1422 C CA . THR A 1 179 ? 15.701 -13.224 -13.107 1.00 77.88 179 THR A CA 1
ATOM 1423 C C . THR A 1 179 ? 14.922 -12.010 -13.591 1.00 77.88 179 THR A C 1
ATOM 1425 O O . THR A 1 179 ? 14.489 -11.201 -12.770 1.00 77.88 179 THR A O 1
ATOM 1428 N N . GLU A 1 180 ? 14.665 -11.912 -14.896 1.00 69.81 180 GLU A N 1
ATOM 1429 C CA . GLU A 1 180 ? 13.820 -10.864 -15.472 1.00 69.81 180 GLU A CA 1
ATOM 1430 C C . GLU A 1 180 ? 12.358 -11.046 -15.063 1.00 69.81 180 GLU A C 1
ATOM 1432 O O . GLU A 1 180 ? 11.700 -10.096 -14.644 1.00 69.81 180 GLU A O 1
ATOM 1437 N N . THR A 1 181 ? 11.868 -12.287 -15.103 1.00 72.00 181 THR A N 1
ATOM 1438 C CA . THR A 1 181 ? 10.511 -12.654 -14.667 1.00 72.00 181 THR A CA 1
ATOM 1439 C C . THR A 1 181 ? 10.293 -12.367 -13.178 1.00 72.00 181 THR A C 1
ATOM 1441 O O . THR A 1 181 ? 9.201 -11.984 -12.767 1.00 72.00 181 THR A O 1
ATOM 1444 N N . LEU A 1 182 ? 11.340 -12.527 -12.367 1.00 76.88 182 LEU A N 1
ATOM 1445 C CA . LEU A 1 182 ? 11.356 -12.200 -10.940 1.00 76.88 182 LEU A CA 1
ATOM 1446 C C . LEU A 1 182 ? 11.651 -10.715 -10.666 1.00 76.88 182 LEU A C 1
ATOM 1448 O O . LEU A 1 182 ? 11.607 -10.296 -9.507 1.00 76.88 182 LEU A O 1
ATOM 1452 N N . ASN A 1 183 ? 11.919 -9.927 -11.714 1.00 68.44 183 ASN A N 1
ATOM 1453 C CA . ASN A 1 183 ? 12.261 -8.506 -11.676 1.00 68.44 183 ASN A CA 1
ATOM 1454 C C . ASN A 1 183 ? 13.457 -8.179 -10.772 1.00 68.44 183 ASN A C 1
ATOM 1456 O O . ASN A 1 183 ? 13.429 -7.231 -9.987 1.00 68.44 183 ASN A O 1
ATOM 1460 N N . LEU A 1 184 ? 14.510 -8.989 -10.858 1.00 68.75 184 LEU A N 1
ATOM 1461 C CA . LEU A 1 184 ? 15.689 -8.835 -10.009 1.00 68.75 184 LEU A CA 1
ATOM 1462 C C . LEU A 1 184 ? 16.659 -7.760 -10.521 1.00 68.75 184 LEU A C 1
ATOM 1464 O O . LEU A 1 184 ? 17.395 -7.192 -9.723 1.00 68.75 184 LEU A O 1
ATOM 1468 N N . ASN A 1 185 ? 16.627 -7.424 -11.814 1.00 66.81 185 ASN A N 1
ATOM 1469 C CA . ASN A 1 185 ? 17.605 -6.540 -12.469 1.00 66.81 185 ASN A CA 1
ATOM 1470 C C . ASN A 1 185 ? 17.881 -5.198 -11.753 1.00 66.81 185 ASN A C 1
ATOM 1472 O O . ASN A 1 185 ? 19.056 -4.844 -11.640 1.00 66.81 185 ASN A O 1
ATOM 1476 N N . PRO A 1 186 ? 16.881 -4.460 -11.221 1.00 57.34 186 PRO A N 1
ATOM 1477 C CA . PRO A 1 186 ? 17.135 -3.207 -10.497 1.00 57.34 186 PRO A CA 1
ATOM 1478 C C . PRO A 1 186 ? 17.926 -3.378 -9.189 1.00 57.34 186 PRO A C 1
ATOM 1480 O O . PRO A 1 186 ? 18.424 -2.404 -8.634 1.00 57.34 186 PRO A O 1
ATOM 1483 N N . PHE A 1 187 ? 18.027 -4.607 -8.682 1.00 71.38 187 PHE A N 1
ATOM 1484 C CA . PHE A 1 187 ? 18.566 -4.945 -7.364 1.00 71.38 187 PHE A CA 1
ATOM 1485 C C . PHE A 1 187 ? 19.947 -5.605 -7.427 1.00 71.38 187 PHE A C 1
ATOM 1487 O O . PHE A 1 187 ? 20.368 -6.258 -6.471 1.00 71.38 187 PHE A O 1
ATOM 1494 N N . TYR A 1 188 ? 20.622 -5.489 -8.568 1.00 74.94 188 TYR A N 1
ATOM 1495 C CA . TYR A 1 188 ? 21.887 -6.153 -8.861 1.00 74.94 188 TYR A CA 1
ATOM 1496 C C . TYR A 1 188 ? 23.039 -5.672 -7.966 1.00 74.94 188 TYR A C 1
ATOM 1498 O O . TYR A 1 188 ? 23.247 -4.471 -7.799 1.00 74.94 188 TYR A O 1
ATOM 1506 N N . LEU A 1 189 ? 23.817 -6.615 -7.424 1.00 78.62 189 LEU A N 1
ATOM 1507 C CA . LEU A 1 189 ? 24.991 -6.356 -6.586 1.00 78.62 189 LEU A CA 1
ATOM 1508 C C . LEU A 1 189 ? 26.264 -6.628 -7.383 1.00 78.62 189 LEU A C 1
ATOM 1510 O O . LEU A 1 189 ? 26.656 -7.781 -7.579 1.00 78.62 189 LEU A O 1
ATOM 1514 N N . THR A 1 190 ? 26.922 -5.567 -7.845 1.00 78.69 190 THR A N 1
ATOM 1515 C CA . THR A 1 190 ? 28.117 -5.702 -8.697 1.00 78.69 190 THR A CA 1
ATOM 1516 C C . THR A 1 190 ? 29.293 -6.282 -7.912 1.00 78.69 190 THR A C 1
ATOM 1518 O O . THR A 1 190 ? 30.052 -7.087 -8.439 1.00 78.69 190 THR A O 1
ATOM 1521 N N . GLU A 1 191 ? 29.415 -5.937 -6.633 1.00 84.56 191 GLU A N 1
ATOM 1522 C CA . GLU A 1 191 ? 30.478 -6.396 -5.742 1.00 84.56 191 GLU A CA 1
ATOM 1523 C C . GLU A 1 191 ? 30.441 -7.914 -5.489 1.00 84.56 191 GLU A C 1
ATOM 1525 O O . GLU A 1 191 ? 31.490 -8.536 -5.302 1.00 84.56 191 GLU A O 1
ATOM 1530 N N . PHE A 1 192 ? 29.258 -8.533 -5.563 1.00 88.62 192 PHE A N 1
ATOM 1531 C CA . PHE A 1 192 ? 29.059 -9.965 -5.312 1.00 88.62 192 PHE A CA 1
ATOM 1532 C C . PHE A 1 192 ? 28.806 -10.790 -6.577 1.00 88.62 192 PHE A C 1
ATOM 1534 O O . PHE A 1 192 ? 28.660 -12.003 -6.482 1.00 88.62 192 PHE A O 1
ATOM 1541 N N . SER A 1 193 ? 28.787 -10.162 -7.752 1.00 89.06 193 SER A N 1
ATOM 1542 C CA . SER A 1 193 ? 28.523 -10.842 -9.021 1.00 89.06 193 SER A CA 1
ATOM 1543 C C . SER A 1 193 ? 29.790 -10.964 -9.864 1.00 89.06 193 SER A C 1
ATOM 1545 O O . SER A 1 193 ? 30.615 -10.052 -9.898 1.00 89.06 193 SER A O 1
ATOM 1547 N N . ASN A 1 194 ? 29.949 -12.088 -10.558 1.00 88.62 194 ASN A N 1
ATOM 1548 C CA . ASN A 1 194 ? 31.106 -12.371 -11.417 1.00 88.62 194 ASN A CA 1
ATOM 1549 C C . ASN A 1 194 ? 30.748 -13.134 -12.702 1.00 88.62 194 ASN A C 1
ATOM 1551 O O . ASN A 1 194 ? 31.641 -13.613 -13.395 1.00 88.62 194 ASN A O 1
ATOM 1555 N N . ALA A 1 195 ? 29.460 -13.233 -13.046 1.00 81.31 195 ALA A N 1
ATOM 1556 C CA . ALA A 1 195 ? 29.051 -13.976 -14.227 1.00 81.31 195 ALA A CA 1
ATOM 1557 C C . ALA A 1 195 ? 29.583 -13.379 -15.546 1.00 81.31 195 ALA A C 1
ATOM 1559 O O . ALA A 1 195 ? 29.530 -12.166 -15.773 1.00 81.31 195 ALA A O 1
ATOM 1560 N N . THR A 1 196 ? 30.059 -14.248 -16.441 1.00 68.44 196 THR A N 1
ATOM 1561 C CA . THR A 1 196 ? 30.630 -13.889 -17.749 1.00 68.44 196 THR A CA 1
ATOM 1562 C C . THR A 1 196 ? 29.793 -14.434 -18.913 1.00 68.44 196 THR A C 1
ATOM 1564 O O . THR A 1 196 ? 29.218 -15.525 -18.845 1.00 68.44 196 THR A O 1
ATOM 1567 N N . TYR A 1 197 ? 29.724 -13.666 -20.008 1.00 59.12 197 TYR A N 1
ATOM 1568 C CA . TYR A 1 197 ? 28.962 -14.007 -21.214 1.00 59.12 197 TYR A CA 1
ATOM 1569 C C . TYR A 1 197 ? 29.886 -14.204 -22.419 1.00 59.12 197 TYR A C 1
ATOM 1571 O O . TYR A 1 197 ? 30.663 -13.311 -22.758 1.00 59.12 197 TYR A O 1
ATOM 1579 N N . ASP A 1 198 ? 29.745 -15.332 -23.114 1.00 45.53 198 ASP A N 1
ATOM 1580 C CA . ASP A 1 198 ? 30.389 -15.550 -24.409 1.00 45.53 198 ASP A CA 1
ATOM 1581 C C . ASP A 1 198 ? 29.604 -14.778 -25.481 1.00 45.53 198 ASP A C 1
ATOM 1583 O O . ASP A 1 198 ? 28.437 -15.076 -25.742 1.00 45.53 198 ASP A O 1
ATOM 1587 N N . LYS A 1 199 ? 30.207 -13.754 -26.095 1.00 33.50 199 LYS A N 1
ATOM 1588 C CA . LYS A 1 199 ? 29.594 -13.059 -27.240 1.00 33.50 199 LYS A CA 1
ATOM 1589 C C . LYS A 1 199 ? 29.625 -13.963 -28.484 1.00 33.50 199 LYS A C 1
ATOM 1591 O O . LYS A 1 199 ? 30.689 -14.505 -28.786 1.00 33.50 199 LYS A O 1
ATOM 1596 N N . PRO A 1 200 ? 28.540 -14.062 -29.274 1.00 34.47 200 PRO A N 1
ATOM 1597 C CA . PRO A 1 200 ? 28.623 -14.597 -30.630 1.00 34.47 200 PRO A CA 1
ATOM 1598 C C . PRO A 1 200 ? 29.512 -13.685 -31.488 1.00 34.47 200 PRO A C 1
ATOM 1600 O O . PRO A 1 200 ? 29.364 -12.463 -31.464 1.00 34.47 200 PRO A O 1
ATOM 1603 N N . VAL A 1 201 ? 30.444 -14.272 -32.238 1.00 33.50 201 VAL A N 1
ATOM 1604 C CA . VAL A 1 201 ? 31.273 -13.555 -33.217 1.00 33.50 201 VAL A CA 1
ATOM 1605 C C . VAL A 1 201 ? 30.428 -13.304 -34.466 1.00 33.50 201 VAL A C 1
ATOM 1607 O O . VAL A 1 201 ? 30.129 -14.249 -35.194 1.00 33.50 201 VAL A O 1
ATOM 1610 N N . GLU A 1 202 ? 30.049 -12.054 -34.732 1.00 30.78 202 GLU A N 1
ATOM 1611 C CA . GLU A 1 202 ? 29.511 -11.676 -36.045 1.00 30.78 202 GLU A CA 1
ATOM 1612 C C . GLU A 1 202 ? 30.654 -11.430 -37.052 1.00 30.78 202 GLU A C 1
ATOM 1614 O O . GLU A 1 202 ? 31.692 -10.870 -36.676 1.00 30.78 202 GLU A O 1
ATOM 1619 N N . PRO A 1 203 ? 30.516 -11.846 -38.328 1.00 33.88 203 PRO A N 1
ATOM 1620 C CA . PRO A 1 203 ? 31.550 -11.656 -39.339 1.00 33.88 203 PRO A CA 1
ATOM 1621 C C . PRO A 1 203 ? 31.631 -10.185 -39.759 1.00 33.88 203 PRO A C 1
ATOM 1623 O O . PRO A 1 203 ? 30.631 -9.572 -40.119 1.00 33.88 203 PRO A O 1
ATOM 1626 N N . ILE A 1 204 ? 32.842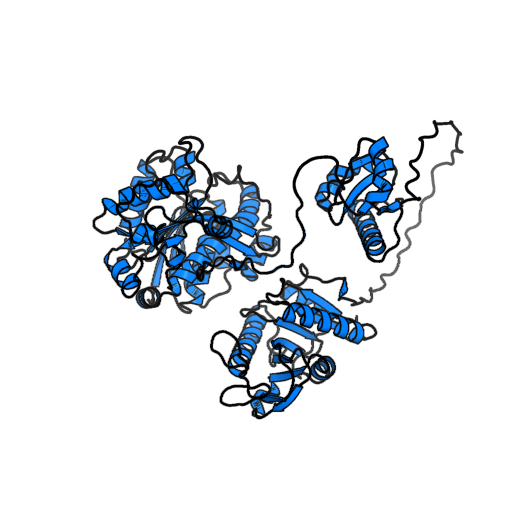 -9.632 -39.768 1.00 31.16 204 ILE A N 1
ATOM 1627 C CA . ILE A 1 204 ? 33.119 -8.277 -40.256 1.00 31.16 204 ILE A CA 1
ATOM 1628 C C . ILE A 1 204 ? 32.996 -8.269 -41.789 1.00 31.16 204 ILE A C 1
ATOM 1630 O O . ILE A 1 204 ? 33.894 -8.749 -42.485 1.00 31.16 204 ILE A O 1
ATOM 1634 N N . GLU A 1 205 ? 31.919 -7.696 -42.329 1.00 30.89 205 GLU A N 1
ATOM 1635 C CA . GLU A 1 205 ? 31.887 -7.261 -43.728 1.00 30.89 205 GLU A CA 1
ATOM 1636 C C . GLU A 1 205 ? 32.709 -5.973 -43.883 1.00 30.89 205 GLU A C 1
ATOM 1638 O O . GLU A 1 205 ? 32.458 -4.951 -43.243 1.00 30.89 205 GLU A O 1
ATOM 1643 N N . LYS A 1 206 ? 33.738 -6.039 -44.735 1.00 35.06 206 LYS A N 1
ATOM 1644 C CA . LYS A 1 206 ? 34.535 -4.887 -45.168 1.00 35.06 206 LYS A CA 1
ATOM 1645 C C . LYS A 1 206 ? 33.673 -3.961 -46.025 1.00 35.06 206 LYS A C 1
ATOM 1647 O O . LYS A 1 206 ? 33.197 -4.385 -47.074 1.00 35.06 206 LYS A O 1
ATOM 1652 N N . ILE A 1 207 ? 33.588 -2.688 -45.650 1.00 28.39 207 ILE A N 1
ATOM 1653 C CA . ILE A 1 207 ? 33.197 -1.608 -46.562 1.00 28.39 207 ILE A CA 1
ATOM 1654 C C . ILE A 1 207 ? 34.405 -0.682 -46.724 1.00 28.39 207 ILE A C 1
ATOM 1656 O O . ILE A 1 207 ? 34.991 -0.220 -45.745 1.00 28.39 207 ILE A O 1
ATOM 1660 N N . GLU A 1 208 ? 34.814 -0.501 -47.978 1.00 28.88 208 GLU A N 1
ATOM 1661 C CA . GLU A 1 208 ? 35.969 0.280 -48.419 1.00 28.88 208 GLU A CA 1
ATOM 1662 C C . GLU A 1 208 ? 35.765 1.784 -48.169 1.00 28.88 208 GLU A C 1
ATOM 1664 O O . GLU A 1 208 ? 34.721 2.350 -48.497 1.00 28.88 208 GLU A O 1
ATOM 1669 N N . LEU A 1 209 ? 36.785 2.432 -47.596 1.00 26.55 209 LEU A N 1
ATOM 1670 C CA . LEU A 1 209 ? 36.877 3.887 -47.482 1.00 26.55 209 LEU A CA 1
ATOM 1671 C C . LEU A 1 209 ? 37.153 4.494 -48.864 1.00 26.55 209 LEU A C 1
ATOM 1673 O O . LEU A 1 209 ? 38.152 4.153 -49.496 1.00 26.55 209 LEU A O 1
ATOM 1677 N N . PHE A 1 210 ? 36.332 5.457 -49.281 1.00 29.03 210 PHE A N 1
ATOM 1678 C CA . PHE A 1 210 ? 36.732 6.421 -50.302 1.00 29.03 210 PHE A CA 1
ATOM 1679 C C . PHE A 1 210 ? 37.601 7.509 -49.665 1.00 29.03 210 PHE A C 1
ATOM 1681 O O . PHE A 1 210 ? 37.180 8.208 -48.741 1.00 29.03 210 PHE A O 1
ATOM 1688 N N . GLU A 1 211 ? 38.823 7.618 -50.180 1.00 31.45 211 GLU A N 1
ATOM 1689 C CA . GLU A 1 211 ? 39.729 8.747 -50.006 1.00 31.45 211 GLU A CA 1
ATOM 1690 C C . GLU A 1 211 ? 39.135 9.995 -50.672 1.00 31.45 211 GLU A C 1
ATOM 1692 O O . GLU A 1 211 ? 38.794 9.961 -51.850 1.00 31.45 211 GLU A O 1
ATOM 1697 N N . ASP A 1 212 ? 38.997 11.084 -49.914 1.00 25.59 212 ASP A N 1
ATOM 1698 C CA . ASP A 1 212 ? 39.577 12.391 -50.248 1.00 25.59 212 ASP A CA 1
ATOM 1699 C C . ASP A 1 212 ? 39.066 13.473 -49.282 1.00 25.59 212 ASP A C 1
ATOM 1701 O O . ASP A 1 212 ? 37.867 13.714 -49.170 1.00 25.59 212 ASP A O 1
ATOM 1705 N N . ILE A 1 213 ? 39.990 14.166 -48.606 1.00 26.28 213 ILE A N 1
ATOM 1706 C CA . ILE A 1 213 ? 40.228 15.616 -48.751 1.00 26.28 213 ILE A CA 1
ATOM 1707 C C . ILE A 1 213 ? 41.383 16.040 -47.816 1.00 26.28 213 ILE A C 1
ATOM 1709 O O . ILE A 1 213 ? 41.269 16.100 -46.598 1.00 26.28 213 ILE A O 1
ATOM 1713 N N . LYS A 1 214 ? 42.503 16.347 -48.484 1.00 27.52 214 LYS A N 1
ATOM 1714 C CA . LYS A 1 214 ? 43.518 17.399 -48.263 1.00 27.52 214 LYS A CA 1
ATOM 1715 C C . LYS A 1 214 ? 44.120 17.636 -46.867 1.00 27.52 214 LYS A C 1
ATOM 1717 O O . LYS A 1 214 ? 43.526 18.229 -45.977 1.00 27.52 214 LYS A O 1
ATOM 1722 N N . LYS A 1 215 ? 45.431 17.361 -46.827 1.00 29.92 215 LYS A N 1
ATOM 1723 C CA . LYS A 1 215 ? 46.444 17.935 -45.931 1.00 29.92 215 LYS A CA 1
ATOM 1724 C C . LYS A 1 215 ? 46.340 19.464 -45.825 1.00 29.92 215 LYS A C 1
ATOM 1726 O O . LYS A 1 215 ? 46.376 20.151 -46.847 1.00 29.92 215 LYS A O 1
ATOM 1731 N N . TYR A 1 216 ? 46.367 19.962 -44.593 1.00 23.20 216 TYR A N 1
ATOM 1732 C CA . TYR A 1 216 ? 46.857 21.294 -44.246 1.00 23.20 216 TYR A CA 1
ATOM 1733 C C . TYR A 1 216 ? 47.797 21.139 -43.042 1.00 23.20 216 TYR A C 1
ATOM 1735 O O . TYR A 1 216 ? 47.440 20.487 -42.061 1.00 23.20 216 TYR A O 1
ATOM 1743 N N . GLU A 1 217 ? 49.024 21.645 -43.163 1.00 25.80 217 GLU A N 1
ATOM 1744 C CA . GLU A 1 217 ? 50.024 21.662 -42.088 1.00 25.80 217 GLU A CA 1
ATOM 1745 C C . GLU A 1 217 ? 49.658 22.707 -41.018 1.00 25.80 217 GLU A C 1
ATOM 1747 O O . GLU A 1 217 ? 49.006 23.706 -41.338 1.00 25.80 217 GLU A O 1
ATOM 1752 N N . PRO A 1 218 ? 50.056 22.500 -39.750 1.00 26.47 218 PRO A N 1
ATOM 1753 C CA . PRO A 1 218 ? 49.633 23.356 -38.655 1.00 26.47 218 PRO A CA 1
ATOM 1754 C C . PRO A 1 218 ? 50.422 24.668 -38.657 1.00 26.47 218 PRO A C 1
ATOM 1756 O O . PRO A 1 218 ? 51.645 24.682 -38.522 1.00 26.47 218 PRO A O 1
ATOM 1759 N N . HIS A 1 219 ? 49.699 25.782 -38.753 1.00 26.00 219 HIS A N 1
ATOM 1760 C CA . HIS A 1 219 ? 50.197 27.074 -38.306 1.00 26.00 219 HIS A CA 1
ATOM 1761 C C . HIS A 1 219 ? 50.145 27.113 -36.776 1.00 26.00 219 HIS A C 1
ATOM 1763 O O . HIS A 1 219 ? 49.077 27.086 -36.170 1.00 26.00 219 HIS A O 1
ATOM 1769 N N . THR A 1 220 ? 51.325 27.165 -36.165 1.00 32.41 220 THR A N 1
ATOM 1770 C CA . THR A 1 220 ? 51.547 27.652 -34.804 1.00 32.41 220 THR A CA 1
ATOM 1771 C C . THR A 1 220 ? 51.075 29.099 -34.700 1.00 32.41 220 THR A C 1
ATOM 1773 O O . THR A 1 220 ? 51.736 30.000 -35.215 1.00 32.41 220 THR A O 1
ATOM 1776 N N . GLU A 1 221 ? 49.960 29.310 -34.009 1.00 26.38 221 GLU A N 1
ATOM 1777 C CA . GLU A 1 221 ? 49.648 30.571 -33.344 1.00 26.38 221 GLU A CA 1
ATOM 1778 C C . GLU A 1 221 ? 49.678 30.317 -31.838 1.00 26.38 221 GLU A C 1
ATOM 1780 O O . GLU A 1 221 ? 48.963 29.464 -31.310 1.00 26.38 221 GLU A O 1
ATOM 1785 N N . GLU A 1 222 ? 50.572 31.036 -31.165 1.00 32.00 222 GLU A N 1
ATOM 1786 C CA . GLU A 1 222 ? 50.650 31.125 -29.715 1.00 32.00 222 GLU A CA 1
ATOM 1787 C C . GLU A 1 222 ? 49.310 31.647 -29.182 1.00 32.00 222 GLU A C 1
ATOM 1789 O O . GLU A 1 222 ? 48.967 32.816 -29.360 1.00 32.00 222 GLU A O 1
ATOM 1794 N N . LYS A 1 223 ? 48.545 30.772 -28.525 1.00 28.92 223 LYS A N 1
ATOM 1795 C CA . LYS A 1 223 ? 47.509 31.177 -27.577 1.00 28.92 223 LYS A CA 1
ATOM 1796 C C . LYS A 1 223 ? 48.024 30.920 -26.172 1.00 28.92 223 LYS A C 1
ATOM 1798 O O . LYS A 1 223 ? 48.675 29.911 -25.907 1.00 28.92 223 LYS A O 1
ATOM 1803 N N . GLU A 1 224 ? 47.796 31.922 -25.340 1.00 30.20 224 GLU A N 1
ATOM 1804 C CA . GLU A 1 224 ? 48.259 32.082 -23.970 1.00 30.20 224 GLU A CA 1
ATOM 1805 C C . GLU A 1 224 ? 48.174 30.774 -23.175 1.00 30.20 224 GLU A C 1
ATOM 1807 O O . GLU A 1 224 ? 47.186 30.048 -23.254 1.00 30.20 224 GLU A O 1
ATOM 1812 N N . LYS A 1 225 ? 49.232 30.474 -22.411 1.00 31.94 225 LYS A N 1
ATOM 1813 C CA . LYS A 1 225 ? 49.213 29.402 -21.416 1.00 31.94 225 LYS A CA 1
ATOM 1814 C C . LYS A 1 225 ? 48.073 29.687 -20.440 1.00 31.94 225 LYS A C 1
ATOM 1816 O O . LYS A 1 225 ? 48.235 30.520 -19.553 1.00 31.94 225 LYS A O 1
ATOM 1821 N N . GLU A 1 226 ? 46.949 28.998 -20.592 1.00 39.00 226 GLU A N 1
ATOM 1822 C CA . GLU A 1 226 ? 46.046 28.797 -19.469 1.00 39.00 226 GLU A CA 1
ATOM 1823 C C . GLU A 1 226 ? 46.847 28.049 -18.400 1.00 39.00 226 GLU A C 1
ATOM 1825 O O . GLU A 1 226 ? 47.411 26.982 -18.663 1.00 39.00 226 GLU A O 1
ATOM 1830 N N . ASP A 1 227 ? 46.976 28.655 -17.219 1.00 42.28 227 ASP A N 1
ATOM 1831 C CA . ASP A 1 227 ? 47.527 28.008 -16.032 1.00 42.28 227 ASP A CA 1
ATOM 1832 C C . ASP A 1 227 ? 46.652 26.788 -15.720 1.00 42.28 227 ASP A C 1
ATOM 1834 O O . ASP A 1 227 ? 45.606 26.895 -15.079 1.00 42.28 227 ASP A O 1
ATOM 1838 N N . VAL A 1 228 ? 47.056 25.623 -16.231 1.00 49.12 228 VAL A N 1
ATOM 1839 C CA . VAL A 1 228 ? 46.380 24.356 -15.967 1.00 49.12 228 VAL A CA 1
ATOM 1840 C C . VAL A 1 228 ? 46.549 24.053 -14.475 1.00 49.12 228 VAL A C 1
ATOM 1842 O O . VAL A 1 228 ? 47.686 23.894 -14.015 1.00 49.12 228 VAL A O 1
ATOM 1845 N N . PRO A 1 229 ? 45.461 23.973 -13.689 1.00 56.69 229 PRO A N 1
ATOM 1846 C CA . PRO A 1 229 ? 45.561 23.630 -12.279 1.00 56.69 229 PRO A CA 1
ATOM 1847 C C . PRO A 1 229 ? 46.198 22.247 -12.103 1.00 56.69 229 PRO A C 1
ATOM 1849 O O . PRO A 1 229 ? 45.735 21.252 -12.661 1.00 56.69 229 PRO A O 1
ATOM 1852 N N . ASN A 1 230 ? 47.271 22.173 -11.308 1.00 65.19 230 ASN A N 1
ATOM 1853 C CA . ASN A 1 230 ? 47.977 20.921 -11.034 1.00 65.19 230 ASN A CA 1
ATOM 1854 C C . ASN A 1 230 ? 47.212 20.069 -10.006 1.00 65.19 230 ASN A C 1
ATOM 1856 O O . ASN A 1 230 ? 47.576 19.980 -8.829 1.00 65.19 230 ASN A O 1
ATOM 1860 N N . PHE A 1 231 ? 46.130 19.445 -10.468 1.00 74.75 231 PHE A N 1
ATOM 1861 C CA . PHE A 1 231 ? 45.312 18.533 -9.675 1.00 74.75 231 PHE A CA 1
ATOM 1862 C C . PHE A 1 231 ? 45.951 17.148 -9.478 1.00 74.75 231 PHE A C 1
ATOM 1864 O O . PHE A 1 231 ? 45.529 16.411 -8.589 1.00 74.75 231 PHE A O 1
ATOM 1871 N N . GLU A 1 232 ? 46.992 16.801 -10.247 1.00 72.44 232 GLU A N 1
ATOM 1872 C CA . GLU A 1 232 ? 47.666 15.492 -10.173 1.00 72.44 232 GLU A CA 1
ATOM 1873 C C . GLU A 1 232 ? 48.256 15.219 -8.789 1.00 72.44 232 GLU A C 1
ATOM 1875 O O . GLU A 1 232 ? 48.232 14.088 -8.308 1.00 72.44 232 GLU A O 1
ATOM 1880 N N . SER A 1 233 ? 48.702 16.269 -8.097 1.00 71.81 233 SER A N 1
ATOM 1881 C CA . SER A 1 233 ? 49.261 16.163 -6.745 1.00 71.81 233 SER A CA 1
ATOM 1882 C C . SER A 1 233 ? 48.262 15.718 -5.660 1.00 71.81 233 SER A C 1
ATOM 1884 O O . SER A 1 233 ? 48.687 15.364 -4.557 1.00 71.81 233 SER A O 1
ATOM 1886 N N . PHE A 1 234 ? 46.954 15.694 -5.954 1.00 81.38 234 PHE A N 1
ATOM 1887 C CA . PHE A 1 234 ? 45.893 15.333 -4.999 1.00 81.38 234 PHE A CA 1
ATOM 1888 C C . PHE A 1 234 ? 45.171 14.022 -5.335 1.00 81.38 234 PHE A C 1
ATOM 1890 O O . PHE A 1 234 ? 44.221 13.663 -4.634 1.00 81.38 234 PHE A O 1
ATOM 1897 N N . VAL A 1 235 ? 45.599 13.319 -6.389 1.00 81.44 235 VAL A N 1
ATOM 1898 C CA . VAL A 1 235 ? 44.987 12.056 -6.821 1.00 81.44 235 VAL A CA 1
ATOM 1899 C C . VAL A 1 235 ? 45.142 10.991 -5.742 1.00 81.44 235 VAL A C 1
ATOM 1901 O O . VAL A 1 235 ? 46.183 10.876 -5.090 1.00 81.44 235 VAL A O 1
ATOM 1904 N N . ILE A 1 236 ? 44.085 10.208 -5.561 1.00 75.69 236 ILE A N 1
ATOM 1905 C CA . ILE A 1 236 ? 44.058 9.039 -4.687 1.00 75.69 236 ILE A CA 1
ATOM 1906 C C . ILE A 1 236 ? 43.821 7.773 -5.500 1.00 75.69 236 ILE A C 1
ATOM 1908 O O . ILE A 1 236 ? 43.006 7.753 -6.422 1.00 75.69 236 ILE A O 1
ATOM 1912 N N . GLU A 1 237 ? 44.511 6.701 -5.124 1.00 76.44 237 GLU A N 1
ATOM 1913 C CA . GLU A 1 237 ? 44.456 5.384 -5.775 1.00 76.44 237 GLU A CA 1
ATOM 1914 C C . GLU A 1 237 ? 44.111 4.285 -4.756 1.00 76.44 237 GLU A C 1
ATOM 1916 O O . GLU A 1 237 ? 44.727 3.222 -4.725 1.00 76.44 237 GLU A O 1
ATOM 1921 N N . ASP A 1 238 ? 43.151 4.560 -3.871 1.00 66.56 238 ASP A N 1
ATOM 1922 C CA . ASP A 1 238 ? 42.582 3.536 -2.999 1.00 66.56 238 ASP A CA 1
ATOM 1923 C C . ASP A 1 238 ? 41.488 2.737 -3.727 1.00 66.56 238 ASP A C 1
ATOM 1925 O O . ASP A 1 238 ? 41.036 3.085 -4.819 1.00 66.56 238 ASP A O 1
ATOM 1929 N N . GLU A 1 239 ? 41.077 1.614 -3.142 1.00 60.12 239 GLU A N 1
ATOM 1930 C CA . GLU A 1 239 ? 40.130 0.693 -3.776 1.00 60.12 239 GLU A CA 1
ATOM 1931 C C . GLU A 1 239 ? 38.795 1.380 -4.132 1.00 60.12 239 GLU A C 1
ATOM 1933 O O . GLU A 1 239 ? 38.244 1.135 -5.208 1.00 60.12 239 GLU A O 1
ATOM 1938 N N . ASN A 1 240 ? 38.323 2.323 -3.306 1.00 59.78 240 ASN A N 1
ATOM 1939 C CA . ASN A 1 240 ? 37.092 3.075 -3.557 1.00 59.78 240 ASN A CA 1
ATOM 1940 C C . ASN A 1 240 ? 37.280 4.123 -4.663 1.00 59.78 240 AS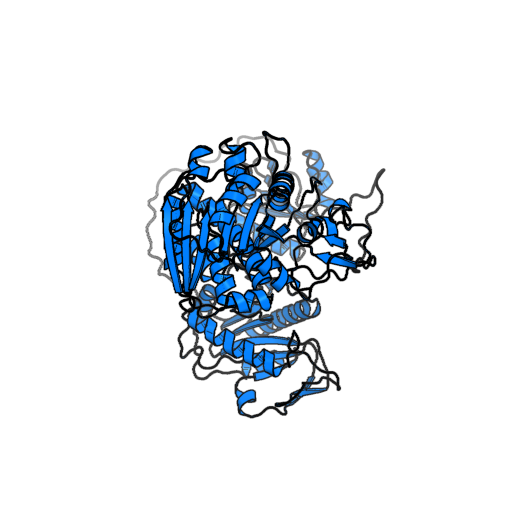N A C 1
ATOM 1942 O O . ASN A 1 240 ? 36.406 4.269 -5.522 1.00 59.78 240 ASN A O 1
ATOM 1946 N N . SER A 1 241 ? 38.418 4.824 -4.688 1.00 66.38 241 SER A N 1
ATOM 1947 C CA . SER A 1 241 ? 38.713 5.823 -5.718 1.00 66.38 241 SER A CA 1
ATOM 1948 C C . SER A 1 241 ? 38.939 5.186 -7.093 1.00 66.38 241 SER A C 1
ATOM 1950 O O . SER A 1 241 ? 38.496 5.741 -8.099 1.00 66.38 241 SER A O 1
ATOM 1952 N N . ILE A 1 242 ? 39.534 3.989 -7.157 1.00 68.94 242 ILE A N 1
ATOM 1953 C CA . ILE A 1 242 ? 39.715 3.220 -8.399 1.00 68.94 242 ILE A CA 1
ATOM 1954 C C . ILE A 1 242 ? 38.364 2.728 -8.936 1.00 68.94 242 ILE A C 1
ATOM 1956 O O . ILE A 1 242 ? 38.104 2.818 -10.142 1.00 68.94 242 ILE A O 1
ATOM 1960 N N . VAL A 1 243 ? 37.482 2.232 -8.062 1.00 65.62 243 VAL A N 1
ATOM 1961 C CA . VAL A 1 243 ? 36.122 1.815 -8.440 1.00 65.62 243 VAL A CA 1
ATOM 1962 C C . VAL A 1 243 ? 35.313 3.007 -8.951 1.00 65.62 243 VAL A C 1
ATOM 1964 O O . VAL A 1 243 ? 34.723 2.922 -10.032 1.00 65.62 243 VAL A O 1
ATOM 1967 N N . LEU A 1 244 ? 35.347 4.135 -8.237 1.00 72.06 244 LEU A N 1
ATOM 1968 C CA . LEU A 1 244 ? 34.678 5.373 -8.640 1.00 72.06 244 LEU A CA 1
ATOM 1969 C C . LEU A 1 244 ? 35.222 5.896 -9.978 1.00 72.06 244 LEU A C 1
ATOM 1971 O O . LEU A 1 244 ? 34.450 6.201 -10.886 1.00 72.06 244 LEU A O 1
ATOM 1975 N N . LEU A 1 245 ? 36.544 5.910 -10.158 1.00 75.38 245 LEU A N 1
ATOM 1976 C CA . LEU A 1 245 ? 37.202 6.314 -11.403 1.00 75.38 245 LEU A CA 1
ATOM 1977 C C . LEU A 1 245 ? 36.760 5.451 -12.594 1.00 75.38 245 LEU A C 1
ATOM 1979 O O . LEU A 1 245 ? 36.453 5.977 -13.668 1.00 75.38 245 LEU A O 1
ATOM 1983 N N . ASN A 1 246 ? 36.686 4.130 -12.420 1.00 74.88 246 ASN A N 1
ATOM 1984 C CA . ASN A 1 246 ? 36.252 3.209 -13.472 1.00 74.88 246 ASN A CA 1
ATOM 1985 C C . ASN A 1 246 ? 34.756 3.338 -13.786 1.00 74.88 246 ASN A C 1
ATOM 1987 O O . ASN A 1 246 ? 34.366 3.309 -14.959 1.00 74.88 246 ASN A O 1
ATOM 1991 N N . PHE A 1 247 ? 33.926 3.527 -12.760 1.00 74.00 247 PHE A N 1
ATOM 1992 C CA . PHE A 1 247 ? 32.500 3.800 -12.914 1.00 74.00 247 PHE A CA 1
ATOM 1993 C C . PHE A 1 247 ? 32.269 5.075 -13.732 1.00 74.00 247 PHE A C 1
ATOM 1995 O O . PHE A 1 247 ? 31.570 5.043 -14.748 1.00 74.00 247 PHE A O 1
ATOM 2002 N N . VAL A 1 248 ? 32.936 6.170 -13.366 1.00 74.94 248 VAL A N 1
ATOM 2003 C CA . VAL A 1 248 ? 32.812 7.457 -14.059 1.00 74.94 248 VAL A CA 1
ATOM 2004 C C . VAL A 1 248 ? 33.292 7.357 -15.502 1.00 74.94 248 VAL A C 1
ATOM 2006 O O . VAL A 1 248 ? 32.589 7.798 -16.411 1.00 74.94 248 VAL A O 1
ATOM 2009 N N . LYS A 1 249 ? 34.416 6.677 -15.765 1.00 80.44 249 LYS A N 1
ATOM 2010 C CA . LYS A 1 249 ? 34.868 6.415 -17.143 1.00 80.44 249 LYS A CA 1
ATOM 2011 C C . LYS A 1 249 ? 33.816 5.678 -17.976 1.00 80.44 249 LYS A C 1
ATOM 2013 O O . LYS A 1 249 ? 33.634 5.995 -19.152 1.00 80.44 249 LYS A O 1
ATOM 2018 N N . LYS A 1 250 ? 33.105 4.711 -17.390 1.00 75.38 250 LYS A N 1
ATOM 2019 C CA . LYS A 1 250 ? 32.049 3.959 -18.084 1.00 75.38 250 LYS A CA 1
ATOM 2020 C C . LYS A 1 250 ? 30.810 4.818 -18.348 1.00 75.38 250 LYS A C 1
ATOM 2022 O O . LYS A 1 250 ? 30.245 4.734 -19.441 1.00 75.38 250 LYS A O 1
ATOM 2027 N N . VAL A 1 251 ? 30.425 5.662 -17.390 1.00 71.06 251 VAL A N 1
ATOM 2028 C CA . VAL A 1 251 ? 29.316 6.618 -17.529 1.00 71.06 251 VAL A CA 1
ATOM 2029 C C . VAL A 1 251 ? 29.600 7.619 -18.646 1.00 71.06 251 VAL A C 1
ATOM 2031 O O . VAL A 1 251 ? 28.774 7.775 -19.539 1.00 71.06 251 VAL A O 1
ATOM 2034 N N . ILE A 1 252 ? 30.785 8.233 -18.675 1.00 75.75 252 ILE A N 1
ATOM 2035 C CA . ILE A 1 252 ? 31.122 9.236 -19.695 1.00 75.75 252 ILE A CA 1
ATOM 2036 C C . ILE A 1 252 ? 31.170 8.626 -21.100 1.00 75.75 252 ILE A C 1
ATOM 2038 O O . ILE A 1 252 ? 30.560 9.176 -22.022 1.00 75.75 252 ILE A O 1
ATOM 2042 N N . LYS A 1 253 ? 31.771 7.438 -21.260 1.00 76.94 253 LYS A N 1
ATOM 2043 C CA . LYS A 1 253 ? 31.770 6.721 -22.550 1.00 76.94 253 LYS A CA 1
ATOM 2044 C C . LYS A 1 253 ? 30.361 6.396 -23.040 1.00 76.94 253 LYS A C 1
ATOM 2046 O O . LYS A 1 253 ? 30.064 6.575 -24.217 1.00 76.94 253 LYS A O 1
ATOM 2051 N N . SER A 1 254 ? 29.488 5.939 -22.146 1.00 67.06 254 SER A N 1
ATOM 2052 C CA . SER A 1 254 ? 28.143 5.485 -22.520 1.00 67.06 254 SER A CA 1
ATOM 2053 C C . SER A 1 254 ? 27.177 6.650 -22.759 1.00 67.06 254 SER A C 1
ATOM 2055 O O . SER A 1 254 ? 26.360 6.599 -23.676 1.00 67.06 254 SER A O 1
ATOM 2057 N N . SER A 1 255 ? 27.282 7.713 -21.959 1.00 65.88 255 SER A N 1
ATOM 2058 C CA . SER A 1 255 ? 26.307 8.809 -21.935 1.00 65.88 255 SER A CA 1
ATOM 2059 C C . SER A 1 255 ? 26.671 9.970 -22.860 1.00 65.88 255 SER A C 1
ATOM 2061 O O . SER A 1 255 ? 25.771 10.633 -23.393 1.00 65.88 255 SER A O 1
ATOM 2063 N N . LEU A 1 256 ? 27.969 10.233 -23.055 1.00 72.06 256 LEU A N 1
ATOM 2064 C CA . LEU A 1 256 ? 28.457 11.361 -23.856 1.00 72.06 256 LEU A CA 1
ATOM 2065 C C . LEU A 1 256 ? 29.109 10.944 -25.179 1.00 72.06 256 LEU A C 1
ATOM 2067 O O . LEU A 1 256 ? 29.267 11.799 -26.043 1.00 72.06 256 LEU A O 1
ATOM 2071 N N . LYS A 1 257 ? 29.427 9.653 -25.373 1.00 74.06 257 LYS A N 1
ATOM 2072 C CA . LYS A 1 257 ? 30.142 9.139 -26.561 1.00 74.06 257 LYS A CA 1
ATOM 2073 C C . LYS A 1 257 ? 31.459 9.885 -26.841 1.00 74.06 257 LYS A C 1
ATOM 2075 O O . LYS A 1 257 ? 31.851 10.039 -27.993 1.00 74.06 257 LYS A O 1
ATOM 2080 N N . LEU A 1 258 ? 32.114 10.377 -25.789 1.00 74.75 258 LEU A N 1
ATOM 2081 C CA . LEU A 1 258 ? 33.421 11.019 -25.882 1.00 74.75 258 LEU A CA 1
ATOM 2082 C C . LEU A 1 258 ? 34.513 9.953 -25.819 1.00 74.75 258 LEU A C 1
ATOM 2084 O O . LEU A 1 258 ? 34.540 9.145 -24.888 1.00 74.75 258 LEU A O 1
ATOM 2088 N N . ASP A 1 259 ? 35.424 9.984 -26.789 1.00 67.69 259 ASP A N 1
ATOM 2089 C CA . ASP A 1 259 ? 36.546 9.044 -26.858 1.00 67.69 259 ASP A CA 1
ATOM 2090 C C . ASP A 1 259 ? 37.806 9.584 -26.160 1.00 67.69 259 ASP A C 1
ATOM 2092 O O . ASP A 1 259 ? 38.570 8.808 -25.584 1.00 67.69 259 ASP A O 1
ATOM 2096 N N . ASN A 1 260 ? 37.977 10.912 -26.132 1.00 80.25 260 ASN A N 1
ATOM 2097 C CA . ASN A 1 260 ? 39.126 11.595 -25.534 1.00 80.25 260 ASN A CA 1
ATOM 2098 C C . ASN A 1 260 ? 38.704 12.391 -24.292 1.00 80.25 260 ASN A C 1
ATOM 2100 O O . ASN A 1 260 ? 38.244 13.524 -24.400 1.00 80.25 260 ASN A O 1
ATOM 2104 N N . PHE A 1 261 ? 38.865 11.791 -23.113 1.00 88.12 261 PHE A N 1
ATOM 2105 C CA . PHE A 1 261 ? 38.684 12.460 -21.824 1.00 88.12 261 PHE A CA 1
ATOM 2106 C C . PHE A 1 261 ? 39.561 11.807 -20.749 1.00 88.12 261 PHE A C 1
ATOM 2108 O O . PHE A 1 261 ? 39.879 10.615 -20.826 1.00 88.12 261 PHE A O 1
ATOM 2115 N N . THR A 1 262 ? 39.924 12.568 -19.721 1.00 86.56 262 THR A N 1
ATOM 2116 C CA . THR A 1 262 ? 40.595 12.060 -18.519 1.00 86.56 262 THR A CA 1
ATOM 2117 C C . THR A 1 262 ? 39.648 12.124 -17.326 1.00 86.56 262 THR A C 1
ATOM 2119 O O . THR A 1 262 ? 38.749 12.959 -17.275 1.00 86.56 262 THR A O 1
ATOM 2122 N N . VAL A 1 263 ? 39.818 11.198 -16.378 1.00 87.50 263 VAL A N 1
ATOM 2123 C CA . VAL A 1 263 ? 39.073 11.180 -15.111 1.00 87.50 263 VAL A CA 1
ATOM 2124 C C . VAL A 1 263 ? 40.071 11.017 -13.985 1.00 87.50 263 VAL A C 1
ATOM 2126 O O . VAL A 1 263 ? 40.905 10.111 -14.043 1.00 87.50 263 VAL A O 1
ATOM 2129 N N . MET A 1 264 ? 39.955 11.867 -12.974 1.00 86.44 264 MET A N 1
ATOM 2130 C CA . MET A 1 264 ? 40.764 11.843 -11.763 1.00 86.44 264 MET A CA 1
ATOM 2131 C C . MET A 1 264 ? 39.837 11.847 -10.551 1.00 86.44 264 MET A C 1
ATOM 2133 O O . MET A 1 264 ? 38.788 12.485 -10.575 1.00 86.44 264 MET A O 1
ATOM 2137 N N . VAL A 1 265 ? 40.227 11.144 -9.492 1.00 87.56 265 VAL A N 1
ATOM 2138 C CA . VAL A 1 265 ? 39.545 11.207 -8.197 1.00 87.56 265 VAL A CA 1
ATOM 2139 C C . VAL A 1 265 ? 40.535 11.777 -7.198 1.00 87.56 265 VAL A C 1
ATOM 2141 O O . VAL A 1 265 ? 41.637 11.249 -7.041 1.00 87.56 265 VAL A O 1
ATOM 2144 N N . LEU A 1 266 ? 40.161 12.890 -6.578 1.00 87.69 266 LEU A N 1
ATOM 2145 C CA . LEU A 1 266 ? 40.987 13.624 -5.635 1.00 87.69 266 LEU A CA 1
ATOM 2146 C C . LEU A 1 266 ? 40.467 13.462 -4.213 1.00 87.69 266 LEU A C 1
ATOM 2148 O O . LEU A 1 266 ? 39.269 13.313 -3.982 1.00 87.69 266 LEU A O 1
ATOM 2152 N N . ASP A 1 267 ? 41.382 13.601 -3.266 1.00 86.12 267 ASP A N 1
ATOM 2153 C CA . ASP A 1 267 ? 41.065 13.821 -1.859 1.00 86.12 267 ASP A CA 1
ATOM 2154 C C . ASP A 1 267 ? 40.530 15.247 -1.660 1.00 86.12 267 ASP A C 1
ATOM 2156 O O . ASP A 1 267 ? 41.254 16.229 -1.850 1.00 86.12 267 ASP A O 1
ATOM 2160 N N . GLY A 1 268 ? 39.256 15.370 -1.284 1.00 84.38 268 GLY A N 1
ATOM 2161 C CA . GLY A 1 268 ? 38.560 16.650 -1.155 1.00 84.38 268 GLY A CA 1
ATOM 2162 C C . GLY A 1 268 ? 39.158 17.563 -0.083 1.00 84.38 268 GLY A C 1
ATOM 2163 O O . GLY A 1 268 ? 39.197 18.784 -0.264 1.00 84.38 268 GLY A O 1
ATOM 2164 N N . LYS A 1 269 ? 39.733 17.001 0.991 1.00 83.81 269 LYS A N 1
ATOM 2165 C CA . LYS A 1 269 ? 40.409 17.780 2.041 1.00 83.81 269 LYS A CA 1
ATOM 2166 C C . LYS A 1 269 ? 41.724 18.367 1.529 1.00 83.81 269 LYS A C 1
ATOM 2168 O O . LYS A 1 269 ? 41.998 19.543 1.762 1.00 83.81 269 LYS A O 1
ATOM 2173 N N . ARG A 1 270 ? 42.524 17.583 0.799 1.00 82.19 270 ARG A N 1
ATOM 2174 C CA . ARG A 1 270 ? 43.790 18.051 0.204 1.00 82.19 270 ARG A CA 1
ATOM 2175 C C . ARG A 1 270 ? 43.580 18.987 -0.988 1.00 82.19 270 ARG A C 1
ATOM 2177 O O . ARG A 1 270 ? 44.349 19.931 -1.148 1.00 82.19 270 ARG A O 1
ATOM 2184 N N . ALA A 1 271 ? 42.531 18.771 -1.781 1.00 84.81 271 ALA A N 1
ATOM 2185 C CA . ALA A 1 271 ? 42.213 19.587 -2.952 1.00 84.81 271 ALA A CA 1
ATOM 2186 C C . ALA A 1 271 ? 41.518 20.924 -2.612 1.00 84.81 271 ALA A C 1
ATOM 2188 O O . ALA A 1 271 ? 41.497 21.827 -3.450 1.00 84.81 271 ALA A O 1
ATOM 2189 N N . SER A 1 272 ? 40.994 21.090 -1.389 1.00 83.75 272 SER A N 1
ATOM 2190 C CA . SER A 1 272 ? 40.219 22.269 -0.957 1.00 83.75 272 SER A CA 1
ATOM 2191 C C . SER A 1 272 ? 40.895 23.613 -1.258 1.00 83.75 272 SER A C 1
ATOM 2193 O O . SER A 1 272 ? 40.245 24.518 -1.778 1.00 83.75 272 SER A O 1
ATOM 2195 N N . SER A 1 273 ? 42.201 23.750 -1.009 1.00 76.50 273 SER A N 1
ATOM 2196 C CA . SER A 1 273 ? 42.934 25.002 -1.272 1.00 76.50 273 SER A CA 1
ATOM 2197 C C . SER A 1 273 ? 43.041 25.342 -2.764 1.00 76.50 273 SER A C 1
ATOM 2199 O O . SER A 1 273 ? 43.037 26.517 -3.125 1.00 76.50 273 SER A O 1
ATOM 2201 N N . SER A 1 274 ? 43.104 24.328 -3.632 1.00 79.69 274 SER A N 1
ATOM 2202 C CA . SER A 1 274 ? 43.182 24.505 -5.087 1.00 79.69 274 SER A CA 1
ATOM 2203 C C . SER A 1 274 ? 41.829 24.901 -5.678 1.00 79.69 274 SER A C 1
ATOM 2205 O O . SER A 1 274 ? 41.777 25.742 -6.566 1.00 79.69 274 SER A O 1
ATOM 2207 N N . PHE A 1 275 ? 40.728 24.362 -5.145 1.00 84.38 275 PHE A N 1
ATOM 2208 C CA . PHE A 1 275 ? 39.366 24.747 -5.539 1.00 84.38 275 PHE A CA 1
ATOM 2209 C C . PHE A 1 275 ? 38.949 26.119 -4.985 1.00 84.38 275 PHE A C 1
ATOM 2211 O O . PHE A 1 275 ? 38.241 26.868 -5.661 1.00 84.38 275 PHE A O 1
ATOM 2218 N N . ALA A 1 276 ? 39.456 26.506 -3.808 1.00 80.44 276 ALA A N 1
ATOM 2219 C CA . ALA A 1 276 ? 39.210 27.825 -3.225 1.00 80.44 276 ALA A CA 1
ATOM 2220 C C . ALA A 1 276 ? 39.730 28.976 -4.107 1.00 80.44 276 ALA A C 1
ATOM 2222 O O . ALA A 1 276 ? 39.119 30.045 -4.131 1.00 80.44 276 ALA A O 1
ATOM 2223 N N . ALA A 1 277 ? 40.798 28.754 -4.885 1.00 75.69 277 ALA A N 1
ATOM 2224 C CA . ALA A 1 277 ? 41.305 29.722 -5.865 1.00 75.69 277 ALA A CA 1
ATOM 2225 C C . ALA A 1 277 ? 40.291 30.042 -6.985 1.00 75.69 277 ALA A C 1
ATOM 2227 O O . ALA A 1 277 ? 40.350 31.119 -7.574 1.00 75.69 277 ALA A O 1
ATOM 2228 N N . TYR A 1 278 ? 39.326 29.147 -7.222 1.00 77.81 278 TYR A N 1
ATOM 2229 C CA . TYR A 1 278 ? 38.216 29.310 -8.167 1.00 77.81 278 TYR A CA 1
ATOM 2230 C C . TYR A 1 278 ? 36.894 29.684 -7.469 1.00 77.81 278 TYR A C 1
ATOM 2232 O O . TYR A 1 278 ? 35.827 29.621 -8.075 1.00 77.81 278 TYR A O 1
ATOM 2240 N N . GLY A 1 279 ? 36.937 30.057 -6.183 1.00 76.81 279 GLY A N 1
ATOM 2241 C CA . GLY A 1 279 ? 35.750 30.408 -5.396 1.00 76.81 279 GLY A CA 1
ATOM 2242 C C . GLY A 1 279 ? 34.870 29.215 -5.006 1.00 76.81 279 GLY A C 1
ATOM 2243 O O . GLY A 1 279 ? 33.727 29.410 -4.593 1.00 76.81 279 GLY A O 1
ATOM 2244 N N . ILE A 1 280 ? 35.379 27.985 -5.124 1.00 82.12 280 ILE A N 1
ATOM 2245 C CA . ILE A 1 280 ? 34.638 26.753 -4.841 1.00 82.12 280 ILE A CA 1
ATOM 2246 C C . ILE A 1 280 ? 35.027 26.231 -3.455 1.00 82.12 280 ILE A C 1
ATOM 2248 O O . ILE A 1 280 ? 36.198 25.972 -3.180 1.00 82.12 280 ILE A O 1
ATOM 2252 N N . LYS A 1 281 ? 34.030 26.039 -2.586 1.00 86.81 281 LYS A N 1
ATOM 2253 C CA . LYS A 1 281 ? 34.199 25.388 -1.282 1.00 86.81 281 LYS A CA 1
ATOM 2254 C C . LYS A 1 281 ? 33.799 23.919 -1.393 1.00 86.81 281 LYS A C 1
ATOM 2256 O O . LYS A 1 281 ? 32.629 23.635 -1.628 1.00 86.81 281 LYS A O 1
ATOM 2261 N N . LEU A 1 282 ? 34.761 23.023 -1.190 1.00 84.69 282 LEU A N 1
ATOM 2262 C CA . LEU A 1 282 ? 34.512 21.585 -1.117 1.00 84.69 282 LEU A CA 1
ATOM 2263 C C . LEU A 1 282 ? 33.974 21.199 0.267 1.00 84.69 282 LEU A C 1
ATOM 2265 O O . LEU A 1 282 ? 34.355 21.771 1.290 1.00 84.69 282 LEU A O 1
ATOM 2269 N N . THR A 1 283 ? 33.067 20.236 0.277 1.00 83.12 283 THR A N 1
ATOM 2270 C CA . THR A 1 283 ? 32.321 19.736 1.430 1.00 83.12 283 THR A CA 1
ATOM 2271 C C . THR A 1 283 ? 32.391 18.218 1.576 1.00 83.12 283 THR A C 1
ATOM 2273 O O . THR A 1 283 ? 31.986 17.720 2.623 1.00 83.12 283 THR A O 1
ATOM 2276 N N . ARG A 1 284 ? 32.908 17.468 0.590 1.00 84.12 284 ARG A N 1
ATOM 2277 C CA . ARG A 1 284 ? 32.964 15.994 0.627 1.00 84.12 284 ARG A CA 1
ATOM 2278 C C . ARG A 1 284 ? 34.375 15.417 0.546 1.00 84.12 284 ARG A C 1
ATOM 2280 O O . ARG A 1 284 ? 35.322 16.075 0.126 1.00 84.12 284 ARG A O 1
ATOM 2287 N N . GLU A 1 285 ? 34.492 14.166 0.982 1.00 83.31 285 GLU A N 1
ATOM 2288 C CA . GLU A 1 285 ? 35.734 13.387 1.039 1.00 83.31 285 GLU A CA 1
ATOM 2289 C C . GLU A 1 285 ? 36.407 13.204 -0.325 1.00 83.31 285 GLU A C 1
ATOM 2291 O O . GLU A 1 285 ? 37.635 13.266 -0.405 1.00 83.31 285 GLU A O 1
ATOM 2296 N N . TYR A 1 286 ? 35.628 13.040 -1.396 1.00 86.12 286 TYR A N 1
ATOM 2297 C CA . TYR A 1 286 ? 36.142 12.824 -2.741 1.00 86.12 286 TYR A CA 1
ATOM 2298 C C . TYR A 1 286 ? 35.659 13.889 -3.717 1.00 86.12 286 TYR A C 1
ATOM 2300 O O . TYR A 1 286 ? 34.516 14.344 -3.668 1.00 86.12 286 TYR A O 1
ATOM 2308 N N . VAL A 1 287 ? 36.530 14.235 -4.661 1.00 88.19 287 VAL A N 1
ATOM 2309 C CA . VAL A 1 287 ? 36.182 15.071 -5.810 1.00 88.19 287 VAL A CA 1
ATOM 2310 C C . VAL A 1 287 ? 36.529 14.335 -7.086 1.00 88.19 287 VAL A C 1
ATOM 2312 O O . VAL A 1 287 ? 37.686 13.986 -7.317 1.00 88.19 287 VAL A O 1
ATOM 2315 N N . VAL A 1 288 ? 35.530 14.113 -7.932 1.00 90.56 288 VAL A N 1
ATOM 2316 C CA . VAL A 1 288 ? 35.732 13.558 -9.268 1.00 90.56 288 VAL A CA 1
ATOM 2317 C C . VAL A 1 288 ? 35.965 14.713 -10.227 1.00 90.56 288 VAL A C 1
ATOM 2319 O O . VAL A 1 288 ? 35.124 15.601 -10.312 1.00 90.56 288 VAL A O 1
ATOM 2322 N N . ILE A 1 289 ? 37.071 14.685 -10.967 1.00 90.00 289 ILE A N 1
ATOM 2323 C CA . ILE A 1 289 ? 37.375 15.630 -12.044 1.00 90.00 289 ILE A CA 1
ATOM 2324 C C . ILE A 1 289 ? 37.328 14.906 -13.383 1.00 90.00 289 ILE A C 1
ATOM 2326 O O . ILE A 1 289 ? 37.880 13.813 -13.523 1.00 90.00 289 ILE A O 1
ATOM 2330 N N . ILE A 1 290 ? 36.706 15.540 -14.374 1.00 90.56 290 ILE A N 1
ATOM 2331 C CA . ILE A 1 290 ? 36.730 15.099 -15.767 1.00 90.56 290 ILE A CA 1
ATOM 2332 C C . ILE A 1 290 ? 37.273 16.233 -16.621 1.00 90.56 290 ILE A C 1
ATOM 2334 O O . ILE A 1 290 ? 36.722 17.335 -16.591 1.00 90.56 290 ILE A O 1
ATOM 2338 N N . SER A 1 291 ? 38.297 15.940 -17.423 1.00 88.12 291 SER A N 1
ATOM 2339 C CA . SER A 1 291 ? 38.835 16.896 -18.389 1.00 88.12 291 SER A CA 1
ATOM 2340 C C . SER A 1 291 ? 38.661 16.394 -19.820 1.00 88.12 291 SER A C 1
ATOM 2342 O O . SER A 1 291 ? 39.062 15.279 -20.158 1.00 88.12 291 SER A O 1
ATOM 2344 N N . ALA A 1 292 ? 38.035 17.223 -20.651 1.00 87.62 292 ALA A N 1
ATOM 2345 C CA . ALA A 1 292 ? 37.876 17.051 -22.093 1.00 87.62 292 ALA A CA 1
ATOM 2346 C C . ALA A 1 292 ? 37.505 18.401 -22.722 1.00 87.62 292 ALA A C 1
ATOM 2348 O O . ALA A 1 292 ? 36.896 19.238 -22.059 1.00 87.62 292 ALA A O 1
ATOM 2349 N N . ASP A 1 293 ? 37.840 18.617 -23.992 1.00 84.81 293 ASP A N 1
ATOM 2350 C CA . ASP A 1 293 ? 37.520 19.871 -24.683 1.00 84.81 293 ASP A CA 1
ATOM 2351 C C . ASP A 1 293 ? 35.997 20.102 -24.737 1.00 84.81 293 ASP A C 1
ATOM 2353 O O . ASP A 1 293 ? 35.250 19.238 -25.200 1.00 84.81 293 ASP A O 1
ATOM 2357 N N . GLY A 1 294 ? 35.536 21.266 -24.257 1.00 81.44 294 GLY A N 1
ATOM 2358 C CA . GLY A 1 294 ? 34.115 21.654 -24.249 1.00 81.44 294 GLY A CA 1
ATOM 2359 C C . GLY A 1 294 ? 33.222 20.801 -23.340 1.00 81.44 294 GLY A C 1
ATOM 2360 O O . GLY A 1 294 ? 32.030 20.637 -23.603 1.00 81.44 294 GLY A O 1
ATOM 2361 N N . ILE A 1 295 ? 33.789 20.182 -22.299 1.00 86.25 295 ILE A N 1
ATOM 2362 C CA . ILE A 1 295 ? 33.045 19.289 -21.401 1.00 86.25 295 ILE A CA 1
ATOM 2363 C C . ILE A 1 295 ? 32.017 20.035 -20.531 1.00 86.25 295 ILE A C 1
ATOM 2365 O O . ILE A 1 295 ? 31.054 19.431 -20.051 1.00 86.25 295 ILE A O 1
ATOM 2369 N N . ASP A 1 296 ? 32.181 21.345 -20.353 1.00 85.88 296 ASP A N 1
ATOM 2370 C CA . ASP A 1 296 ? 31.283 22.208 -19.586 1.00 85.88 296 ASP A CA 1
ATOM 2371 C C . ASP A 1 296 ? 29.858 22.269 -20.163 1.00 85.88 296 ASP A C 1
ATOM 2373 O O . ASP A 1 296 ? 28.889 22.287 -19.396 1.00 85.88 296 ASP A O 1
ATOM 2377 N N . GLU A 1 297 ? 29.704 22.170 -21.487 1.00 86.81 297 GLU A N 1
ATOM 2378 C CA . GLU A 1 297 ? 28.396 22.098 -22.158 1.00 86.81 297 GLU A CA 1
ATOM 2379 C C . GLU A 1 297 ? 27.549 20.895 -21.687 1.00 86.81 297 GLU A C 1
ATOM 2381 O O . GLU A 1 297 ? 26.317 20.901 -21.778 1.00 86.81 297 GLU A O 1
ATOM 2386 N N . TYR A 1 298 ? 28.187 19.864 -21.120 1.00 83.62 298 TYR A N 1
ATOM 2387 C CA . TYR A 1 298 ? 27.529 18.642 -20.661 1.00 83.62 298 TYR A CA 1
ATOM 2388 C C . TYR A 1 298 ? 27.138 18.651 -19.178 1.00 83.62 298 TYR A C 1
ATOM 2390 O O . TYR A 1 298 ? 26.477 17.700 -18.749 1.00 83.62 298 TYR A O 1
ATOM 2398 N N . CYS A 1 299 ? 27.452 19.704 -18.406 1.00 78.75 299 CYS A N 1
ATOM 2399 C CA . CYS A 1 299 ? 27.143 19.781 -16.966 1.00 78.75 299 CYS A CA 1
ATOM 2400 C C . CYS A 1 299 ? 25.671 19.463 -16.674 1.00 78.75 299 CYS A C 1
ATOM 2402 O O . CYS A 1 299 ? 25.371 18.542 -15.924 1.00 78.75 299 CYS A O 1
ATOM 2404 N N . SER A 1 300 ? 24.734 20.141 -17.349 1.00 68.50 300 SER A N 1
ATOM 2405 C CA . SER A 1 300 ? 23.290 19.942 -17.123 1.00 68.50 300 SER A CA 1
ATOM 2406 C C . SER A 1 300 ? 22.819 18.518 -17.438 1.00 68.50 300 SER A C 1
ATOM 2408 O O . SER A 1 300 ? 21.932 17.982 -16.771 1.00 68.50 300 SER A O 1
ATOM 2410 N N . LYS A 1 301 ? 23.403 17.888 -18.464 1.00 74.75 301 LYS A N 1
ATOM 2411 C CA . LYS A 1 301 ? 23.074 16.513 -18.857 1.00 74.75 301 LYS A CA 1
ATOM 2412 C C . LYS A 1 301 ? 23.637 15.512 -17.851 1.00 74.75 301 LYS A C 1
ATOM 2414 O O . LYS A 1 301 ? 22.938 14.568 -17.491 1.00 74.75 301 LYS A O 1
ATOM 2419 N N . LEU A 1 302 ? 24.869 15.726 -17.391 1.00 73.31 302 LEU A N 1
ATOM 2420 C CA . LEU A 1 302 ? 25.500 14.880 -16.386 1.00 73.31 302 LEU A CA 1
ATOM 2421 C C . LEU A 1 302 ? 24.815 15.022 -15.029 1.00 73.31 302 LEU A C 1
ATOM 2423 O O . LEU A 1 302 ? 24.494 13.993 -14.455 1.00 73.31 302 LEU A O 1
ATOM 2427 N N . THR A 1 303 ? 24.446 16.229 -14.590 1.00 71.06 303 THR A N 1
ATOM 2428 C CA . THR A 1 303 ? 23.671 16.442 -13.354 1.00 71.06 303 THR A CA 1
ATOM 2429 C C . THR A 1 303 ? 22.368 15.642 -13.345 1.00 71.06 303 THR A C 1
ATOM 2431 O O . THR A 1 303 ? 22.048 14.982 -12.360 1.00 71.06 303 THR A O 1
ATOM 2434 N N . ARG A 1 304 ? 21.633 15.613 -14.467 1.00 62.78 304 ARG A N 1
ATOM 2435 C CA . ARG A 1 304 ? 20.407 14.802 -14.604 1.00 62.78 304 ARG A CA 1
ATOM 2436 C C . ARG A 1 304 ? 20.674 13.295 -14.619 1.00 62.78 304 ARG A C 1
ATOM 2438 O O . ARG A 1 304 ? 19.832 12.531 -14.165 1.00 62.78 304 ARG A O 1
ATOM 2445 N N . PHE A 1 305 ? 21.804 12.868 -15.182 1.00 58.06 305 PHE A N 1
ATOM 2446 C CA . PHE A 1 305 ? 22.128 11.452 -15.370 1.00 58.06 305 PHE A CA 1
ATOM 2447 C C . PHE A 1 305 ? 22.762 10.815 -14.129 1.00 58.06 305 PHE A C 1
ATOM 2449 O O . PHE A 1 305 ? 22.462 9.672 -13.801 1.00 58.06 305 PHE A O 1
ATOM 2456 N N . THR A 1 306 ? 23.653 11.539 -13.453 1.00 64.06 306 THR A N 1
ATOM 2457 C CA . THR A 1 306 ? 24.378 11.059 -12.273 1.00 64.06 306 THR A CA 1
ATOM 2458 C C . THR A 1 306 ? 23.685 11.444 -10.973 1.00 64.06 306 THR A C 1
ATOM 2460 O O . THR A 1 306 ? 24.044 10.894 -9.938 1.00 64.06 306 THR A O 1
ATOM 2463 N N . ASN A 1 307 ? 22.719 12.372 -11.006 1.00 63.66 307 ASN A N 1
ATOM 2464 C CA . ASN A 1 307 ? 22.094 12.970 -9.823 1.00 63.66 307 ASN A CA 1
ATOM 2465 C C . ASN A 1 307 ? 23.107 13.657 -8.877 1.00 63.66 307 ASN A C 1
ATOM 2467 O O . ASN A 1 307 ? 22.852 13.790 -7.682 1.00 63.66 307 ASN A O 1
ATOM 2471 N N . HIS A 1 308 ? 24.256 14.084 -9.416 1.00 76.94 308 HIS A N 1
ATOM 2472 C CA . HIS A 1 308 ? 25.279 14.868 -8.717 1.00 76.94 308 HIS A CA 1
ATOM 2473 C C . HIS A 1 308 ? 25.263 16.320 -9.195 1.00 76.94 308 HIS A C 1
ATOM 2475 O O . HIS A 1 308 ? 24.958 16.586 -10.353 1.00 76.94 308 HIS A O 1
ATOM 2481 N N . ASP A 1 309 ? 25.630 17.264 -8.329 1.00 80.81 309 ASP A N 1
ATOM 2482 C CA . ASP A 1 309 ? 25.777 18.677 -8.697 1.00 80.81 309 ASP A CA 1
ATOM 2483 C C . ASP A 1 309 ? 27.084 18.891 -9.484 1.00 80.81 309 ASP A C 1
ATOM 2485 O O . ASP A 1 309 ? 28.136 19.176 -8.910 1.00 80.81 309 ASP A O 1
ATOM 2489 N N . VAL A 1 310 ? 27.028 18.670 -10.804 1.00 86.00 310 VAL A N 1
ATOM 2490 C CA . VAL A 1 310 ? 28.182 18.781 -11.709 1.00 86.00 310 VAL A CA 1
ATOM 2491 C C . VAL A 1 310 ? 28.420 20.238 -12.098 1.00 86.00 310 VAL A C 1
ATOM 2493 O O . VAL A 1 310 ? 27.535 20.899 -12.647 1.00 86.00 310 VAL A O 1
ATOM 2496 N N . LYS A 1 311 ? 29.640 20.727 -11.859 1.00 88.31 311 LYS A N 1
ATOM 2497 C CA . LYS A 1 311 ? 30.044 22.119 -12.106 1.00 88.31 311 LYS A CA 1
ATOM 2498 C C . LYS A 1 311 ? 31.307 22.192 -12.954 1.00 88.31 311 LYS A C 1
ATOM 2500 O O . LYS A 1 311 ? 32.188 21.346 -12.837 1.00 88.31 311 LYS A O 1
ATOM 2505 N N . ALA A 1 312 ? 31.419 23.232 -13.775 1.00 86.88 312 ALA A N 1
ATOM 2506 C CA . ALA A 1 312 ? 32.638 23.528 -14.521 1.00 86.88 312 ALA A CA 1
ATOM 2507 C C . ALA A 1 312 ? 33.608 24.362 -13.672 1.00 86.88 312 ALA A C 1
ATOM 2509 O O . ALA A 1 312 ? 33.205 25.349 -13.058 1.00 86.88 312 ALA A O 1
ATOM 2510 N N . VAL A 1 313 ? 34.882 23.965 -13.655 1.00 83.06 313 VAL A N 1
ATOM 2511 C CA . VAL A 1 313 ? 35.996 24.792 -13.149 1.00 83.06 313 VAL A CA 1
ATOM 2512 C C . VAL A 1 313 ? 36.574 25.628 -14.293 1.00 83.06 313 VAL A C 1
ATOM 2514 O O . VAL A 1 313 ? 36.896 26.797 -14.112 1.00 83.06 313 VAL A O 1
ATOM 2517 N N . LEU A 1 314 ? 36.668 25.022 -15.481 1.00 82.12 314 LEU A N 1
ATOM 2518 C CA . LEU A 1 314 ? 37.109 25.608 -16.748 1.00 82.12 314 LEU A CA 1
ATOM 2519 C C . LEU A 1 314 ? 36.270 24.996 -17.888 1.00 82.12 314 LEU A C 1
ATOM 2521 O O . LEU A 1 314 ? 35.698 23.923 -17.687 1.00 82.12 314 LEU A O 1
ATOM 2525 N N . PRO A 1 315 ? 36.238 25.586 -19.098 1.00 79.69 315 PRO A N 1
ATOM 2526 C CA . PRO A 1 315 ? 35.525 24.994 -20.240 1.00 79.69 315 PRO A CA 1
ATOM 2527 C C . PRO A 1 315 ? 35.958 23.552 -20.558 1.00 79.69 315 PRO A C 1
ATOM 2529 O O . PRO A 1 315 ? 35.178 22.726 -21.024 1.00 79.69 315 PRO A O 1
ATOM 2532 N N . SER A 1 316 ? 37.216 23.219 -20.261 1.00 85.50 316 SER A N 1
ATOM 2533 C CA . SER A 1 316 ? 37.788 21.891 -20.476 1.00 85.50 316 SER A CA 1
ATOM 2534 C C . SER A 1 316 ? 37.758 20.980 -19.246 1.00 85.50 316 SER A C 1
ATOM 2536 O O . SER A 1 316 ? 38.283 19.871 -19.310 1.00 85.50 316 SER A O 1
ATOM 2538 N N . THR A 1 317 ? 37.213 21.423 -18.103 1.00 87.19 317 THR A N 1
ATOM 2539 C CA . THR A 1 317 ? 37.279 20.673 -16.837 1.00 87.19 317 THR A CA 1
ATOM 2540 C C . THR A 1 317 ? 36.033 20.863 -15.973 1.00 87.19 317 THR A C 1
ATOM 2542 O O . THR A 1 317 ? 35.735 21.968 -15.516 1.00 87.19 317 THR A O 1
ATOM 2545 N N . ILE A 1 318 ? 35.356 19.757 -15.667 1.00 91.69 318 ILE A N 1
ATOM 2546 C CA . ILE A 1 318 ? 34.204 19.698 -14.757 1.00 91.69 318 ILE A CA 1
ATOM 2547 C C . ILE A 1 318 ? 34.514 18.841 -13.536 1.00 91.69 318 ILE A C 1
ATOM 2549 O O . ILE A 1 318 ? 35.412 17.997 -13.565 1.00 91.69 318 ILE A O 1
ATOM 2553 N N . PHE A 1 319 ? 33.746 19.031 -12.470 1.00 93.00 319 PHE A N 1
ATOM 2554 C CA . PHE A 1 319 ? 33.860 18.240 -11.257 1.00 93.00 319 PHE A CA 1
ATOM 2555 C C . PHE A 1 319 ? 32.510 18.018 -10.570 1.00 93.00 319 PHE A C 1
ATOM 2557 O O . PHE A 1 319 ? 31.541 18.738 -10.822 1.00 93.00 319 PHE A O 1
ATOM 2564 N N . TRP A 1 320 ? 32.475 17.044 -9.663 1.00 91.38 320 TRP A N 1
ATOM 2565 C CA . TRP A 1 320 ? 31.468 16.950 -8.606 1.00 91.38 320 TRP A CA 1
ATOM 2566 C C . TRP A 1 320 ? 32.055 16.289 -7.356 1.00 91.38 320 TRP A C 1
ATOM 2568 O O . TRP A 1 320 ? 33.154 15.731 -7.378 1.00 91.38 320 TRP A O 1
ATOM 2578 N N . GLU A 1 321 ? 31.306 16.367 -6.262 1.00 90.00 321 GLU A N 1
ATOM 2579 C CA . GLU A 1 321 ? 31.700 15.872 -4.946 1.00 90.00 321 GLU A CA 1
ATOM 2580 C C . GLU A 1 321 ? 31.023 14.532 -4.613 1.00 90.00 321 GLU A C 1
ATOM 2582 O O . GLU A 1 321 ? 29.836 14.358 -4.884 1.00 90.00 321 GLU A O 1
ATOM 2587 N N . GLU A 1 322 ? 31.762 13.603 -4.006 1.00 82.00 322 GLU A N 1
ATOM 2588 C CA . GLU A 1 322 ? 31.312 12.249 -3.656 1.00 82.00 322 GLU A CA 1
ATOM 2589 C C . GLU A 1 322 ? 31.791 11.877 -2.238 1.00 82.00 322 GLU A C 1
ATOM 2591 O O . GLU A 1 322 ? 32.830 12.346 -1.771 1.00 82.00 322 GLU A O 1
ATOM 2596 N N . GLY A 1 323 ? 31.052 11.018 -1.534 1.00 79.69 323 GLY A N 1
ATOM 2597 C CA . GLY A 1 323 ? 31.463 10.494 -0.224 1.00 79.69 323 GLY A CA 1
ATOM 2598 C C . GLY A 1 323 ? 30.951 11.276 0.994 1.00 79.69 323 GLY A C 1
ATOM 2599 O O . GLY A 1 323 ? 29.966 12.022 0.936 1.00 79.69 323 GLY A O 1
ATOM 2600 N N . LYS A 1 324 ? 31.569 11.036 2.159 1.00 79.00 324 LYS A N 1
ATOM 2601 C CA . LYS A 1 324 ? 31.130 11.618 3.440 1.00 79.00 324 LYS A CA 1
ATOM 2602 C C . LYS A 1 324 ? 31.424 13.117 3.507 1.00 79.00 324 LYS A C 1
ATOM 2604 O O . LYS A 1 324 ? 32.312 13.618 2.827 1.00 79.00 324 LYS A O 1
ATOM 2609 N N . GLU A 1 325 ? 30.655 13.833 4.322 1.00 81.44 325 GLU A N 1
ATOM 2610 C CA . GLU A 1 325 ? 30.846 15.269 4.544 1.00 81.44 325 GLU A CA 1
ATOM 2611 C C . GLU A 1 325 ? 32.111 15.526 5.379 1.00 81.44 325 GLU A C 1
ATOM 2613 O O . GLU A 1 325 ? 32.360 14.838 6.371 1.00 81.44 325 GLU A O 1
ATOM 2618 N N . LEU A 1 326 ? 32.936 16.488 4.959 1.00 75.75 326 LEU A N 1
ATOM 2619 C CA . LEU A 1 326 ? 34.173 16.854 5.642 1.00 75.75 326 LEU A CA 1
ATOM 2620 C C . LEU A 1 326 ? 33.843 17.591 6.947 1.00 75.75 326 LEU A C 1
ATOM 2622 O O . LEU A 1 326 ? 33.244 18.666 6.931 1.00 75.75 326 LEU A O 1
ATOM 2626 N N . VAL A 1 327 ? 34.273 17.037 8.083 1.00 58.22 327 VAL A N 1
ATOM 2627 C CA . VAL A 1 327 ? 34.153 17.690 9.395 1.00 58.22 327 VAL A CA 1
ATOM 2628 C C . VAL A 1 327 ? 35.094 18.898 9.433 1.00 58.22 327 VAL A C 1
ATOM 2630 O O . VAL A 1 327 ? 36.313 18.750 9.327 1.00 58.22 327 VAL A O 1
ATOM 2633 N N . VAL A 1 328 ? 34.529 20.100 9.552 1.00 49.47 328 VAL A N 1
ATOM 2634 C CA . VAL A 1 328 ? 35.287 21.350 9.690 1.00 49.47 328 VAL A CA 1
ATOM 2635 C C . VAL A 1 328 ? 35.696 21.500 11.157 1.00 49.47 328 VAL A C 1
ATOM 2637 O O . VAL A 1 328 ? 34.834 21.649 12.020 1.00 49.47 328 VAL A O 1
ATOM 2640 N N . GLU A 1 329 ? 36.999 21.433 11.447 1.00 35.94 329 GLU A N 1
ATOM 2641 C CA . GLU A 1 329 ? 37.538 21.837 12.751 1.00 35.94 329 GLU A CA 1
ATOM 2642 C C . GLU A 1 329 ? 37.465 23.370 12.877 1.00 35.94 329 GLU A C 1
ATOM 2644 O O . GLU A 1 329 ? 37.799 24.105 11.949 1.00 35.94 329 GLU A O 1
ATOM 26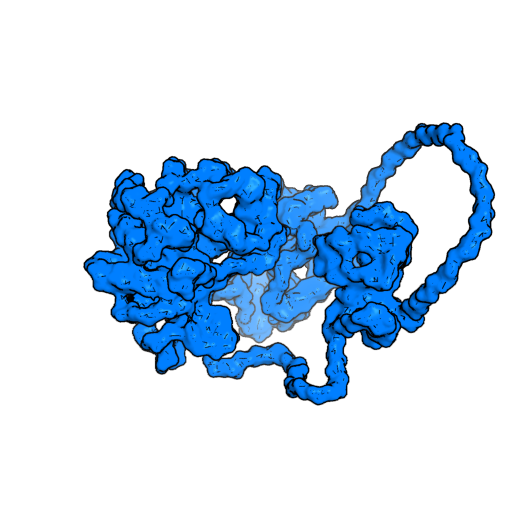49 N N . ASP A 1 330 ? 36.933 23.802 14.016 1.00 34.38 330 ASP A N 1
ATOM 2650 C CA . ASP A 1 330 ? 36.267 25.076 14.298 1.00 34.38 330 ASP A CA 1
ATOM 2651 C C . ASP A 1 330 ? 37.133 26.344 14.147 1.00 34.38 330 ASP A C 1
ATOM 2653 O O . ASP A 1 330 ? 38.330 26.338 14.430 1.00 34.38 330 ASP A O 1
ATOM 2657 N N . ASP A 1 331 ? 36.462 27.475 13.894 1.00 25.86 331 ASP A N 1
ATOM 2658 C CA . ASP A 1 331 ? 36.631 28.615 14.800 1.00 25.86 331 ASP A CA 1
ATOM 2659 C C . ASP A 1 331 ? 35.278 29.319 15.038 1.00 25.86 331 ASP A C 1
ATOM 2661 O O . ASP A 1 331 ? 34.819 30.188 14.294 1.00 25.86 331 ASP A O 1
ATOM 2665 N N . SER A 1 332 ? 34.664 28.924 16.154 1.00 27.11 332 SER A N 1
ATOM 2666 C CA . SER A 1 332 ? 33.590 29.569 16.916 1.00 27.11 332 SER A CA 1
ATOM 2667 C C . SER A 1 332 ? 32.143 29.500 16.397 1.00 27.11 332 SER A C 1
ATOM 2669 O O . SER A 1 332 ? 31.561 30.455 15.883 1.00 27.11 332 SER A O 1
ATOM 2671 N N . SER A 1 333 ? 31.504 28.397 16.798 1.00 31.03 333 SER A N 1
ATOM 2672 C CA . SER A 1 333 ? 30.253 28.325 17.581 1.00 31.03 333 SER A CA 1
ATOM 2673 C C . SER A 1 333 ? 29.160 27.489 16.919 1.00 31.03 333 SER A C 1
ATOM 2675 O O . SER A 1 333 ? 28.303 28.001 16.216 1.00 31.03 333 SER A O 1
ATOM 2677 N N . PHE A 1 334 ? 29.152 26.188 17.205 1.00 23.20 334 PHE A N 1
ATOM 2678 C CA . PHE A 1 334 ? 28.019 25.495 17.826 1.00 23.20 334 PHE A CA 1
ATOM 2679 C C . PHE A 1 334 ? 28.438 24.063 18.192 1.00 23.20 334 PHE A C 1
ATOM 2681 O O . PHE A 1 334 ? 29.213 23.408 17.507 1.00 23.20 334 PHE A O 1
ATOM 2688 N N . SER A 1 335 ? 27.952 23.616 19.341 1.00 24.69 335 SER A N 1
ATOM 2689 C CA . SER A 1 335 ? 28.370 22.427 20.078 1.00 24.69 335 SER A CA 1
ATOM 2690 C C . SER A 1 335 ? 28.211 21.098 19.323 1.00 24.69 335 SER A C 1
ATOM 2692 O O . SER A 1 335 ? 27.093 20.685 19.031 1.00 24.69 335 SER A O 1
ATOM 2694 N N . VAL A 1 336 ? 29.357 20.442 19.112 1.00 24.27 336 VAL A N 1
ATOM 2695 C CA . VAL A 1 336 ? 29.668 18.997 19.131 1.00 24.27 336 VAL A CA 1
ATOM 2696 C C . VAL A 1 336 ? 28.477 18.034 18.985 1.00 24.27 336 VAL A C 1
ATOM 2698 O O . VAL A 1 336 ? 27.759 17.750 19.943 1.00 24.27 336 VAL A O 1
ATOM 2701 N N . VAL A 1 337 ? 28.352 17.452 17.789 1.00 25.14 337 VAL A N 1
ATOM 2702 C CA . VAL A 1 337 ? 27.629 16.200 17.535 1.00 25.14 337 VAL A CA 1
ATOM 2703 C C . VAL A 1 337 ? 28.672 15.083 17.517 1.00 25.14 337 VAL A C 1
ATOM 2705 O O . VAL A 1 337 ? 29.345 14.867 16.514 1.00 25.14 337 VAL A O 1
ATOM 2708 N N . GLU A 1 338 ? 28.845 14.408 18.652 1.00 24.92 338 GLU A N 1
ATOM 2709 C CA . GLU A 1 338 ? 29.550 13.128 18.710 1.00 24.92 338 GLU A CA 1
ATOM 2710 C C . GLU A 1 338 ? 28.635 12.026 18.162 1.00 24.92 338 GLU A C 1
ATOM 2712 O O . GLU A 1 338 ? 27.501 11.841 18.615 1.00 24.92 338 GLU A O 1
ATOM 2717 N N . GLU A 1 339 ? 29.160 11.283 17.186 1.00 29.06 339 GLU A N 1
ATOM 2718 C CA . GLU A 1 339 ? 28.651 9.993 16.733 1.00 29.06 339 GLU A CA 1
ATOM 2719 C C . GLU A 1 339 ? 28.629 9.008 17.909 1.00 29.06 339 GLU A C 1
ATOM 2721 O O . GLU A 1 339 ? 29.588 8.288 18.192 1.00 29.06 339 GLU A O 1
ATOM 2726 N N . HIS A 1 340 ? 27.493 8.938 18.593 1.00 24.39 340 HIS A N 1
ATOM 2727 C CA . HIS A 1 340 ? 27.170 7.786 19.409 1.00 24.39 340 HIS A CA 1
ATOM 2728 C C . HIS A 1 340 ? 26.460 6.745 18.555 1.00 24.39 340 HIS A C 1
ATOM 2730 O O . HIS A 1 340 ? 25.422 7.008 17.951 1.00 24.39 340 HIS A O 1
ATOM 2736 N N . GLN A 1 341 ? 27.063 5.550 18.548 1.00 24.52 341 GLN A N 1
ATOM 2737 C CA . GLN A 1 341 ? 26.408 4.246 18.584 1.00 24.52 341 GLN A CA 1
ATOM 2738 C C . GLN A 1 341 ? 24.887 4.351 18.511 1.00 24.52 341 GLN A C 1
ATOM 2740 O O . GLN A 1 341 ? 24.268 4.938 19.398 1.00 24.52 341 GLN A O 1
ATOM 2745 N N . SER A 1 342 ? 24.300 3.671 17.532 1.00 27.31 342 SER A N 1
ATOM 2746 C CA . SER A 1 342 ? 22.914 3.219 17.555 1.00 27.31 342 SER A CA 1
ATOM 2747 C C . SER A 1 342 ? 22.668 2.315 18.773 1.00 27.31 342 SER A C 1
ATOM 2749 O O . SER A 1 342 ? 22.466 1.111 18.661 1.00 27.31 342 SER A O 1
ATOM 2751 N N . LYS A 1 343 ? 22.716 2.898 19.969 1.00 24.61 343 LYS A N 1
ATOM 2752 C CA . LYS A 1 343 ? 21.754 2.619 21.006 1.00 24.61 343 LYS A CA 1
ATOM 2753 C C . LYS A 1 343 ? 20.464 3.199 20.475 1.00 24.61 343 LYS A C 1
ATOM 2755 O O . LYS A 1 343 ? 20.384 4.382 20.147 1.00 24.61 343 LYS A O 1
ATOM 2760 N N . GLU A 1 344 ? 19.461 2.341 20.395 1.00 27.34 344 GLU A N 1
ATOM 2761 C CA . GLU A 1 344 ? 18.103 2.763 20.666 1.00 27.34 344 GLU A CA 1
ATOM 2762 C C . GLU A 1 344 ? 18.149 3.923 21.669 1.00 27.34 344 GLU A C 1
ATOM 2764 O O . GLU A 1 344 ? 18.671 3.779 22.779 1.00 27.34 344 GLU A O 1
ATOM 2769 N N . LEU A 1 345 ? 17.612 5.080 21.288 1.00 27.47 345 LEU A N 1
ATOM 2770 C CA . LEU A 1 345 ? 17.047 5.985 22.271 1.00 27.47 345 LEU A CA 1
ATOM 2771 C C . LEU A 1 345 ? 15.865 5.235 22.891 1.00 27.47 345 LEU A C 1
ATOM 2773 O O . LEU A 1 345 ? 14.702 5.518 22.628 1.00 27.47 345 LEU A O 1
ATOM 2777 N N . SER A 1 346 ? 16.181 4.287 23.771 1.00 31.81 346 SER A N 1
ATOM 2778 C CA . SER A 1 346 ? 15.385 3.958 24.934 1.00 31.81 346 SER A CA 1
ATOM 2779 C C . SER A 1 346 ? 15.441 5.168 25.872 1.00 31.81 346 SER A C 1
ATOM 2781 O O . SER A 1 346 ? 15.934 5.091 26.994 1.00 31.81 346 SER A O 1
ATOM 2783 N N . ASN A 1 347 ? 14.943 6.310 25.398 1.00 26.59 347 ASN A N 1
ATOM 2784 C CA . ASN A 1 347 ? 14.279 7.241 26.282 1.00 26.59 347 ASN A CA 1
ATOM 2785 C C . ASN A 1 347 ? 12.911 6.608 26.485 1.00 26.59 347 ASN A C 1
ATOM 2787 O O . ASN A 1 347 ? 12.058 6.612 25.603 1.00 26.59 347 ASN A O 1
ATOM 2791 N N . THR A 1 348 ? 12.785 5.908 27.605 1.00 42.59 348 THR A N 1
ATOM 2792 C CA . THR A 1 348 ? 11.597 5.170 28.021 1.00 42.59 348 THR A CA 1
ATOM 2793 C C . THR A 1 348 ? 10.327 5.980 27.760 1.00 42.59 348 THR A C 1
ATOM 2795 O O . THR A 1 348 ? 10.109 6.967 28.459 1.00 42.59 348 THR A O 1
ATOM 2798 N N . ASN A 1 349 ? 9.547 5.575 26.744 1.00 34.03 349 ASN A N 1
ATOM 2799 C CA . ASN A 1 349 ? 8.075 5.529 26.687 1.00 34.03 349 ASN A CA 1
ATOM 2800 C C . ASN A 1 349 ? 7.567 5.378 25.233 1.00 34.03 349 ASN A C 1
ATOM 2802 O O . ASN A 1 349 ? 7.192 6.368 24.614 1.00 34.03 349 ASN A O 1
ATOM 2806 N N . SER A 1 350 ? 7.493 4.153 24.688 1.00 46.16 350 SER A N 1
ATOM 2807 C CA . SER A 1 350 ? 6.287 3.698 23.955 1.00 46.16 350 SER A CA 1
ATOM 2808 C C . SER A 1 350 ? 6.367 2.286 23.374 1.00 46.16 350 SER A C 1
ATOM 2810 O O . SER A 1 350 ? 6.894 2.050 22.294 1.00 46.16 350 SER A O 1
ATOM 2812 N N . ASN A 1 351 ? 5.666 1.362 24.029 1.00 69.00 351 ASN A N 1
ATOM 2813 C CA . ASN A 1 351 ? 5.178 0.111 23.441 1.00 69.00 351 ASN A CA 1
ATOM 2814 C C . ASN A 1 351 ? 3.992 0.374 22.479 1.00 69.00 351 ASN A C 1
ATOM 2816 O O . ASN A 1 351 ? 2.959 -0.285 22.581 1.00 69.00 351 ASN A O 1
ATOM 2820 N N . VAL A 1 352 ? 4.067 1.386 21.605 1.00 84.69 352 VAL A N 1
ATOM 2821 C CA . VAL A 1 352 ? 2.951 1.702 20.696 1.00 84.69 352 VAL A CA 1
ATOM 2822 C C . VAL A 1 352 ? 3.008 0.756 19.499 1.00 84.69 352 VAL A C 1
ATOM 2824 O O . VAL A 1 352 ? 3.891 0.864 18.649 1.00 84.69 352 VAL A O 1
ATOM 2827 N N . SER A 1 353 ? 2.043 -0.160 19.413 1.00 89.62 353 SER A N 1
ATOM 2828 C CA . SER A 1 353 ? 1.850 -0.998 18.228 1.00 89.62 353 SER A CA 1
ATOM 2829 C C . SER A 1 353 ? 1.205 -0.174 17.115 1.00 89.62 353 SER A C 1
ATOM 2831 O O . SER A 1 353 ? -0.017 -0.012 17.077 1.00 89.62 353 SER A O 1
ATOM 2833 N N . PHE A 1 354 ? 2.026 0.364 16.214 1.00 90.94 354 PHE A N 1
ATOM 2834 C CA . PHE A 1 354 ? 1.542 1.061 15.025 1.00 90.94 354 PHE A CA 1
ATOM 2835 C C . PHE A 1 354 ? 0.930 0.082 14.027 1.00 90.94 354 PHE A C 1
ATOM 2837 O O . PHE A 1 354 ? 1.430 -1.027 13.829 1.00 90.94 354 PHE A O 1
ATOM 2844 N N . ARG A 1 355 ? -0.144 0.515 13.368 1.00 91.69 355 ARG A N 1
ATOM 2845 C CA . ARG A 1 355 ? -0.760 -0.250 12.280 1.00 91.69 355 ARG A CA 1
ATOM 2846 C C . ARG A 1 355 ? 0.195 -0.391 11.087 1.00 91.69 355 ARG A C 1
ATOM 2848 O O . ARG A 1 355 ? 1.143 0.382 10.925 1.00 91.69 355 ARG A O 1
ATOM 2855 N N . LYS A 1 356 ? -0.113 -1.315 10.176 1.00 89.81 356 LYS A N 1
ATOM 2856 C CA . LYS A 1 356 ? 0.627 -1.451 8.916 1.00 89.81 356 LYS A CA 1
ATOM 2857 C C . LYS A 1 356 ? 0.500 -0.186 8.065 1.00 89.81 356 LYS A C 1
ATOM 2859 O O . LYS A 1 356 ? -0.610 0.284 7.828 1.00 89.81 356 LYS A O 1
ATOM 2864 N N . SER A 1 357 ? 1.619 0.313 7.549 1.00 92.00 357 SER A N 1
ATOM 2865 C CA . SER A 1 357 ? 1.635 1.461 6.634 1.00 92.00 357 SER A CA 1
ATOM 2866 C C . SER A 1 357 ? 2.574 1.296 5.440 1.00 92.00 357 SER A C 1
ATOM 2868 O O . SER A 1 357 ? 2.765 2.238 4.681 1.00 92.00 357 SER A O 1
ATOM 2870 N N . LYS A 1 358 ? 3.174 0.117 5.266 1.00 87.62 358 LYS A N 1
ATOM 2871 C CA . LYS A 1 358 ? 4.126 -0.155 4.189 1.00 87.62 358 LYS A CA 1
ATOM 2872 C C . LYS A 1 358 ? 3.649 -1.317 3.337 1.00 87.62 358 LYS A C 1
ATOM 2874 O O . LYS A 1 358 ? 3.106 -2.294 3.864 1.00 87.62 358 LYS A O 1
ATOM 2879 N N . THR A 1 359 ? 3.872 -1.223 2.033 1.00 82.62 359 THR A N 1
ATOM 2880 C CA . THR A 1 359 ? 3.602 -2.307 1.090 1.00 82.62 359 THR A CA 1
ATOM 2881 C C . THR A 1 359 ? 4.511 -2.225 -0.135 1.00 82.62 359 THR A C 1
ATOM 2883 O O . THR A 1 359 ? 5.276 -1.281 -0.310 1.00 82.62 359 THR A O 1
ATOM 2886 N N . ILE A 1 360 ? 4.414 -3.232 -0.992 1.00 78.69 360 ILE A N 1
ATOM 2887 C CA . ILE A 1 360 ? 5.045 -3.278 -2.308 1.00 78.69 360 ILE A CA 1
ATOM 2888 C C . ILE A 1 360 ? 3.918 -3.389 -3.335 1.00 78.69 360 ILE A C 1
ATOM 2890 O O . ILE A 1 360 ? 2.910 -4.064 -3.085 1.00 78.69 360 ILE A O 1
ATOM 2894 N N . LEU A 1 361 ? 4.057 -2.695 -4.462 1.00 80.94 361 LEU A N 1
ATOM 2895 C CA . LEU A 1 361 ? 3.111 -2.809 -5.563 1.00 80.94 361 LEU A CA 1
ATOM 2896 C C . LEU A 1 361 ? 3.192 -4.233 -6.154 1.00 80.94 361 LEU A C 1
ATOM 2898 O O . LEU A 1 361 ? 4.297 -4.721 -6.398 1.00 80.94 361 LEU A O 1
ATOM 2902 N N . PRO A 1 362 ? 2.066 -4.940 -6.378 1.00 81.75 362 PRO A N 1
ATOM 2903 C CA . PRO A 1 362 ? 2.095 -6.273 -6.967 1.00 81.75 362 PRO A CA 1
ATOM 2904 C C . PRO A 1 362 ? 2.813 -6.254 -8.313 1.00 81.75 362 PRO A C 1
ATOM 2906 O O . PRO A 1 362 ? 2.516 -5.408 -9.151 1.00 81.75 362 PRO A O 1
ATOM 2909 N N . HIS A 1 363 ? 3.707 -7.214 -8.551 1.00 76.25 363 HIS A N 1
ATOM 2910 C CA . HIS A 1 363 ? 4.564 -7.200 -9.739 1.00 76.25 363 HIS A CA 1
ATOM 2911 C C . HIS A 1 363 ? 3.783 -7.131 -11.066 1.00 76.25 363 HIS A C 1
ATOM 2913 O O . HIS A 1 363 ? 4.174 -6.409 -11.977 1.00 76.25 363 HIS A O 1
ATOM 2919 N N . TRP A 1 364 ? 2.647 -7.830 -11.172 1.00 87.00 364 TRP A N 1
ATOM 2920 C CA . TRP A 1 364 ? 1.803 -7.756 -12.371 1.00 87.00 364 TRP A CA 1
ATOM 2921 C C . TRP A 1 364 ? 1.270 -6.337 -12.618 1.00 87.00 364 TRP A C 1
ATOM 2923 O O . TRP A 1 364 ? 1.183 -5.913 -13.766 1.00 87.00 364 TRP A O 1
ATOM 2933 N N . LEU A 1 365 ? 0.926 -5.617 -11.545 1.00 87.06 365 LEU A N 1
ATOM 2934 C CA . LEU A 1 365 ? 0.382 -4.267 -11.605 1.00 87.06 365 LEU A CA 1
ATOM 2935 C C . LEU A 1 365 ? 1.499 -3.273 -11.914 1.00 87.06 365 LEU A C 1
ATOM 2937 O O . LEU A 1 365 ? 1.319 -2.432 -12.781 1.00 87.06 365 LEU A O 1
ATOM 2941 N N . ASP A 1 366 ? 2.666 -3.444 -11.290 1.00 83.38 366 ASP A N 1
ATOM 2942 C CA . ASP A 1 366 ? 3.896 -2.704 -11.592 1.00 83.38 366 ASP A CA 1
ATOM 2943 C C . ASP A 1 366 ? 4.267 -2.796 -13.083 1.00 83.38 366 ASP A C 1
ATOM 2945 O O . ASP A 1 366 ? 4.410 -1.777 -13.756 1.00 83.38 366 ASP A O 1
ATOM 2949 N N . LYS A 1 367 ? 4.300 -4.014 -13.638 1.00 79.56 367 LYS A N 1
ATOM 2950 C CA . LYS A 1 367 ? 4.546 -4.240 -15.067 1.00 79.56 367 LYS A CA 1
ATOM 2951 C C . LYS A 1 367 ? 3.467 -3.596 -15.937 1.00 79.56 367 LYS A C 1
ATOM 2953 O O . LYS A 1 367 ? 3.789 -2.950 -16.930 1.00 79.56 367 LYS A O 1
ATOM 2958 N N . LYS A 1 368 ? 2.194 -3.754 -15.568 1.00 89.75 368 LYS A N 1
ATOM 2959 C CA . LYS A 1 368 ? 1.073 -3.197 -16.328 1.00 89.75 368 LYS A CA 1
ATOM 2960 C C . LYS A 1 368 ? 1.146 -1.666 -16.396 1.00 89.75 368 LYS A C 1
ATOM 2962 O O . LYS A 1 368 ? 0.953 -1.103 -17.469 1.00 89.75 368 LYS A O 1
ATOM 2967 N N . ILE A 1 369 ? 1.463 -0.986 -15.294 1.00 94.81 369 ILE A N 1
ATOM 2968 C CA . ILE A 1 369 ? 1.545 0.480 -15.291 1.00 94.81 369 ILE A CA 1
ATOM 2969 C C . ILE A 1 369 ? 2.815 0.992 -15.987 1.00 94.81 369 ILE A C 1
ATOM 2971 O O . ILE A 1 369 ? 2.726 1.862 -16.849 1.00 94.81 369 ILE A O 1
ATOM 2975 N N . PHE A 1 370 ? 3.995 0.444 -15.681 1.00 87.44 370 PHE A N 1
ATOM 2976 C CA . PHE A 1 370 ? 5.256 1.012 -16.173 1.00 87.44 370 PHE A CA 1
ATOM 2977 C C . PHE A 1 370 ? 5.636 0.523 -17.570 1.00 87.44 370 PHE A C 1
ATOM 2979 O O . PHE A 1 370 ? 6.179 1.298 -18.353 1.00 87.44 370 PHE A O 1
ATOM 2986 N N . ASN A 1 371 ? 5.323 -0.726 -17.927 1.00 87.19 371 ASN A N 1
ATOM 2987 C CA . ASN A 1 371 ? 5.723 -1.275 -19.224 1.00 87.19 371 ASN A CA 1
ATOM 2988 C C . ASN A 1 371 ? 4.617 -1.107 -20.269 1.00 87.19 371 ASN A C 1
ATOM 2990 O O . ASN A 1 371 ? 4.895 -0.642 -21.375 1.00 87.19 371 ASN A O 1
ATOM 2994 N N . ASP A 1 372 ? 3.373 -1.458 -19.925 1.00 90.44 372 ASP A N 1
ATOM 2995 C CA . ASP A 1 372 ? 2.278 -1.457 -20.902 1.00 90.44 372 ASP A CA 1
ATOM 2996 C C . ASP A 1 372 ? 1.704 -0.044 -21.080 1.00 90.44 372 ASP A C 1
ATOM 2998 O O . ASP A 1 372 ? 1.626 0.452 -22.205 1.00 90.44 372 ASP A O 1
ATOM 3002 N N . HIS A 1 373 ? 1.376 0.641 -19.977 1.00 91.31 373 HIS A N 1
ATOM 3003 C CA . HIS A 1 373 ? 0.901 2.035 -20.005 1.00 91.31 373 HIS A CA 1
ATOM 3004 C C . HIS A 1 373 ? 2.019 3.074 -20.129 1.00 91.31 373 HIS A C 1
ATOM 3006 O O . HIS A 1 373 ? 1.735 4.252 -20.342 1.00 91.31 373 HIS A O 1
ATOM 3012 N N . ARG A 1 374 ? 3.290 2.652 -20.034 1.00 91.50 374 ARG A N 1
ATOM 3013 C CA . ARG A 1 374 ? 4.469 3.537 -20.096 1.00 91.50 374 ARG A CA 1
ATOM 3014 C C . ARG A 1 374 ? 4.389 4.689 -19.094 1.00 91.50 374 ARG A C 1
ATOM 3016 O O . ARG A 1 374 ? 4.740 5.825 -19.412 1.00 91.50 374 ARG A O 1
ATOM 3023 N N . ALA A 1 375 ? 3.878 4.393 -17.903 1.00 92.25 375 ALA A N 1
ATOM 3024 C CA . ALA A 1 375 ? 3.752 5.366 -16.836 1.00 92.25 375 ALA A CA 1
ATOM 3025 C C . ALA A 1 375 ? 5.122 5.935 -16.437 1.00 92.25 375 ALA A C 1
ATOM 3027 O O . ALA A 1 375 ? 6.145 5.255 -16.518 1.00 92.25 375 ALA A O 1
ATOM 3028 N N . ILE A 1 376 ? 5.139 7.188 -15.986 1.00 89.44 376 ILE A N 1
ATOM 3029 C CA . ILE A 1 376 ? 6.366 7.917 -15.657 1.00 89.44 376 ILE A CA 1
ATOM 3030 C C . ILE A 1 376 ? 6.342 8.258 -14.172 1.00 89.44 376 ILE A C 1
ATOM 3032 O O . ILE A 1 376 ? 5.412 8.897 -13.684 1.00 89.44 376 ILE A O 1
ATOM 3036 N N . TYR A 1 377 ? 7.379 7.855 -13.442 1.00 86.25 377 TYR A N 1
ATOM 3037 C CA . TYR A 1 377 ? 7.584 8.338 -12.082 1.00 86.25 377 TYR A CA 1
ATOM 3038 C C . TYR A 1 377 ? 8.241 9.725 -12.132 1.00 86.25 377 TYR A C 1
ATOM 3040 O O . TYR A 1 377 ? 9.428 9.848 -12.439 1.00 86.25 377 TYR A O 1
ATOM 3048 N N . ALA A 1 378 ? 7.459 10.764 -11.849 1.00 85.12 378 ALA A N 1
ATOM 3049 C CA . ALA A 1 378 ? 7.895 12.156 -11.824 1.00 85.12 378 ALA A CA 1
ATOM 3050 C C . ALA A 1 378 ? 7.064 12.933 -10.784 1.00 85.12 378 ALA A C 1
ATOM 3052 O O . ALA A 1 378 ? 6.022 13.498 -11.115 1.00 85.12 378 ALA A O 1
ATOM 3053 N N . PRO A 1 379 ? 7.477 12.931 -9.503 1.00 77.38 379 PRO A N 1
ATOM 3054 C CA . PRO A 1 379 ? 6.738 13.611 -8.449 1.00 77.38 379 PRO A CA 1
ATOM 3055 C C . PRO A 1 379 ? 6.799 15.134 -8.598 1.00 77.38 379 PRO A C 1
ATOM 3057 O O . PRO A 1 379 ? 7.871 15.729 -8.521 1.00 77.38 379 PRO A O 1
ATOM 3060 N N . GLU A 1 380 ? 5.629 15.754 -8.735 1.00 76.56 380 GLU A N 1
ATOM 3061 C CA . GLU A 1 380 ? 5.442 17.205 -8.806 1.00 76.56 380 GLU A CA 1
ATOM 3062 C C . GLU A 1 380 ? 4.133 17.572 -8.099 1.00 76.56 380 GLU A C 1
ATOM 3064 O O . GLU A 1 380 ? 3.055 17.202 -8.546 1.00 76.56 380 GLU A O 1
ATOM 3069 N N . HIS A 1 381 ? 4.201 18.238 -6.949 1.00 63.97 381 HIS A N 1
ATOM 3070 C CA . HIS A 1 381 ? 3.030 18.365 -6.073 1.00 63.97 381 HIS A CA 1
ATOM 3071 C C . HIS A 1 381 ? 2.005 19.416 -6.527 1.00 63.97 381 HIS A C 1
ATOM 3073 O O . HIS A 1 381 ? 0.824 19.230 -6.263 1.00 63.97 381 HIS A O 1
ATOM 3079 N N . GLU A 1 382 ? 2.424 20.480 -7.217 1.00 65.44 382 GLU A N 1
ATOM 3080 C CA . GLU A 1 382 ? 1.537 21.603 -7.569 1.00 65.44 382 GLU A CA 1
ATOM 3081 C C . GLU A 1 382 ? 0.614 21.281 -8.757 1.00 65.44 382 GLU A C 1
ATOM 3083 O O . GLU A 1 382 ? -0.573 21.595 -8.726 1.00 65.44 382 GLU A O 1
ATOM 3088 N N . ARG A 1 383 ? 1.115 20.601 -9.800 1.00 78.19 383 ARG A N 1
ATOM 3089 C CA . ARG A 1 383 ? 0.321 20.308 -11.010 1.00 78.19 383 ARG A CA 1
ATOM 3090 C C . ARG A 1 383 ? -0.798 19.290 -10.771 1.00 78.19 383 ARG A C 1
ATOM 3092 O O . ARG A 1 383 ? -1.854 19.399 -11.389 1.00 78.19 383 ARG A O 1
ATOM 3099 N N . TYR A 1 384 ? -0.562 18.309 -9.906 1.00 73.62 384 TYR A N 1
ATOM 3100 C CA . TYR A 1 384 ? -1.456 17.160 -9.704 1.00 73.62 384 TYR A CA 1
ATOM 3101 C C . TYR A 1 384 ? -2.330 17.295 -8.445 1.00 73.62 384 TYR A C 1
ATOM 3103 O O . TYR A 1 384 ? -2.914 16.316 -7.981 1.00 73.62 384 TYR A O 1
ATOM 3111 N N . GLU A 1 385 ? -2.426 18.506 -7.881 1.00 67.19 385 GLU A N 1
ATOM 3112 C CA . GLU A 1 385 ? -3.477 18.826 -6.908 1.00 67.19 385 GLU A CA 1
ATOM 3113 C C . GLU A 1 385 ? -4.858 18.853 -7.580 1.00 67.19 385 GLU A C 1
ATOM 3115 O O . GLU A 1 385 ? -5.834 18.500 -6.936 1.00 67.19 385 GLU A O 1
ATOM 3120 N N . TYR A 1 386 ? -4.943 19.208 -8.869 1.00 74.88 386 TYR A N 1
ATOM 3121 C CA . TYR A 1 386 ? -6.179 19.175 -9.655 1.00 74.88 386 TYR A CA 1
ATOM 3122 C C . TYR A 1 386 ? -6.064 18.192 -10.820 1.00 74.88 386 TYR A C 1
ATOM 3124 O O . TYR A 1 386 ? -5.199 18.355 -11.684 1.00 74.88 386 TYR A O 1
ATOM 3132 N N . ASN A 1 387 ? -6.944 17.188 -10.847 1.00 77.69 387 ASN A N 1
ATOM 3133 C CA . ASN A 1 387 ? -6.777 16.013 -11.708 1.00 77.69 387 ASN A CA 1
ATOM 3134 C C . ASN A 1 387 ? -7.846 15.872 -12.797 1.00 77.69 387 ASN A C 1
ATOM 3136 O O . ASN A 1 387 ? -7.692 15.073 -13.723 1.00 77.69 387 ASN A O 1
ATOM 3140 N N . LEU A 1 388 ? -8.918 16.664 -12.726 1.00 73.69 388 LEU A N 1
ATOM 3141 C CA . LEU A 1 388 ? -10.018 16.575 -13.686 1.00 73.69 388 LEU A CA 1
ATOM 3142 C C . LEU A 1 388 ? -9.563 16.832 -15.136 1.00 73.69 388 LEU A C 1
ATOM 3144 O O . LEU A 1 388 ? -10.066 16.194 -16.058 1.00 73.69 388 LEU A O 1
ATOM 3148 N N . ASP A 1 389 ? -8.606 17.737 -15.341 1.00 82.62 389 ASP A N 1
ATOM 3149 C CA . ASP A 1 389 ? -8.177 18.219 -16.660 1.00 82.62 389 ASP A CA 1
ATOM 3150 C C . ASP A 1 389 ? -6.909 17.548 -17.218 1.00 82.62 389 ASP A C 1
ATOM 3152 O O . ASP A 1 389 ? -6.385 17.996 -18.240 1.00 82.62 389 ASP A O 1
ATOM 3156 N N . LEU A 1 390 ? -6.415 16.482 -16.574 1.00 86.31 390 LEU A N 1
ATOM 3157 C CA . LEU A 1 390 ? -5.196 15.797 -17.006 1.00 86.31 390 LEU A CA 1
ATOM 3158 C C . LEU A 1 390 ? -5.341 15.254 -18.431 1.00 86.31 390 LEU A C 1
ATOM 3160 O O . LEU A 1 390 ? -6.277 14.509 -18.743 1.00 86.31 390 LEU A O 1
ATOM 3164 N N . ASN A 1 391 ? -4.373 15.596 -19.280 1.00 88.50 391 ASN A N 1
ATOM 3165 C CA . ASN A 1 391 ? -4.249 15.027 -20.619 1.00 88.50 391 ASN A CA 1
ATOM 3166 C C . ASN A 1 391 ? -3.554 13.650 -20.596 1.00 88.50 391 ASN A C 1
ATOM 3168 O O . ASN A 1 391 ? -3.106 13.182 -19.554 1.00 88.50 391 ASN A O 1
ATOM 3172 N N . GLU A 1 392 ? -3.434 12.989 -21.751 1.00 87.69 392 GLU A N 1
ATOM 3173 C CA . GLU A 1 392 ? -2.854 11.639 -21.849 1.00 87.69 392 GLU A CA 1
ATOM 3174 C C . GLU A 1 392 ? -1.425 11.526 -21.277 1.00 87.69 392 GLU A C 1
ATOM 3176 O O . GLU A 1 392 ? -1.109 10.551 -20.596 1.00 87.69 392 GLU A O 1
ATOM 3181 N N . GLU A 1 393 ? -0.557 12.510 -21.519 1.00 89.81 393 GLU A N 1
ATOM 3182 C CA . GLU A 1 393 ? 0.821 12.492 -21.011 1.00 89.81 393 GLU A CA 1
ATOM 3183 C C . GLU A 1 393 ? 0.865 12.743 -19.501 1.00 89.81 393 GLU A C 1
ATOM 3185 O O . GLU A 1 393 ? 1.610 12.090 -18.770 1.00 89.81 393 GLU A O 1
ATOM 3190 N N . GLU A 1 394 ? 0.012 13.637 -19.009 1.00 90.25 394 GLU A N 1
ATOM 3191 C CA . GLU A 1 394 ? -0.119 13.904 -17.576 1.00 90.25 394 GLU A CA 1
ATOM 3192 C C . GLU A 1 394 ? -0.731 12.707 -16.835 1.00 90.25 394 GLU A C 1
ATOM 3194 O O . GLU A 1 394 ? -0.303 12.377 -15.730 1.00 90.25 394 GLU A O 1
ATOM 3199 N N . LEU A 1 395 ? -1.656 11.976 -17.463 1.00 92.44 395 LEU A N 1
ATOM 3200 C CA . LEU A 1 395 ? -2.188 10.722 -16.931 1.00 92.44 395 LEU A CA 1
ATOM 3201 C C . LEU A 1 395 ? -1.101 9.648 -16.797 1.00 92.44 395 LEU A C 1
ATOM 3203 O O . LEU A 1 395 ? -1.132 8.890 -15.828 1.00 92.44 395 LEU A O 1
ATOM 3207 N N . LYS A 1 396 ? -0.101 9.596 -17.691 1.00 93.12 396 LYS A N 1
ATOM 3208 C CA . LYS A 1 396 ? 1.052 8.679 -17.549 1.00 93.12 396 LYS A CA 1
ATOM 3209 C C . LYS A 1 396 ? 1.907 9.028 -16.337 1.00 93.12 396 LYS A C 1
ATOM 3211 O O . LYS A 1 396 ? 2.365 8.124 -15.634 1.00 93.12 396 LYS A O 1
ATOM 3216 N N . VAL A 1 397 ? 2.113 10.316 -16.065 1.00 91.56 397 VAL A N 1
ATOM 3217 C CA . VAL A 1 397 ? 2.823 10.761 -14.857 1.00 91.56 397 VAL A CA 1
ATOM 3218 C C . VAL A 1 397 ? 2.004 10.456 -13.605 1.00 91.56 397 VAL A C 1
ATOM 3220 O O . VAL A 1 397 ? 2.535 9.910 -12.632 1.00 91.56 397 VAL A O 1
ATOM 3223 N N . TYR A 1 398 ? 0.697 10.732 -13.642 1.00 92.56 398 TYR A N 1
ATOM 3224 C CA . TYR A 1 398 ? -0.203 10.438 -12.533 1.00 92.56 398 TYR A CA 1
ATOM 3225 C C . TYR A 1 398 ? -0.209 8.943 -12.198 1.00 92.56 398 TYR A C 1
ATOM 3227 O O . TYR A 1 398 ? -0.036 8.551 -11.040 1.00 92.56 398 TYR A O 1
ATOM 3235 N N . LEU A 1 399 ? -0.315 8.101 -13.226 1.00 95.31 399 LEU A N 1
ATOM 3236 C CA . LEU A 1 399 ? -0.290 6.647 -13.117 1.00 95.31 399 LEU A CA 1
ATOM 3237 C C . LEU A 1 399 ? 1.053 6.108 -12.593 1.00 95.31 399 LEU A C 1
ATOM 3239 O O . LEU A 1 399 ? 1.080 5.090 -11.908 1.00 95.31 399 LEU A O 1
ATOM 3243 N N . GLY A 1 400 ? 2.174 6.769 -12.886 1.00 92.12 400 GLY A N 1
ATOM 3244 C CA . GLY A 1 400 ? 3.499 6.323 -12.437 1.00 92.12 400 GLY A CA 1
ATOM 3245 C C . GLY A 1 400 ? 3.874 6.809 -11.038 1.00 92.12 400 GLY A C 1
ATOM 3246 O O . GLY A 1 400 ? 4.726 6.205 -10.390 1.00 92.12 400 GLY A O 1
ATOM 3247 N N . THR A 1 401 ? 3.234 7.884 -10.570 1.00 90.69 401 THR A N 1
ATOM 3248 C CA . THR A 1 401 ? 3.600 8.590 -9.334 1.00 90.69 401 THR A CA 1
ATOM 3249 C C . THR A 1 401 ? 2.540 8.450 -8.243 1.00 90.69 401 THR A C 1
ATOM 3251 O O . THR A 1 401 ? 2.842 8.046 -7.123 1.00 90.69 401 THR A O 1
ATOM 3254 N N . TYR A 1 402 ? 1.286 8.790 -8.542 1.00 94.44 402 TYR A N 1
ATOM 3255 C CA . TYR A 1 402 ? 0.223 8.916 -7.541 1.00 94.44 402 TYR A CA 1
ATOM 3256 C C . TYR A 1 402 ? -0.616 7.646 -7.419 1.00 94.44 402 TYR A C 1
ATOM 3258 O O . TYR A 1 402 ? -1.008 7.285 -6.310 1.00 94.44 402 TYR A O 1
ATOM 3266 N N . PHE A 1 403 ? -0.809 6.900 -8.510 1.00 97.38 403 PHE A N 1
ATOM 3267 C CA . PHE A 1 403 ? -1.515 5.617 -8.461 1.00 97.38 403 PHE A CA 1
ATOM 3268 C C . PHE A 1 403 ? -0.868 4.607 -7.484 1.00 97.38 403 PHE A C 1
ATOM 3270 O O . PHE A 1 403 ? -1.598 4.064 -6.650 1.00 97.38 403 PHE A O 1
ATOM 3277 N N . PRO A 1 404 ? 0.467 4.366 -7.477 1.00 97.56 404 PRO A N 1
ATOM 3278 C CA . PRO A 1 404 ? 1.085 3.444 -6.515 1.00 97.56 404 PRO A CA 1
ATOM 3279 C C . PRO A 1 404 ? 0.908 3.891 -5.057 1.00 97.56 404 PRO A C 1
ATOM 3281 O O . PRO A 1 404 ? 0.766 3.054 -4.159 1.00 97.56 404 PRO A O 1
ATOM 3284 N N . ARG A 1 405 ? 0.887 5.208 -4.818 1.00 97.75 405 ARG A N 1
ATOM 3285 C CA . ARG A 1 405 ? 0.650 5.810 -3.499 1.00 97.75 405 ARG A CA 1
ATOM 3286 C C . ARG A 1 405 ? -0.786 5.568 -3.037 1.00 97.75 405 ARG A C 1
ATOM 3288 O O . ARG A 1 405 ? -0.967 4.977 -1.973 1.00 97.75 405 ARG A O 1
ATOM 3295 N N . SER A 1 406 ? -1.781 5.907 -3.863 1.00 98.25 406 SER A N 1
ATOM 3296 C CA . SER A 1 406 ? -3.203 5.639 -3.586 1.00 98.25 406 SER A CA 1
ATOM 3297 C C . SER A 1 406 ? -3.475 4.145 -3.372 1.00 98.25 406 SER A C 1
ATOM 3299 O O . SER A 1 406 ? -4.192 3.763 -2.445 1.00 98.25 406 SER A O 1
ATOM 3301 N N . TYR A 1 407 ? -2.822 3.274 -4.153 1.00 98.62 407 TYR A N 1
ATOM 3302 C CA . TYR A 1 407 ? -2.857 1.827 -3.936 1.00 98.62 407 TYR A CA 1
ATOM 3303 C C . TYR A 1 407 ? -2.398 1.449 -2.528 1.00 98.62 407 TYR A C 1
ATOM 3305 O O . TYR A 1 407 ? -3.086 0.706 -1.826 1.00 98.62 407 TYR A O 1
ATOM 3313 N N . ALA A 1 408 ? -1.241 1.950 -2.096 1.00 98.19 408 ALA A N 1
ATOM 3314 C CA . ALA A 1 408 ? -0.669 1.595 -0.807 1.00 98.19 408 ALA A CA 1
ATOM 3315 C C . ALA A 1 408 ? -1.456 2.146 0.379 1.00 98.19 408 ALA A C 1
ATOM 3317 O O . ALA A 1 408 ? -1.610 1.438 1.378 1.00 98.19 408 ALA A O 1
ATOM 3318 N N . GLU A 1 409 ? -1.967 3.369 0.256 1.00 98.56 409 GLU A N 1
ATOM 3319 C CA . GLU A 1 409 ? -2.864 3.993 1.226 1.00 98.56 409 GLU A CA 1
ATOM 3320 C C . GLU A 1 409 ? -4.085 3.103 1.469 1.00 98.56 409 GLU A C 1
ATOM 3322 O O . GLU A 1 409 ? -4.268 2.595 2.581 1.00 98.56 409 GLU A O 1
ATOM 3327 N N . MET A 1 410 ? -4.872 2.834 0.422 1.00 98.62 410 MET A N 1
ATOM 3328 C CA . MET A 1 410 ? -6.116 2.081 0.560 1.00 98.62 410 MET A CA 1
ATOM 3329 C C . MET A 1 410 ? -5.865 0.616 0.923 1.00 98.62 410 MET A C 1
ATOM 3331 O O . MET A 1 410 ? -6.540 0.073 1.801 1.00 98.62 410 MET A O 1
ATOM 3335 N N . PHE A 1 411 ? -4.850 -0.024 0.327 1.00 98.44 411 PHE A N 1
ATOM 3336 C CA . PHE A 1 411 ? -4.465 -1.388 0.690 1.00 98.44 411 PHE A CA 1
ATOM 3337 C C . PHE A 1 411 ? -4.151 -1.493 2.182 1.00 98.44 411 PHE A C 1
ATOM 3339 O O . PHE A 1 411 ? -4.678 -2.374 2.854 1.00 98.44 411 PHE A O 1
ATOM 3346 N N . CYS A 1 412 ? -3.319 -0.599 2.723 1.00 98.06 412 CYS A N 1
ATOM 3347 C CA . CYS A 1 412 ? -2.956 -0.649 4.135 1.00 98.06 412 CYS A CA 1
ATOM 3348 C C . CYS A 1 412 ? -4.148 -0.322 5.042 1.00 98.06 412 CYS A C 1
ATOM 3350 O O . CYS A 1 412 ? -4.332 -0.998 6.053 1.00 98.06 412 CYS A O 1
ATOM 3352 N N . VAL A 1 413 ? -4.969 0.681 4.708 1.00 98.62 413 VAL A N 1
ATOM 3353 C CA . VAL A 1 413 ? -6.167 1.028 5.493 1.00 98.62 413 VAL A CA 1
ATOM 3354 C C . VAL A 1 413 ? -7.114 -0.170 5.583 1.00 98.62 413 VAL A C 1
ATOM 3356 O O . VAL A 1 413 ? -7.467 -0.593 6.685 1.00 98.62 413 VAL A O 1
ATOM 3359 N N . VAL A 1 414 ? -7.462 -0.777 4.448 1.00 98.06 414 VAL A N 1
ATOM 3360 C CA . VAL A 1 414 ? -8.404 -1.903 4.396 1.00 98.06 414 VAL A CA 1
ATOM 3361 C C . VAL A 1 414 ? -7.788 -3.175 4.984 1.00 98.06 414 VAL A C 1
ATOM 3363 O O . VAL A 1 414 ? -8.465 -3.886 5.720 1.00 98.06 414 VAL A O 1
ATOM 3366 N N . ASP A 1 415 ? -6.501 -3.452 4.749 1.00 95.94 415 ASP A N 1
ATOM 3367 C CA . ASP A 1 415 ? -5.799 -4.607 5.337 1.00 95.94 415 ASP A CA 1
ATOM 3368 C C . ASP A 1 415 ? -5.755 -4.532 6.870 1.00 95.94 415 ASP A C 1
ATOM 3370 O O . ASP A 1 415 ? -5.853 -5.563 7.533 1.00 95.94 415 ASP A O 1
ATOM 3374 N N . ASN A 1 416 ? -5.633 -3.332 7.449 1.00 96.88 416 ASN A N 1
ATOM 3375 C CA . ASN A 1 416 ? -5.728 -3.140 8.898 1.00 96.88 416 ASN A CA 1
ATOM 3376 C C . ASN A 1 416 ? -7.169 -3.278 9.402 1.00 96.88 416 ASN A C 1
ATOM 3378 O O . ASN A 1 416 ? -7.381 -3.924 10.424 1.00 96.88 416 ASN A O 1
ATOM 3382 N N . LEU A 1 417 ? -8.159 -2.714 8.702 1.00 96.81 417 LEU A N 1
ATOM 3383 C CA . LEU A 1 417 ? -9.571 -2.847 9.082 1.00 96.81 417 LEU A CA 1
ATOM 3384 C C . LEU A 1 417 ? -10.010 -4.321 9.084 1.00 96.81 417 LEU A C 1
ATOM 3386 O O . LEU A 1 417 ? -10.608 -4.787 10.049 1.00 96.81 417 LEU A O 1
ATOM 3390 N N . MET A 1 418 ? -9.655 -5.078 8.045 1.00 93.56 418 MET A N 1
ATOM 3391 C CA . MET A 1 418 ? -10.052 -6.482 7.868 1.00 93.56 418 MET A CA 1
ATOM 3392 C C . MET A 1 418 ? -9.370 -7.468 8.832 1.00 93.56 418 MET A C 1
ATOM 3394 O O . MET A 1 418 ? -9.767 -8.632 8.891 1.00 93.56 418 MET A O 1
ATOM 3398 N N . GLN A 1 419 ? -8.366 -7.030 9.600 1.00 92.19 419 GLN A N 1
ATOM 3399 C CA . GLN A 1 419 ? -7.824 -7.815 10.717 1.00 92.19 419 GLN A CA 1
ATOM 3400 C C . GLN A 1 419 ? -8.793 -7.877 11.903 1.00 92.19 419 GLN A C 1
ATOM 3402 O O . GLN A 1 419 ? -8.729 -8.829 12.683 1.00 92.19 419 GLN A O 1
ATOM 3407 N N . ASN A 1 420 ? -9.714 -6.914 12.018 1.00 91.50 420 ASN A N 1
ATOM 3408 C CA . ASN A 1 420 ? -10.734 -6.945 13.049 1.00 91.50 420 ASN A CA 1
ATOM 3409 C C . ASN A 1 420 ? -11.715 -8.089 12.761 1.00 91.50 420 ASN A C 1
ATOM 3411 O O . ASN A 1 420 ? -12.400 -8.112 11.734 1.00 91.50 420 ASN A O 1
ATOM 3415 N N . LYS A 1 421 ? -11.784 -9.044 13.692 1.00 90.19 421 LYS A N 1
ATOM 3416 C CA . LYS A 1 421 ? -12.581 -10.265 13.549 1.00 90.19 421 LYS A CA 1
ATOM 3417 C C . LYS A 1 421 ? -14.062 -9.964 13.308 1.00 90.19 421 LYS A C 1
ATOM 3419 O O . LYS A 1 421 ? -14.650 -10.562 12.413 1.00 90.19 421 LYS A O 1
ATOM 3424 N N . HIS A 1 422 ? -14.642 -9.024 14.053 1.00 91.06 422 HIS A N 1
ATOM 3425 C CA . HIS A 1 422 ? -16.058 -8.684 13.927 1.00 91.06 422 HIS A CA 1
ATOM 3426 C C . HIS A 1 422 ? -16.373 -8.064 12.569 1.00 91.06 422 HIS A C 1
ATOM 3428 O O . HIS A 1 422 ? -17.333 -8.467 11.916 1.00 91.06 422 HIS A O 1
ATOM 3434 N N . LEU A 1 423 ? -15.539 -7.126 12.107 1.00 91.31 423 LEU A N 1
ATOM 3435 C CA . LEU A 1 423 ? -15.712 -6.540 10.780 1.00 91.31 423 LEU A CA 1
ATOM 3436 C C . LEU A 1 423 ? -15.619 -7.614 9.692 1.00 91.31 423 LEU A C 1
ATOM 3438 O O . LEU A 1 423 ? -16.462 -7.658 8.795 1.00 91.31 423 LEU A O 1
ATOM 3442 N N . LYS A 1 424 ? -14.620 -8.497 9.791 1.00 90.25 424 LYS A N 1
ATOM 3443 C CA . LYS A 1 424 ? -14.435 -9.591 8.840 1.00 90.25 424 LYS A CA 1
ATOM 3444 C C . LYS A 1 424 ? -15.658 -10.509 8.791 1.00 90.25 424 LYS A C 1
ATOM 3446 O O . LYS A 1 424 ? -16.183 -10.726 7.706 1.00 90.25 424 LYS A O 1
ATOM 3451 N N . GLU A 1 425 ? -16.142 -10.985 9.937 1.00 88.94 425 GLU A N 1
ATOM 3452 C CA . GLU A 1 425 ? -17.331 -11.847 10.033 1.00 88.94 425 GLU A CA 1
ATOM 3453 C C . GLU A 1 425 ? -18.585 -11.171 9.457 1.00 88.94 425 GLU A C 1
ATOM 3455 O O . GLU A 1 425 ? -19.388 -11.807 8.780 1.00 88.94 425 GLU A O 1
ATOM 3460 N N . MET A 1 426 ? -18.755 -9.862 9.665 1.00 85.81 426 MET A N 1
ATOM 3461 C CA . MET A 1 426 ? -19.910 -9.122 9.139 1.00 85.81 426 MET A CA 1
ATOM 3462 C C . MET A 1 426 ? -19.863 -8.913 7.618 1.00 85.81 426 MET A C 1
ATOM 3464 O O . MET A 1 426 ? -20.919 -8.765 6.985 1.00 85.81 426 MET A O 1
ATOM 3468 N N . LEU A 1 427 ? -18.657 -8.879 7.046 1.00 84.25 427 LEU A N 1
ATOM 3469 C CA . LEU A 1 427 ? -18.396 -8.706 5.616 1.00 84.25 427 LEU A CA 1
ATOM 3470 C C . LEU A 1 427 ? -18.204 -10.030 4.862 1.00 84.25 427 LEU A C 1
ATOM 3472 O O . LEU A 1 427 ? -18.160 -10.009 3.632 1.00 84.25 427 LEU A O 1
ATOM 3476 N N . GLU A 1 428 ? -18.134 -11.168 5.559 1.00 82.00 428 GLU A N 1
ATOM 3477 C CA . GLU A 1 428 ? -18.208 -12.506 4.963 1.00 82.00 428 GLU A CA 1
ATOM 3478 C C . GLU A 1 428 ? -19.594 -12.714 4.336 1.00 82.00 428 GLU A C 1
ATOM 3480 O O . GLU A 1 428 ? -20.558 -13.148 4.964 1.00 82.00 428 GLU A O 1
ATOM 3485 N N . ARG A 1 429 ? -19.705 -12.313 3.069 1.00 77.19 429 ARG A N 1
ATOM 3486 C CA . ARG A 1 429 ? -20.941 -12.294 2.287 1.00 77.19 429 ARG A CA 1
ATOM 3487 C C . ARG A 1 429 ? -20.661 -12.702 0.851 1.00 77.19 429 ARG A C 1
ATOM 3489 O O . ARG A 1 429 ? -19.540 -12.579 0.361 1.00 77.19 429 ARG A O 1
ATOM 3496 N N . ASP A 1 430 ? -21.720 -13.091 0.150 1.00 73.94 430 ASP A N 1
ATOM 3497 C CA . ASP A 1 430 ? -21.639 -13.458 -1.265 1.00 73.94 430 ASP A CA 1
ATOM 3498 C C . ASP A 1 430 ? -21.236 -12.282 -2.165 1.00 73.94 430 ASP A C 1
ATOM 3500 O O . ASP A 1 430 ? -20.594 -12.496 -3.193 1.00 73.94 430 ASP A O 1
ATOM 3504 N N . LYS A 1 431 ? -21.624 -11.046 -1.806 1.00 90.75 431 LYS A N 1
ATOM 3505 C CA . LYS A 1 431 ? -21.391 -9.835 -2.607 1.00 90.75 431 LYS A CA 1
ATOM 3506 C C . LYS A 1 431 ? -21.078 -8.616 -1.733 1.00 90.75 431 LYS A C 1
ATOM 3508 O O . LYS A 1 431 ? -21.828 -8.299 -0.811 1.00 90.75 431 LYS A O 1
ATOM 3513 N N . ILE A 1 432 ? -20.002 -7.907 -2.071 1.00 94.62 432 ILE A N 1
ATOM 3514 C CA . ILE A 1 432 ? -19.554 -6.651 -1.463 1.00 94.62 432 ILE A CA 1
ATOM 3515 C C . ILE A 1 432 ? -19.767 -5.535 -2.485 1.00 94.62 432 ILE A C 1
ATOM 3517 O O . ILE A 1 432 ? -19.132 -5.510 -3.535 1.00 94.62 432 ILE A O 1
ATOM 3521 N N . ASN A 1 433 ? -20.672 -4.612 -2.176 1.00 96.31 433 ASN A N 1
ATOM 3522 C CA . ASN A 1 433 ? -20.913 -3.422 -2.995 1.00 96.31 433 ASN A CA 1
ATOM 3523 C C . ASN A 1 433 ? -20.004 -2.278 -2.542 1.00 96.31 433 ASN A C 1
ATOM 3525 O O . ASN A 1 433 ? -20.001 -1.940 -1.355 1.00 96.31 433 ASN A O 1
ATOM 3529 N N . VAL A 1 434 ? -19.297 -1.676 -3.490 1.00 97.62 434 VAL A N 1
ATOM 3530 C CA . VAL A 1 434 ? -18.343 -0.586 -3.288 1.00 97.62 434 VAL A CA 1
ATOM 3531 C C . VAL A 1 434 ? -18.745 0.592 -4.166 1.00 97.62 434 VAL A C 1
ATOM 3533 O O . VAL A 1 434 ? -19.066 0.406 -5.339 1.00 97.62 434 VAL A O 1
ATOM 3536 N N . LEU A 1 435 ? -18.741 1.787 -3.591 1.00 97.94 435 LEU A N 1
ATOM 3537 C CA . LEU A 1 435 ? -18.828 3.046 -4.320 1.00 97.94 435 LEU A CA 1
ATOM 3538 C C . LEU A 1 435 ? -17.489 3.759 -4.184 1.00 97.94 435 LEU A C 1
ATOM 3540 O O . LEU A 1 435 ? -16.985 3.862 -3.070 1.00 97.94 435 LEU A O 1
ATOM 3544 N N . ASP A 1 436 ? -16.963 4.275 -5.282 1.00 97.50 436 ASP A N 1
ATOM 3545 C CA . ASP A 1 436 ? -15.813 5.168 -5.284 1.00 97.50 436 ASP A CA 1
ATOM 3546 C C . ASP A 1 436 ? -16.176 6.479 -5.989 1.00 97.50 436 ASP A C 1
ATOM 3548 O O . ASP A 1 436 ? -16.614 6.475 -7.143 1.00 97.50 436 ASP A O 1
ATOM 3552 N N . CYS A 1 437 ? -16.069 7.585 -5.256 1.00 94.88 437 CYS A N 1
ATOM 3553 C CA . CYS A 1 437 ? -16.427 8.921 -5.709 1.00 94.88 437 CYS A CA 1
ATOM 3554 C C . CYS A 1 437 ? -15.155 9.759 -5.880 1.00 94.88 437 CYS A C 1
ATOM 3556 O O . CYS A 1 437 ? -14.637 10.274 -4.889 1.00 94.88 437 CYS A O 1
ATOM 3558 N N . GLY A 1 438 ? -14.718 9.938 -7.130 1.00 93.56 438 GLY A N 1
ATOM 3559 C CA . GLY A 1 438 ? -13.430 10.547 -7.479 1.00 93.56 438 GLY A CA 1
ATOM 3560 C C . GLY A 1 438 ? -12.326 9.514 -7.681 1.00 93.56 438 GLY A C 1
ATOM 3561 O O . GLY A 1 438 ? -11.244 9.668 -7.133 1.00 93.56 438 GLY A O 1
ATOM 3562 N N . CYS A 1 439 ? -12.626 8.445 -8.420 1.00 95.38 439 CYS A N 1
ATOM 3563 C CA . CYS A 1 439 ? -11.764 7.264 -8.497 1.00 95.38 439 CYS A CA 1
ATOM 3564 C C . CYS A 1 439 ? -10.498 7.434 -9.356 1.00 95.38 439 CYS A C 1
ATOM 3566 O O . CYS A 1 439 ? -9.660 6.534 -9.401 1.00 95.38 439 CYS A O 1
ATOM 3568 N N . GLY A 1 440 ? -10.369 8.521 -10.123 1.00 95.00 440 GLY A N 1
ATOM 3569 C CA . GLY A 1 440 ? -9.241 8.771 -11.016 1.00 95.00 440 GLY A CA 1
ATOM 3570 C C . GLY A 1 440 ? -8.840 7.546 -11.848 1.00 95.00 440 GLY A C 1
ATOM 3571 O O . GLY A 1 440 ? -9.645 6.942 -12.557 1.00 95.00 440 GLY A O 1
ATOM 3572 N N . THR A 1 441 ? -7.559 7.175 -11.765 1.00 96.50 441 THR A N 1
ATOM 3573 C CA . THR A 1 441 ? -7.009 5.964 -12.413 1.00 96.50 441 THR A CA 1
ATOM 3574 C C . THR A 1 441 ? -7.191 4.687 -11.570 1.00 96.50 441 THR A C 1
ATOM 3576 O O . THR A 1 441 ? -6.861 3.592 -12.029 1.00 96.50 441 THR A O 1
ATOM 3579 N N . GLY A 1 442 ? -7.730 4.813 -10.352 1.00 97.19 442 GLY A N 1
ATOM 3580 C CA . GLY A 1 442 ? -8.186 3.741 -9.463 1.00 97.19 442 GLY A CA 1
ATOM 3581 C C . GLY A 1 442 ? -7.108 3.014 -8.670 1.00 97.19 442 GLY A C 1
ATOM 3582 O O . GLY A 1 442 ? -7.213 1.803 -8.450 1.00 97.19 442 GLY A O 1
ATOM 3583 N N . GLY A 1 443 ? -6.078 3.729 -8.213 1.00 97.94 443 GLY A N 1
ATOM 3584 C CA . GLY A 1 443 ? -5.051 3.155 -7.336 1.00 97.94 443 GLY A CA 1
ATOM 3585 C C . GLY A 1 443 ? -5.671 2.571 -6.067 1.00 97.94 443 GLY A C 1
ATOM 3586 O O . GLY A 1 443 ? -5.446 1.409 -5.724 1.00 97.94 443 GLY A O 1
ATOM 3587 N N . GLU A 1 444 ? -6.529 3.352 -5.426 1.00 98.00 444 GLU A N 1
ATOM 3588 C CA . GLU A 1 444 ? -7.313 3.013 -4.246 1.00 98.00 444 GLU A CA 1
ATOM 3589 C C . GLU A 1 444 ? -8.227 1.804 -4.482 1.00 98.00 444 GLU A C 1
ATOM 3591 O O . GLU A 1 444 ? -8.245 0.888 -3.657 1.00 98.00 444 GLU A O 1
ATOM 3596 N N . ILE A 1 445 ? -8.887 1.712 -5.643 1.00 98.38 445 ILE A N 1
ATOM 3597 C CA . ILE A 1 445 ? -9.715 0.559 -6.015 1.00 98.38 445 ILE A CA 1
ATOM 3598 C C . ILE A 1 445 ? -8.870 -0.718 -6.084 1.00 98.38 445 ILE A C 1
ATOM 3600 O O . ILE A 1 445 ? -9.249 -1.752 -5.523 1.00 98.38 445 ILE A O 1
ATOM 3604 N N . LEU A 1 446 ? -7.710 -0.679 -6.745 1.00 98.06 446 LEU A N 1
ATOM 3605 C CA . LEU A 1 446 ? -6.831 -1.848 -6.842 1.00 98.06 446 LEU A CA 1
ATOM 3606 C C . LEU A 1 446 ? -6.226 -2.213 -5.476 1.00 98.06 446 LEU A C 1
ATOM 3608 O O . LEU A 1 446 ? -6.081 -3.404 -5.164 1.00 98.06 446 LEU A O 1
ATOM 3612 N N . GLY A 1 447 ? -5.936 -1.216 -4.636 1.00 97.81 447 GLY A N 1
ATOM 3613 C CA . GLY A 1 447 ? -5.518 -1.407 -3.247 1.00 97.81 447 GLY A CA 1
ATOM 3614 C C . GLY A 1 447 ? -6.596 -2.108 -2.419 1.00 97.81 447 GLY A C 1
ATOM 3615 O O . GLY A 1 447 ? -6.319 -3.107 -1.746 1.00 97.81 447 GLY A O 1
ATOM 3616 N N . PHE A 1 448 ? -7.844 -1.654 -2.549 1.00 98.12 448 PHE A N 1
ATOM 3617 C CA . PHE A 1 448 ? -9.024 -2.247 -1.927 1.00 98.12 448 PHE A CA 1
ATOM 3618 C C . PHE A 1 448 ? -9.230 -3.703 -2.365 1.00 98.12 448 PHE A C 1
ATOM 3620 O O . PHE A 1 448 ? -9.317 -4.593 -1.517 1.00 98.12 448 PHE A O 1
ATOM 3627 N N . ILE A 1 449 ? -9.253 -3.978 -3.675 1.00 96.06 449 ILE A N 1
ATOM 3628 C CA . ILE A 1 449 ? -9.442 -5.336 -4.217 1.00 96.06 449 ILE A CA 1
ATOM 3629 C C . ILE A 1 449 ? -8.365 -6.281 -3.685 1.00 96.06 449 ILE A C 1
ATOM 3631 O O . ILE A 1 449 ? -8.663 -7.414 -3.297 1.00 96.06 449 ILE A O 1
ATOM 3635 N N . THR A 1 450 ? -7.114 -5.818 -3.635 1.00 93.75 450 THR A N 1
ATOM 3636 C CA . THR A 1 450 ? -5.990 -6.616 -3.133 1.00 93.75 450 THR A CA 1
ATOM 3637 C C . THR A 1 450 ? -6.152 -6.923 -1.644 1.00 93.75 450 THR A C 1
ATOM 3639 O O . THR A 1 450 ? -5.990 -8.076 -1.233 1.00 93.75 450 THR A O 1
ATOM 3642 N N . ALA A 1 451 ? -6.527 -5.930 -0.833 1.00 93.75 451 ALA A N 1
ATOM 3643 C CA . ALA A 1 451 ? -6.762 -6.117 0.596 1.00 93.75 451 ALA A CA 1
ATOM 3644 C C . ALA A 1 451 ? -7.938 -7.070 0.864 1.00 93.75 451 ALA A C 1
ATOM 3646 O O . ALA A 1 451 ? -7.794 -8.024 1.629 1.00 93.75 451 ALA A O 1
ATOM 3647 N N . ILE A 1 452 ? -9.077 -6.890 0.187 1.00 92.25 452 ILE A N 1
ATOM 3648 C CA . ILE A 1 452 ? -10.221 -7.801 0.314 1.00 92.25 452 ILE A CA 1
ATOM 3649 C C . ILE A 1 452 ? -9.844 -9.213 -0.131 1.00 92.25 452 ILE A C 1
ATOM 3651 O O . ILE A 1 452 ? -10.106 -10.164 0.599 1.00 92.25 452 ILE A O 1
ATOM 3655 N N . GLY A 1 453 ? -9.170 -9.376 -1.272 1.00 88.75 453 GLY A N 1
ATOM 3656 C CA . GLY A 1 453 ? -8.773 -10.692 -1.780 1.00 88.75 453 GLY A CA 1
ATOM 3657 C C . GLY A 1 453 ? -7.802 -11.454 -0.880 1.00 88.75 453 GLY A C 1
ATOM 3658 O O . GLY A 1 453 ? -7.790 -12.687 -0.902 1.00 88.75 453 GLY A O 1
ATOM 3659 N N . LYS A 1 454 ? -7.025 -10.743 -0.054 1.00 85.38 454 LYS A N 1
ATOM 3660 C CA . LYS A 1 454 ? -6.171 -11.335 0.984 1.00 85.38 454 LYS A CA 1
ATOM 3661 C C . LYS A 1 454 ? -6.989 -11.954 2.124 1.00 85.38 454 LYS A C 1
ATOM 3663 O O . LYS A 1 454 ? -6.611 -13.009 2.629 1.00 85.38 454 LYS A O 1
ATOM 3668 N N . HIS A 1 455 ? -8.092 -11.322 2.527 1.00 86.81 455 HIS A N 1
ATOM 3669 C CA . HIS A 1 455 ? -8.889 -11.740 3.691 1.00 86.81 455 HIS A CA 1
ATOM 3670 C C . HIS A 1 455 ? -10.107 -12.595 3.338 1.00 86.81 455 HIS A C 1
ATOM 3672 O O . HIS A 1 455 ? -10.470 -13.480 4.114 1.00 86.81 455 HIS A O 1
ATOM 3678 N N . LEU A 1 456 ? -10.703 -12.355 2.169 1.00 87.38 456 LEU A N 1
ATOM 3679 C CA . LEU A 1 456 ? -11.936 -12.951 1.658 1.00 87.38 456 LEU A CA 1
ATOM 3680 C C . LEU A 1 456 ? -11.686 -13.521 0.253 1.00 87.38 456 LEU A C 1
ATOM 3682 O O . LEU A 1 456 ? -12.074 -12.955 -0.768 1.00 87.38 456 LEU A O 1
ATOM 3686 N N . THR A 1 457 ? -11.010 -14.670 0.202 1.00 78.25 457 THR A N 1
ATOM 3687 C CA . THR A 1 457 ? -10.450 -15.253 -1.035 1.00 78.25 457 THR A CA 1
ATOM 3688 C C . THR A 1 457 ? -11.459 -15.636 -2.128 1.00 78.25 457 THR A C 1
ATOM 3690 O O . THR A 1 457 ? -11.024 -15.999 -3.212 1.00 78.25 457 THR A O 1
ATOM 3693 N N . HIS A 1 458 ? -12.770 -15.548 -1.886 1.00 81.88 458 HIS A N 1
ATOM 3694 C CA . HIS A 1 458 ? -13.829 -15.847 -2.864 1.00 81.88 458 HIS A CA 1
ATOM 3695 C C . HIS A 1 458 ? -14.909 -14.758 -2.946 1.00 81.88 458 HIS A C 1
ATOM 3697 O O . HIS A 1 458 ? -16.006 -15.010 -3.442 1.00 81.88 458 HIS A O 1
ATOM 3703 N N . ALA A 1 459 ? -14.618 -13.554 -2.443 1.00 88.19 459 ALA A N 1
ATOM 3704 C CA . ALA A 1 459 ? -15.569 -12.453 -2.476 1.00 88.19 459 ALA A CA 1
ATOM 3705 C C . ALA A 1 459 ? -15.943 -12.072 -3.917 1.00 88.19 459 ALA A C 1
ATOM 3707 O O . ALA A 1 459 ? -15.098 -12.065 -4.820 1.00 88.19 459 ALA A O 1
ATOM 3708 N N . LYS A 1 460 ? -17.209 -11.695 -4.115 1.00 93.81 460 LYS A N 1
ATOM 3709 C CA . LYS A 1 460 ? -17.641 -10.952 -5.301 1.00 93.81 460 LYS A CA 1
ATOM 3710 C C . LYS A 1 460 ? -17.712 -9.479 -4.938 1.00 93.81 460 LYS A C 1
ATOM 3712 O O . LYS A 1 460 ? -18.416 -9.117 -4.001 1.00 93.81 460 LYS A O 1
ATOM 3717 N N . ILE A 1 461 ? -16.992 -8.640 -5.660 1.00 95.00 461 ILE A N 1
ATOM 3718 C CA . ILE A 1 461 ? -16.929 -7.201 -5.442 1.00 95.00 461 ILE A CA 1
ATOM 3719 C C . ILE A 1 461 ? -17.623 -6.528 -6.619 1.00 95.00 461 ILE A C 1
ATOM 3721 O O . ILE A 1 461 ? -17.249 -6.745 -7.766 1.00 95.00 461 ILE A O 1
ATOM 3725 N N . ASN A 1 462 ? -18.637 -5.725 -6.335 1.00 95.50 462 ASN A N 1
ATOM 3726 C CA . ASN A 1 462 ? -19.308 -4.895 -7.324 1.00 95.50 462 ASN A CA 1
ATOM 3727 C C . ASN A 1 462 ? -18.988 -3.438 -7.042 1.00 95.50 462 ASN A C 1
ATOM 3729 O O . ASN A 1 462 ? -19.328 -2.932 -5.974 1.00 95.50 462 ASN A O 1
ATOM 3733 N N . ILE A 1 463 ? -18.319 -2.797 -7.988 1.00 96.62 463 ILE A N 1
ATOM 3734 C CA . ILE A 1 463 ? -17.754 -1.463 -7.853 1.00 96.62 463 ILE A CA 1
ATOM 3735 C C . ILE A 1 463 ? -18.538 -0.522 -8.754 1.00 96.62 463 ILE A C 1
ATOM 3737 O O . ILE A 1 463 ? -18.661 -0.757 -9.953 1.00 96.62 463 ILE A O 1
ATOM 3741 N N . THR A 1 464 ? -19.048 0.555 -8.171 1.00 96.75 464 THR A N 1
ATOM 3742 C CA . THR A 1 464 ? -19.507 1.741 -8.897 1.00 96.75 464 THR A CA 1
ATOM 3743 C C . THR A 1 464 ? -18.430 2.806 -8.750 1.00 96.75 464 THR A C 1
ATOM 3745 O O . THR A 1 464 ? -18.208 3.280 -7.642 1.00 96.75 464 THR A O 1
ATOM 3748 N N . ALA A 1 465 ? -17.739 3.128 -9.838 1.00 96.56 465 ALA A N 1
ATOM 3749 C CA . ALA A 1 465 ? -16.622 4.066 -9.865 1.00 96.56 465 ALA A CA 1
ATOM 3750 C C . ALA A 1 465 ? -17.016 5.322 -10.645 1.00 96.56 465 ALA A C 1
ATOM 3752 O O . ALA A 1 465 ? -17.622 5.219 -11.717 1.00 96.56 465 ALA A O 1
ATOM 3753 N N . ILE A 1 466 ? -16.711 6.491 -10.088 1.00 94.88 466 ILE A N 1
ATOM 3754 C CA . ILE A 1 466 ? -17.162 7.780 -10.611 1.00 94.88 466 ILE A CA 1
ATOM 3755 C C . ILE A 1 466 ? -15.979 8.716 -10.713 1.00 94.88 466 ILE A C 1
ATOM 3757 O O . ILE A 1 466 ? -15.256 8.902 -9.736 1.00 94.88 466 ILE A O 1
ATOM 3761 N N . ASP A 1 467 ? -15.816 9.318 -11.880 1.00 95.69 467 ASP A N 1
ATOM 3762 C CA . ASP A 1 467 ? -14.834 10.367 -12.114 1.00 95.69 467 ASP A CA 1
ATOM 3763 C C . ASP A 1 467 ? -15.298 11.269 -13.261 1.00 95.69 467 ASP A C 1
ATOM 3765 O O . ASP A 1 467 ? -16.150 10.870 -14.054 1.00 95.69 467 ASP A O 1
ATOM 3769 N N . GLY A 1 468 ? -14.756 12.479 -13.354 1.00 94.19 468 GLY A N 1
ATOM 3770 C CA . GLY A 1 468 ? -15.031 13.374 -14.475 1.00 94.19 468 GLY A CA 1
ATOM 3771 C C . GLY A 1 468 ? -14.021 13.254 -15.624 1.00 94.19 468 GLY A C 1
ATOM 3772 O O . GLY A 1 468 ? -14.262 13.821 -16.688 1.00 94.19 468 GLY A O 1
ATOM 3773 N N . ASN A 1 469 ? -12.902 12.544 -15.436 1.00 94.69 469 ASN A N 1
ATOM 3774 C CA . ASN A 1 469 ? -11.866 12.359 -16.449 1.00 94.69 469 ASN A CA 1
ATOM 3775 C C . ASN A 1 469 ? -12.027 11.012 -17.182 1.00 94.69 469 ASN A C 1
ATOM 3777 O O . ASN A 1 469 ? -11.728 9.942 -16.648 1.00 94.69 469 ASN A O 1
ATOM 3781 N N . ASP A 1 470 ? -12.449 11.062 -18.450 1.00 94.00 470 ASP A N 1
ATOM 3782 C CA . ASP A 1 470 ? -12.626 9.870 -19.295 1.00 94.00 470 ASP A CA 1
ATOM 3783 C C . ASP A 1 470 ? -11.344 9.040 -19.454 1.00 94.00 470 ASP A C 1
ATOM 3785 O O . ASP A 1 470 ? -11.397 7.809 -19.457 1.00 94.00 470 ASP A O 1
ATOM 3789 N N . GLY A 1 471 ? -10.185 9.691 -19.588 1.00 95.06 471 GLY A N 1
ATOM 3790 C CA . GLY A 1 471 ? -8.905 9.001 -19.755 1.00 95.06 471 GLY A CA 1
ATOM 3791 C C . GLY A 1 471 ? -8.535 8.182 -18.518 1.00 95.06 471 GLY A C 1
ATOM 3792 O O . GLY A 1 471 ? -8.119 7.028 -18.633 1.00 95.06 471 GLY A O 1
ATOM 3793 N N . ALA A 1 472 ? -8.767 8.744 -17.333 1.00 95.88 472 ALA A N 1
ATOM 3794 C CA . ALA A 1 472 ? -8.548 8.066 -16.066 1.00 95.88 472 ALA A CA 1
ATOM 3795 C C . ALA A 1 472 ? -9.466 6.836 -15.916 1.00 95.88 472 ALA A C 1
ATOM 3797 O O . ALA A 1 472 ? -8.997 5.743 -15.587 1.00 95.88 472 ALA A O 1
ATOM 3798 N N . LEU A 1 473 ? -10.743 6.975 -16.292 1.00 97.25 473 LEU A N 1
ATOM 3799 C CA . LEU A 1 473 ? -11.721 5.882 -16.299 1.00 97.25 473 LEU A CA 1
ATOM 3800 C C . LEU A 1 473 ? -11.368 4.758 -17.287 1.00 97.25 473 LEU A C 1
ATOM 3802 O O . LEU A 1 473 ? -11.571 3.577 -16.987 1.00 97.25 473 LEU A O 1
ATOM 3806 N N . VAL A 1 474 ? -10.823 5.102 -18.457 1.00 97.25 474 VAL A N 1
ATOM 3807 C CA . VAL A 1 474 ? -10.322 4.120 -19.433 1.00 97.25 474 VAL A CA 1
ATOM 3808 C C . VAL A 1 474 ? -9.157 3.321 -18.848 1.00 97.25 474 VAL A C 1
ATOM 3810 O O . VAL A 1 474 ? -9.154 2.092 -18.957 1.00 97.25 474 VAL A O 1
ATOM 3813 N N . ILE A 1 475 ? -8.205 3.990 -18.190 1.00 97.94 475 ILE A N 1
ATOM 3814 C CA . ILE A 1 475 ? -7.075 3.335 -17.516 1.00 97.94 475 ILE A CA 1
ATOM 3815 C C . ILE A 1 475 ? -7.582 2.400 -16.413 1.00 97.94 475 ILE A C 1
ATOM 3817 O O . ILE A 1 475 ? -7.223 1.222 -16.406 1.00 97.94 475 ILE A O 1
ATOM 3821 N N . LEU A 1 476 ? -8.465 2.880 -15.529 1.00 98.19 476 LEU A N 1
ATOM 3822 C CA . LEU A 1 476 ? -9.072 2.072 -14.466 1.00 98.19 476 LEU A CA 1
ATOM 3823 C C . LEU A 1 476 ? -9.679 0.777 -15.022 1.00 98.19 476 LEU A C 1
ATOM 3825 O O . LEU A 1 476 ? -9.396 -0.318 -14.525 1.00 98.19 476 LEU A O 1
ATOM 3829 N N . LYS A 1 477 ? -10.495 0.886 -16.076 1.00 97.88 477 LYS A N 1
ATOM 3830 C CA . LYS A 1 477 ? -11.140 -0.273 -16.697 1.00 97.88 477 LYS A CA 1
ATOM 3831 C C . LYS A 1 477 ? -10.120 -1.311 -17.166 1.00 97.88 477 LYS A C 1
ATOM 3833 O O . LYS A 1 477 ? -10.251 -2.487 -16.823 1.00 97.88 477 LYS A O 1
ATOM 3838 N N . ASP A 1 478 ? -9.098 -0.882 -17.901 1.00 97.75 478 ASP A N 1
ATOM 3839 C CA . ASP A 1 478 ? -8.059 -1.779 -18.411 1.00 97.75 478 ASP A CA 1
ATOM 3840 C C . ASP A 1 478 ? -7.256 -2.448 -17.277 1.00 97.75 478 ASP A C 1
ATOM 3842 O O . ASP A 1 478 ? -6.976 -3.650 -17.344 1.00 97.75 478 ASP A O 1
ATOM 3846 N N . LEU A 1 479 ? -6.942 -1.723 -16.197 1.00 97.38 479 LEU A N 1
ATOM 3847 C CA . LEU A 1 479 ? -6.242 -2.284 -15.035 1.00 97.38 479 LEU A CA 1
ATOM 3848 C C . LEU A 1 479 ? -7.071 -3.358 -14.317 1.00 97.38 479 LEU A C 1
ATOM 3850 O O . LEU A 1 479 ? -6.534 -4.401 -13.932 1.00 97.38 479 LEU A O 1
ATOM 3854 N N . ILE A 1 480 ? -8.380 -3.137 -14.163 1.00 96.06 480 ILE A N 1
ATOM 3855 C CA . ILE A 1 480 ? -9.297 -4.107 -13.546 1.00 96.06 480 ILE A CA 1
ATOM 3856 C C . ILE A 1 480 ? -9.444 -5.355 -14.417 1.00 96.06 480 ILE A C 1
ATOM 3858 O O . ILE A 1 480 ? -9.344 -6.475 -13.908 1.00 96.06 480 ILE A O 1
ATOM 3862 N N . GLU A 1 481 ? -9.629 -5.185 -15.727 1.00 94.62 481 GLU A N 1
ATOM 3863 C CA . GLU A 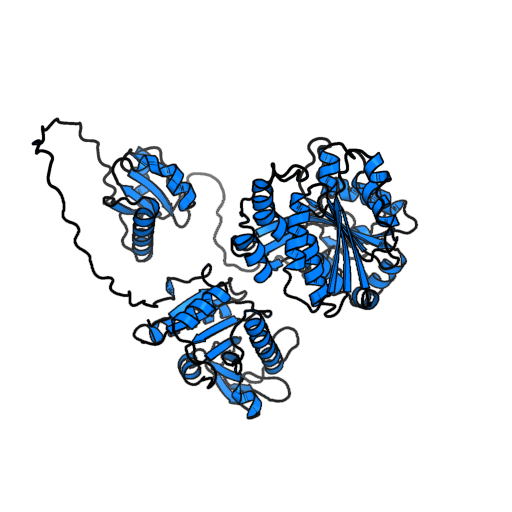1 481 ? -9.745 -6.296 -16.681 1.00 94.62 481 GLU A CA 1
ATOM 3864 C C . GLU A 1 481 ? -8.450 -7.127 -16.752 1.00 94.62 481 GLU A C 1
ATOM 3866 O O . GLU A 1 481 ? -8.495 -8.362 -16.847 1.00 94.62 481 GLU A O 1
ATOM 3871 N N . SER A 1 482 ? -7.300 -6.463 -16.604 1.00 91.50 482 SER A N 1
ATOM 3872 C CA . SER A 1 482 ? -5.966 -7.074 -16.617 1.00 91.50 482 SER A CA 1
ATOM 3873 C C . SER A 1 482 ? -5.587 -7.790 -15.316 1.00 91.50 482 SER A C 1
ATOM 3875 O O . SER A 1 482 ? -4.566 -8.478 -15.284 1.00 91.50 482 SER A O 1
ATOM 3877 N N . ASN A 1 483 ? -6.383 -7.681 -14.245 1.00 87.44 483 ASN A N 1
ATOM 3878 C CA . ASN A 1 483 ? -6.053 -8.304 -12.965 1.00 87.44 483 ASN A CA 1
ATOM 3879 C C . ASN A 1 483 ? -6.007 -9.849 -13.092 1.00 87.44 483 ASN A C 1
ATOM 3881 O O . ASN A 1 483 ? -7.032 -10.487 -13.399 1.00 87.44 483 ASN A O 1
ATOM 3885 N N . PRO A 1 484 ? -4.845 -10.491 -12.842 1.00 80.12 484 PRO A N 1
ATOM 3886 C CA . PRO A 1 484 ? -4.689 -11.935 -12.986 1.00 80.12 484 PRO A CA 1
ATOM 3887 C C . PRO A 1 484 ? -5.357 -12.716 -11.848 1.00 80.12 484 PRO A C 1
ATOM 3889 O O . PRO A 1 484 ? -5.616 -13.914 -11.987 1.00 80.12 484 PRO A O 1
ATOM 3892 N N . ASN A 1 485 ? -5.658 -12.073 -10.715 1.00 75.62 485 ASN A N 1
ATOM 3893 C CA . ASN A 1 485 ? -6.265 -12.741 -9.574 1.00 75.62 485 ASN A CA 1
ATOM 3894 C C . ASN A 1 485 ? -7.757 -13.013 -9.819 1.00 75.62 485 ASN A C 1
ATOM 3896 O O . ASN A 1 485 ? -8.615 -12.198 -9.498 1.00 75.62 485 ASN A O 1
ATOM 3900 N N . LYS A 1 486 ? -8.072 -14.207 -10.329 1.00 77.81 486 LYS A N 1
ATOM 3901 C CA . LYS A 1 486 ? -9.458 -14.650 -10.570 1.00 77.81 486 LYS A CA 1
ATOM 3902 C C . LYS A 1 486 ? -10.160 -15.232 -9.337 1.00 77.81 486 LYS A C 1
ATOM 3904 O O . LYS A 1 486 ? -11.266 -15.753 -9.458 1.00 77.81 486 LYS A O 1
ATOM 3909 N N . LYS A 1 487 ? -9.523 -15.204 -8.159 1.00 74.50 487 LYS A N 1
ATOM 3910 C CA . LYS A 1 487 ? -10.135 -15.717 -6.923 1.00 74.50 487 LYS A CA 1
ATOM 3911 C C . LYS A 1 487 ? -11.237 -14.795 -6.404 1.00 74.50 487 LYS A C 1
ATOM 3913 O O . LYS A 1 487 ? -12.251 -15.279 -5.911 1.00 74.50 487 LYS A O 1
ATOM 3918 N N . VAL A 1 488 ? -11.035 -13.490 -6.559 1.00 84.25 488 VAL A N 1
ATOM 3919 C CA . VAL A 1 488 ? -12.046 -12.459 -6.321 1.00 84.25 488 VAL A CA 1
ATOM 3920 C C . VAL A 1 488 ? -12.714 -12.152 -7.653 1.00 84.25 488 VAL A C 1
ATOM 3922 O O . VAL A 1 488 ? -12.032 -11.953 -8.657 1.00 84.25 488 VAL A O 1
ATOM 3925 N N . GLN A 1 489 ? -14.042 -12.131 -7.673 1.00 90.69 489 GLN A N 1
ATOM 3926 C CA . GLN A 1 489 ? -14.794 -11.716 -8.857 1.00 90.69 489 GLN A CA 1
ATOM 3927 C C . GLN A 1 489 ? -15.066 -10.223 -8.748 1.00 90.69 489 GLN A C 1
ATOM 3929 O O . GLN A 1 489 ? -15.599 -9.790 -7.733 1.00 90.69 489 GLN A O 1
ATOM 3934 N N . VAL A 1 490 ? -14.696 -9.449 -9.764 1.00 94.94 490 VAL A N 1
ATOM 3935 C CA . VAL A 1 490 ? -14.885 -7.995 -9.771 1.00 94.94 490 VAL A CA 1
ATOM 3936 C C . VAL A 1 490 ? -15.811 -7.618 -10.920 1.00 94.94 490 VAL A C 1
ATOM 3938 O O . VAL A 1 490 ? -15.525 -7.926 -12.074 1.00 94.94 490 VAL A O 1
ATOM 3941 N N . GLU A 1 491 ? -16.918 -6.962 -10.590 1.00 95.25 491 GLU A N 1
ATOM 3942 C CA . GLU A 1 491 ? -17.822 -6.302 -11.531 1.00 95.25 491 GLU A CA 1
ATOM 3943 C C . GLU A 1 491 ? -17.605 -4.793 -11.401 1.00 95.25 491 GLU A C 1
ATOM 3945 O O . GLU A 1 491 ? -17.711 -4.253 -10.301 1.00 95.25 491 GLU A O 1
ATOM 3950 N N . LEU A 1 492 ? -17.277 -4.117 -12.504 1.00 96.38 492 LEU A N 1
ATOM 3951 C CA . LEU A 1 492 ? -17.026 -2.677 -12.530 1.00 96.38 492 LEU A CA 1
ATOM 3952 C C . LEU A 1 492 ? -18.109 -1.969 -13.347 1.00 96.38 492 LEU A C 1
ATOM 3954 O O . LEU A 1 492 ? -18.324 -2.288 -14.516 1.00 96.38 492 LEU A O 1
ATOM 3958 N N . SER A 1 493 ? -18.748 -0.979 -12.733 1.00 95.38 493 SER A N 1
ATOM 3959 C CA . SER A 1 493 ? -19.630 -0.008 -13.376 1.00 95.38 493 SER A CA 1
ATOM 3960 C C . SER A 1 493 ? -18.985 1.369 -13.285 1.00 95.38 493 SER A C 1
ATOM 3962 O O . SER A 1 493 ? -18.714 1.846 -12.186 1.00 95.38 493 SER A O 1
ATOM 3964 N N . ILE A 1 494 ? -18.737 1.995 -14.432 1.00 95.00 494 ILE A N 1
ATOM 3965 C CA . ILE A 1 494 ? -18.132 3.326 -14.521 1.00 95.00 494 ILE A CA 1
ATOM 3966 C C . ILE A 1 494 ? -19.215 4.358 -14.825 1.00 95.00 494 ILE A C 1
ATOM 3968 O O . ILE A 1 494 ? -20.036 4.147 -15.720 1.00 95.00 494 ILE A O 1
ATOM 3972 N N . LEU A 1 495 ? -19.183 5.481 -14.111 1.00 92.56 495 LEU A N 1
ATOM 3973 C CA . LEU A 1 495 ? -20.000 6.658 -14.378 1.00 92.56 495 LEU A CA 1
ATOM 3974 C C . LEU A 1 495 ? -19.074 7.853 -14.617 1.00 92.56 495 LEU A C 1
ATOM 3976 O O . LEU A 1 495 ? -18.366 8.274 -13.707 1.00 92.56 495 LEU A O 1
ATOM 3980 N N . ASN A 1 496 ? -19.098 8.411 -15.828 1.00 94.00 496 ASN A N 1
ATOM 3981 C CA . ASN A 1 496 ? -18.467 9.705 -16.066 1.00 94.00 496 ASN A CA 1
ATOM 3982 C C . ASN A 1 496 ? -19.396 10.805 -15.538 1.00 94.00 496 ASN A C 1
ATOM 3984 O O . ASN A 1 496 ? -20.499 10.992 -16.063 1.00 94.00 496 ASN A O 1
ATOM 3988 N N . GLN A 1 497 ? -18.959 11.505 -14.492 1.00 92.19 497 GLN A N 1
ATOM 3989 C CA . GLN A 1 497 ? -19.682 12.637 -13.935 1.00 92.19 497 GLN A CA 1
ATOM 3990 C C . GLN A 1 497 ? -18.727 13.687 -13.364 1.00 92.19 497 GLN A C 1
ATOM 3992 O O . GLN A 1 497 ? -18.003 13.442 -12.402 1.00 92.19 497 GLN A O 1
ATOM 3997 N N . THR A 1 498 ? -18.804 14.900 -13.908 1.00 92.69 498 THR A N 1
ATOM 3998 C CA . THR A 1 498 ? -18.123 16.084 -13.374 1.00 92.69 498 THR A CA 1
ATOM 3999 C C . THR A 1 498 ? -18.982 16.793 -12.325 1.00 92.69 498 THR A C 1
ATOM 4001 O O . THR A 1 498 ? -20.194 16.924 -12.497 1.00 92.69 498 THR A O 1
ATOM 4004 N N . LEU A 1 499 ? -18.349 17.292 -11.261 1.00 91.81 499 LEU A N 1
ATOM 4005 C CA . LEU A 1 499 ? -18.979 18.105 -10.218 1.00 91.81 499 LEU A CA 1
ATOM 4006 C C . LEU A 1 499 ? -18.551 19.567 -10.384 1.00 91.81 499 LEU A C 1
ATOM 4008 O O . LEU A 1 499 ? -17.439 19.931 -10.013 1.00 91.81 499 LEU A O 1
ATOM 4012 N N . ASN A 1 500 ? -19.418 20.400 -10.957 1.00 90.50 500 ASN A N 1
ATOM 4013 C CA . ASN A 1 500 ? -19.097 21.795 -11.280 1.00 90.50 500 ASN A CA 1
ATOM 4014 C C . ASN A 1 500 ? -19.598 22.782 -10.220 1.00 90.50 500 ASN A C 1
ATOM 4016 O O . ASN A 1 500 ? -19.143 23.921 -10.169 1.00 90.50 500 ASN A O 1
ATOM 4020 N N . ASN A 1 501 ? -20.582 22.386 -9.415 1.00 91.81 501 ASN A N 1
ATOM 4021 C CA . ASN A 1 501 ? -21.206 23.234 -8.400 1.00 91.81 501 ASN A CA 1
ATOM 4022 C C . ASN A 1 501 ? -21.825 22.379 -7.274 1.00 91.81 501 ASN A C 1
ATOM 4024 O O . ASN A 1 501 ? -21.885 21.150 -7.353 1.00 91.81 501 ASN A O 1
ATOM 4028 N N . GLY A 1 502 ? -22.309 23.034 -6.216 1.00 89.75 502 GLY A N 1
ATOM 4029 C CA . GLY A 1 502 ? -22.959 22.351 -5.095 1.00 89.75 502 GLY A CA 1
ATOM 4030 C C . GLY A 1 502 ? -24.252 21.608 -5.460 1.00 89.75 502 GLY A C 1
ATOM 4031 O O . GLY A 1 502 ? -24.546 20.585 -4.847 1.00 89.75 502 GLY A O 1
ATOM 4032 N N . GLU A 1 503 ? -24.996 22.061 -6.474 1.00 91.06 503 GLU A N 1
ATOM 4033 C CA . GLU A 1 503 ? -26.207 21.375 -6.948 1.00 91.06 503 GLU A CA 1
ATOM 4034 C C . GLU A 1 503 ? -25.860 20.019 -7.588 1.00 91.06 503 GLU A C 1
ATOM 4036 O O . GLU A 1 503 ? -26.548 19.031 -7.331 1.00 91.06 503 GLU A O 1
ATOM 4041 N N . ASP A 1 504 ? -24.746 19.919 -8.321 1.00 91.69 504 ASP A N 1
ATOM 4042 C CA . ASP A 1 504 ? -24.254 18.643 -8.860 1.00 91.69 504 ASP A CA 1
ATOM 4043 C C . ASP A 1 504 ? -23.980 17.634 -7.730 1.00 91.69 504 ASP A C 1
ATOM 4045 O O . ASP A 1 504 ? -24.365 16.465 -7.821 1.00 91.69 504 ASP A O 1
ATOM 4049 N N . VAL A 1 505 ? -23.387 18.094 -6.620 1.00 89.88 505 VAL A N 1
ATOM 4050 C CA . VAL A 1 505 ? -23.132 17.268 -5.427 1.00 89.88 505 VAL A CA 1
ATOM 4051 C C . VAL A 1 505 ? -24.437 16.834 -4.757 1.00 89.88 505 VAL A C 1
ATOM 4053 O O . VAL A 1 505 ? -24.594 15.671 -4.369 1.00 89.88 505 VAL A O 1
ATOM 4056 N N . GLU A 1 506 ? -25.404 17.742 -4.627 1.00 89.06 506 GLU A N 1
ATOM 4057 C CA . GLU A 1 506 ? -26.726 17.426 -4.082 1.00 89.06 506 GLU A CA 1
ATOM 4058 C C . GLU A 1 506 ? -27.487 16.421 -4.955 1.00 89.06 506 GLU A C 1
ATOM 4060 O O . GLU A 1 506 ? -28.176 15.543 -4.421 1.00 89.06 506 GLU A O 1
ATOM 4065 N N . ASN A 1 507 ? -27.292 16.479 -6.272 1.00 89.94 507 ASN A N 1
ATOM 4066 C CA . ASN A 1 507 ? -27.949 15.627 -7.257 1.00 89.94 507 ASN A CA 1
ATOM 4067 C C . ASN A 1 507 ? -27.245 14.284 -7.506 1.00 89.94 507 ASN A C 1
ATOM 4069 O O . ASN A 1 507 ? -27.825 13.423 -8.169 1.00 89.94 507 ASN A O 1
ATOM 4073 N N . LEU A 1 508 ? -26.061 14.042 -6.922 1.00 89.31 508 LEU A N 1
ATOM 4074 C CA . LEU A 1 508 ? -25.360 12.753 -7.006 1.00 89.31 508 LEU A CA 1
ATOM 4075 C C . LEU A 1 508 ? -26.290 11.572 -6.674 1.00 89.31 508 LEU A C 1
ATOM 4077 O O . LEU A 1 508 ? -26.854 11.480 -5.571 1.00 89.31 508 LEU A O 1
ATOM 4081 N N . ALA A 1 509 ? -26.436 10.649 -7.623 1.00 87.06 509 ALA A N 1
ATOM 4082 C CA . ALA A 1 509 ? -27.326 9.501 -7.528 1.00 87.06 509 ALA A CA 1
ATOM 4083 C C . ALA A 1 509 ? -26.647 8.235 -8.054 1.00 87.06 509 ALA A C 1
ATOM 4085 O O . ALA A 1 509 ? -26.240 8.172 -9.207 1.00 87.06 509 ALA A O 1
ATOM 4086 N N . PHE A 1 510 ? -26.574 7.209 -7.205 1.00 84.19 510 PHE A N 1
ATOM 4087 C CA . PHE A 1 510 ? -25.810 5.981 -7.478 1.00 84.19 510 PHE A CA 1
ATOM 4088 C C . PHE A 1 510 ? -26.699 4.738 -7.616 1.00 84.19 510 PHE A C 1
ATOM 4090 O O . PHE A 1 510 ? -26.243 3.611 -7.452 1.00 84.19 510 PHE A O 1
ATOM 4097 N N . GLY A 1 511 ? -27.993 4.934 -7.879 1.00 77.75 511 GLY A N 1
ATOM 4098 C CA . GLY A 1 511 ? -28.957 3.839 -7.969 1.00 77.75 511 GLY A CA 1
ATOM 4099 C C . GLY A 1 511 ? -29.270 3.209 -6.607 1.00 77.75 511 GLY A C 1
ATOM 4100 O O . GLY A 1 511 ? -29.783 3.888 -5.712 1.00 77.75 511 GLY A O 1
ATOM 4101 N N . GLU A 1 512 ? -29.036 1.900 -6.469 1.00 71.31 512 GLU A N 1
ATOM 4102 C CA . GLU A 1 512 ? -29.390 1.141 -5.263 1.00 71.31 512 GLU A CA 1
ATOM 4103 C C . GLU A 1 512 ? -28.637 1.639 -4.018 1.00 71.31 512 GLU A C 1
ATOM 4105 O O . GLU A 1 512 ? -27.416 1.778 -3.988 1.00 71.31 512 GLU A O 1
ATOM 4110 N N . LYS A 1 513 ? -29.390 1.892 -2.944 1.00 68.81 513 LYS A N 1
ATOM 4111 C CA . LYS A 1 513 ? -28.878 2.431 -1.678 1.00 68.81 513 LYS A CA 1
ATOM 4112 C C . LYS A 1 513 ? -28.374 1.307 -0.778 1.00 68.81 513 LYS A C 1
ATOM 4114 O O . LYS A 1 513 ? -29.099 0.919 0.136 1.00 68.81 513 LYS A O 1
ATOM 4119 N N . ASN A 1 514 ? -27.193 0.740 -1.043 1.00 88.06 514 ASN A N 1
ATOM 4120 C CA . ASN A 1 514 ? -26.626 -0.259 -0.128 1.00 88.06 514 ASN A CA 1
ATOM 4121 C C . ASN A 1 514 ? -25.128 -0.583 -0.333 1.00 88.06 514 ASN A C 1
ATOM 4123 O O . ASN A 1 514 ? -24.766 -1.723 -0.653 1.00 88.06 514 ASN A O 1
ATOM 4127 N N . PHE A 1 515 ? -24.237 0.394 -0.141 1.00 96.44 515 PHE A N 1
ATOM 4128 C CA . PHE A 1 515 ? -22.788 0.175 -0.263 1.00 96.44 515 PHE A CA 1
ATOM 4129 C C . PHE A 1 515 ? -22.144 -0.236 1.062 1.00 96.44 515 PHE A C 1
ATOM 4131 O O . PHE A 1 515 ? -22.326 0.418 2.089 1.00 96.44 515 PHE A O 1
ATOM 4138 N N . HIS A 1 516 ? -21.377 -1.325 1.028 1.00 96.44 516 HIS A N 1
ATOM 4139 C CA . HIS A 1 516 ? -20.614 -1.831 2.171 1.00 96.44 516 HIS A CA 1
ATOM 4140 C C . HIS A 1 516 ? -19.324 -1.033 2.371 1.00 96.44 516 HIS A C 1
ATOM 4142 O O . HIS A 1 516 ? -18.882 -0.861 3.502 1.00 96.44 516 HIS A O 1
ATOM 4148 N N . PHE A 1 517 ? -18.756 -0.517 1.284 1.00 98.00 517 PHE A N 1
ATOM 4149 C CA . PHE A 1 517 ? -17.660 0.439 1.320 1.00 98.00 517 PHE A CA 1
ATOM 4150 C C . PHE A 1 517 ? -17.998 1.624 0.430 1.00 98.00 517 PHE A C 1
ATOM 4152 O O . PHE A 1 517 ? -18.467 1.444 -0.692 1.00 98.00 517 PHE A O 1
ATOM 4159 N N . ILE A 1 518 ? -17.772 2.825 0.943 1.00 98.56 518 ILE A N 1
ATOM 4160 C CA . ILE A 1 518 ? -17.774 4.047 0.150 1.00 98.56 518 ILE A CA 1
ATOM 4161 C C . ILE A 1 518 ? -16.397 4.681 0.308 1.00 98.56 518 ILE A C 1
ATOM 4163 O O . ILE A 1 518 ? -15.985 4.938 1.439 1.00 98.56 518 ILE A O 1
ATOM 4167 N N . LEU A 1 519 ? -15.708 4.886 -0.808 1.00 98.62 519 LEU A N 1
ATOM 4168 C CA . LEU A 1 519 ? -14.405 5.530 -0.910 1.00 98.62 519 LEU A CA 1
ATOM 4169 C C . LEU A 1 519 ? -14.605 6.959 -1.432 1.00 98.62 519 LEU A C 1
ATOM 4171 O O . LEU A 1 519 ? -15.516 7.228 -2.222 1.00 98.62 519 LEU A O 1
ATOM 4175 N N . CYS A 1 520 ? -13.823 7.886 -0.899 1.00 97.88 520 CYS A N 1
ATOM 4176 C CA . CYS A 1 520 ? -13.878 9.306 -1.220 1.00 97.88 520 CYS A CA 1
ATOM 4177 C C . CYS A 1 520 ? -12.484 9.859 -0.948 1.00 97.88 520 CYS A C 1
ATOM 4179 O O . CYS A 1 520 ? -12.194 10.397 0.128 1.00 97.88 520 CYS A O 1
ATOM 4181 N N . ASP A 1 521 ? -11.616 9.618 -1.920 1.00 95.44 521 ASP A N 1
ATOM 4182 C CA . ASP A 1 521 ? -10.182 9.791 -1.806 1.00 95.44 521 ASP A CA 1
ATOM 4183 C C . ASP A 1 521 ? -9.767 10.989 -2.665 1.00 95.44 521 ASP A C 1
ATOM 4185 O O . ASP A 1 521 ? -9.985 11.017 -3.869 1.00 95.44 521 ASP A O 1
ATOM 4189 N N . LYS A 1 522 ? -9.199 12.016 -2.028 1.00 94.50 522 LYS A N 1
ATOM 4190 C CA . LYS A 1 522 ? -8.591 13.212 -2.640 1.00 94.50 522 LYS A CA 1
ATOM 4191 C C . LYS A 1 522 ? -9.492 14.082 -3.533 1.00 94.50 522 LYS A C 1
ATOM 4193 O O . LYS A 1 522 ? -9.037 15.104 -4.013 1.00 94.50 522 LYS A O 1
ATOM 4198 N N . ILE A 1 523 ? -10.780 13.774 -3.688 1.00 94.69 523 ILE A N 1
ATOM 4199 C CA . ILE A 1 523 ? -11.707 14.642 -4.435 1.00 94.69 523 ILE A CA 1
ATOM 4200 C C . ILE A 1 523 ? -12.140 15.888 -3.647 1.00 94.69 523 ILE A C 1
ATOM 4202 O O . ILE A 1 523 ? -12.456 16.922 -4.228 1.00 94.69 523 ILE A O 1
ATOM 4206 N N . VAL A 1 524 ? -12.212 15.817 -2.312 1.00 96.31 524 VAL A N 1
ATOM 4207 C CA . VAL A 1 524 ? -12.816 16.905 -1.523 1.00 96.31 524 VAL A CA 1
ATOM 4208 C C . VAL A 1 524 ? -11.914 18.137 -1.493 1.00 96.31 524 VAL A C 1
ATOM 4210 O O . VAL A 1 524 ? -12.435 19.248 -1.587 1.00 96.31 524 VAL A O 1
ATOM 4213 N N . CYS A 1 525 ? -10.591 17.965 -1.413 1.00 93.75 525 CYS A N 1
ATOM 4214 C CA . CYS A 1 525 ? -9.649 19.069 -1.585 1.00 93.75 525 CYS A CA 1
ATOM 4215 C C . CYS A 1 525 ? -9.812 19.770 -2.941 1.00 93.75 525 CYS A C 1
ATOM 4217 O O . CYS A 1 525 ? -9.863 20.996 -2.964 1.00 93.75 525 CYS A O 1
ATOM 4219 N N . GLU A 1 526 ? -10.020 19.028 -4.035 1.00 92.88 526 GLU A N 1
ATOM 4220 C CA . GLU A 1 526 ? -10.268 19.596 -5.369 1.00 92.88 526 GLU A CA 1
ATOM 4221 C C . GLU A 1 526 ? -11.557 20.432 -5.407 1.00 92.88 526 GLU A C 1
ATOM 4223 O O . GLU A 1 526 ? -11.586 21.529 -5.967 1.00 92.88 526 GLU A O 1
ATOM 4228 N N . LEU A 1 527 ? -12.626 19.961 -4.754 1.00 94.44 527 LEU A N 1
ATOM 4229 C CA . LEU A 1 527 ? -13.884 20.712 -4.658 1.00 94.44 527 LEU A CA 1
ATOM 4230 C C . LEU A 1 527 ? -13.740 22.003 -3.838 1.00 94.44 527 LEU A C 1
ATOM 4232 O O . LEU A 1 527 ? -14.444 22.977 -4.109 1.00 94.44 527 LEU A O 1
ATOM 4236 N N . ILE A 1 528 ? -12.859 22.014 -2.834 1.00 93.88 528 ILE A N 1
ATOM 4237 C CA . ILE A 1 528 ? -12.557 23.209 -2.035 1.00 93.88 528 ILE A CA 1
ATOM 4238 C C . ILE A 1 528 ? -11.702 24.180 -2.853 1.00 93.88 528 ILE A C 1
ATOM 4240 O O . ILE A 1 528 ? -12.080 25.342 -2.989 1.00 93.88 528 ILE A O 1
ATOM 4244 N N . SER A 1 529 ? -10.589 23.709 -3.424 1.00 91.12 529 SER A N 1
ATOM 4245 C CA . SER A 1 529 ? -9.611 24.546 -4.130 1.00 91.12 529 SER A CA 1
ATOM 4246 C C . SER A 1 529 ? -10.170 25.178 -5.405 1.00 91.12 529 SER A C 1
ATOM 4248 O O . SER A 1 529 ? -9.716 26.242 -5.818 1.00 91.12 529 SER A O 1
ATOM 4250 N N . LYS A 1 530 ? -11.186 24.558 -6.017 1.00 90.75 530 LYS A N 1
ATOM 4251 C CA . LYS A 1 530 ? -11.933 25.109 -7.159 1.00 90.75 530 LYS A CA 1
ATOM 4252 C C . LYS A 1 530 ? -13.208 25.855 -6.774 1.00 90.75 530 LYS A C 1
ATOM 4254 O O . LYS A 1 530 ? -14.004 26.173 -7.652 1.00 90.75 530 LYS A O 1
ATOM 4259 N N . GLU A 1 531 ? -13.424 26.103 -5.483 1.00 91.44 531 GLU A N 1
ATOM 4260 C CA . GLU A 1 531 ? -14.597 26.808 -4.953 1.00 91.44 531 GLU A CA 1
ATOM 4261 C C . GLU A 1 531 ? -15.949 26.189 -5.376 1.00 91.44 531 GLU A C 1
ATOM 4263 O O . GLU A 1 531 ? -16.986 26.852 -5.354 1.00 91.44 531 GLU A O 1
ATOM 4268 N N . VAL A 1 532 ? -15.966 24.893 -5.714 1.00 93.06 532 VAL A N 1
ATOM 4269 C CA . VAL A 1 532 ? -17.192 24.128 -6.008 1.00 93.06 532 VAL A CA 1
ATOM 4270 C C . VAL A 1 532 ? -17.987 23.907 -4.720 1.00 93.06 532 VAL A C 1
ATOM 4272 O O . VAL A 1 532 ? -19.207 24.084 -4.683 1.00 93.06 532 VAL A O 1
ATOM 4275 N N . LEU A 1 533 ? -17.278 23.553 -3.645 1.00 91.75 533 LEU A N 1
ATOM 4276 C CA . LEU A 1 533 ? -17.774 23.493 -2.273 1.00 91.75 533 LEU A CA 1
ATOM 4277 C C . LEU A 1 533 ? -16.768 24.188 -1.340 1.00 91.75 533 LEU A C 1
ATOM 4279 O O . LEU A 1 533 ? -15.995 23.521 -0.660 1.00 91.75 533 LEU A O 1
ATOM 4283 N N . PRO A 1 534 ? -16.769 25.526 -1.252 1.00 85.88 534 PRO A N 1
ATOM 4284 C CA . PRO A 1 534 ? -15.749 26.251 -0.491 1.00 85.88 534 PRO A CA 1
ATOM 4285 C C . PRO A 1 534 ? -15.952 26.162 1.031 1.00 85.88 534 PRO A C 1
ATOM 4287 O O . PRO A 1 534 ? -15.036 26.417 1.808 1.00 85.88 534 PRO A O 1
ATOM 4290 N N . ILE A 1 535 ? -17.161 25.814 1.492 1.00 87.44 535 ILE A N 1
ATOM 4291 C CA . ILE A 1 535 ? -17.527 25.811 2.914 1.00 87.44 535 ILE A CA 1
ATOM 4292 C C . ILE A 1 535 ? -18.069 24.438 3.302 1.00 87.44 535 ILE A C 1
ATOM 4294 O O . ILE A 1 535 ? -18.990 23.923 2.673 1.00 87.44 535 ILE A O 1
ATOM 4298 N N . ASN A 1 536 ? -17.537 23.869 4.388 1.00 90.69 536 ASN A N 1
ATOM 4299 C CA . ASN A 1 536 ? -17.992 22.604 4.979 1.00 90.69 536 ASN A CA 1
ATOM 4300 C C . ASN A 1 536 ? -18.017 21.411 3.999 1.00 90.69 536 ASN A C 1
ATOM 4302 O O . ASN A 1 536 ? -18.780 20.465 4.211 1.00 90.69 536 ASN A O 1
ATOM 4306 N N . ALA A 1 537 ? -17.179 21.422 2.955 1.00 95.75 537 ALA A N 1
ATOM 4307 C CA . ALA A 1 537 ? -17.181 20.425 1.878 1.00 95.75 537 ALA A CA 1
ATOM 4308 C C . ALA A 1 537 ? -17.161 18.982 2.398 1.00 95.75 537 ALA A C 1
ATOM 4310 O O . ALA A 1 537 ? -18.002 18.168 2.022 1.00 95.75 537 ALA A O 1
ATOM 4311 N N . TYR A 1 538 ? -16.268 18.688 3.348 1.00 97.25 538 TYR A N 1
ATOM 4312 C CA . TYR A 1 538 ? -16.163 17.367 3.967 1.00 97.25 538 TYR A CA 1
ATOM 4313 C C . TYR A 1 538 ? -17.454 16.935 4.673 1.00 97.25 538 TYR A C 1
ATOM 4315 O O . TYR A 1 538 ? -17.841 15.775 4.571 1.00 97.25 538 TYR A O 1
ATOM 4323 N N . ALA A 1 539 ? -18.149 17.844 5.364 1.00 96.56 539 ALA A N 1
ATOM 4324 C CA . ALA A 1 539 ? -19.419 17.535 6.023 1.00 96.56 539 ALA A CA 1
ATOM 4325 C C . ALA A 1 539 ? -20.540 17.290 5.004 1.00 96.56 539 ALA A C 1
ATOM 4327 O O . ALA A 1 539 ? -21.324 16.354 5.167 1.00 96.56 539 ALA A O 1
ATOM 4328 N N . ILE A 1 540 ? -20.607 18.112 3.951 1.00 96.69 540 ILE A N 1
ATOM 4329 C CA . ILE A 1 540 ? -21.592 17.991 2.866 1.00 96.69 540 ILE A CA 1
ATOM 4330 C C . ILE A 1 540 ? -21.414 16.648 2.151 1.00 96.69 540 ILE A C 1
ATOM 4332 O O . ILE A 1 540 ? -22.369 15.872 2.059 1.00 96.69 540 ILE A O 1
ATOM 4336 N N . MET A 1 541 ? -20.183 16.332 1.740 1.00 97.44 541 MET A N 1
ATOM 4337 C CA . MET A 1 541 ? -19.840 15.069 1.086 1.00 97.44 541 MET A CA 1
ATOM 4338 C C . MET A 1 541 ? -20.095 13.870 2.003 1.00 97.44 541 MET A C 1
ATOM 4340 O O . MET A 1 541 ? -20.801 12.942 1.607 1.00 97.44 541 MET A O 1
ATOM 4344 N N . ALA A 1 542 ? -19.631 13.906 3.258 1.00 97.56 542 ALA A N 1
ATOM 4345 C CA . ALA A 1 542 ? -19.874 12.829 4.220 1.00 97.56 542 ALA A CA 1
ATOM 4346 C C . ALA A 1 542 ? -21.372 12.576 4.436 1.00 97.56 542 ALA A C 1
ATOM 4348 O O . ALA A 1 542 ? -21.821 11.428 4.451 1.00 97.56 542 ALA A O 1
ATOM 4349 N N . LYS A 1 543 ? -22.166 13.646 4.578 1.00 96.38 543 LYS A N 1
ATOM 4350 C CA . LYS A 1 543 ? -23.620 13.566 4.743 1.00 96.38 543 LYS A CA 1
ATOM 4351 C C . LYS A 1 543 ? -24.286 12.963 3.514 1.00 96.38 543 LYS A C 1
ATOM 4353 O O . LYS A 1 543 ? -25.143 12.094 3.671 1.00 96.38 543 LYS A O 1
ATOM 4358 N N . LYS A 1 544 ? -23.894 13.393 2.312 1.00 95.44 544 LYS A N 1
ATOM 4359 C CA . LYS A 1 544 ? -24.433 12.886 1.048 1.00 95.44 544 LYS A CA 1
ATOM 4360 C C . LYS A 1 544 ? -24.113 11.404 0.861 1.00 95.44 544 LYS A C 1
ATOM 4362 O O . LYS A 1 544 ? -25.031 10.603 0.678 1.00 95.44 544 LYS A O 1
ATOM 4367 N N . LEU A 1 545 ? -22.845 11.023 0.983 1.00 96.38 545 LEU A N 1
ATOM 4368 C CA . LEU A 1 545 ? -22.380 9.646 0.805 1.00 96.38 545 LEU A CA 1
ATOM 4369 C C . LEU A 1 545 ? -22.968 8.697 1.858 1.00 96.38 545 LEU A C 1
ATOM 4371 O O . LEU A 1 545 ? -23.425 7.603 1.526 1.00 96.38 545 LEU A O 1
ATOM 4375 N N . ALA A 1 546 ? -23.093 9.138 3.114 1.00 95.81 546 ALA A N 1
ATOM 4376 C CA . ALA A 1 546 ? -23.704 8.342 4.179 1.00 95.81 546 ALA A CA 1
ATOM 4377 C C . ALA A 1 546 ? -25.177 7.960 3.918 1.00 95.81 546 ALA A C 1
ATOM 4379 O O . ALA A 1 546 ? -25.685 7.021 4.539 1.00 95.81 546 ALA A O 1
ATOM 4380 N N . THR A 1 547 ? -25.881 8.642 3.004 1.00 94.56 547 THR A N 1
ATOM 4381 C CA . THR A 1 547 ? -27.248 8.250 2.610 1.00 94.56 547 THR A CA 1
ATOM 4382 C C . THR A 1 547 ? -27.303 6.945 1.811 1.00 94.56 547 THR A C 1
ATOM 4384 O O . THR A 1 547 ? -28.351 6.298 1.796 1.00 94.56 547 THR A O 1
ATOM 4387 N N . TYR A 1 548 ? -26.184 6.530 1.211 1.00 96.00 548 TYR A N 1
ATOM 4388 C CA . TYR A 1 548 ? -26.052 5.291 0.438 1.00 96.00 548 TYR A CA 1
ATOM 4389 C C . TYR A 1 548 ? -25.352 4.164 1.216 1.00 96.00 548 TYR A C 1
ATOM 4391 O O . TYR A 1 548 ? -25.226 3.044 0.717 1.00 96.00 548 TYR A O 1
ATOM 4399 N N . LEU A 1 549 ? -24.905 4.452 2.443 1.00 95.88 549 LEU A N 1
ATOM 4400 C CA . LEU A 1 549 ? -24.134 3.533 3.270 1.00 95.88 549 LEU A CA 1
ATOM 4401 C C . LEU A 1 549 ? -25.018 2.422 3.855 1.00 95.88 549 LEU A C 1
ATOM 4403 O O . LEU A 1 549 ? -25.993 2.715 4.565 1.00 95.88 549 LEU A O 1
ATOM 4407 N N . HIS A 1 550 ? -24.624 1.171 3.601 1.00 95.06 550 HIS A N 1
ATOM 4408 C CA . HIS A 1 550 ? -25.200 -0.045 4.182 1.00 95.06 550 HIS A CA 1
ATOM 4409 C C . HIS A 1 550 ? -25.164 0.022 5.725 1.00 95.06 550 HIS A C 1
ATOM 4411 O O . HIS A 1 550 ? -24.317 0.695 6.313 1.00 95.06 550 HIS A O 1
ATOM 4417 N N . GLU A 1 551 ? -26.060 -0.695 6.413 1.00 92.38 551 GLU A N 1
ATOM 4418 C CA . GLU A 1 551 ? -26.101 -0.761 7.889 1.00 92.38 551 GLU A CA 1
ATOM 4419 C C . GLU A 1 551 ? -24.744 -1.154 8.503 1.00 92.38 551 GLU A C 1
ATOM 4421 O O . GLU A 1 551 ? -24.234 -0.494 9.400 1.00 92.38 551 GLU A O 1
ATOM 4426 N N . ASN A 1 552 ? -24.127 -2.187 7.936 1.00 92.81 552 ASN A N 1
ATOM 4427 C CA . ASN A 1 552 ? -22.761 -2.646 8.205 1.00 92.81 552 ASN A CA 1
ATOM 4428 C C . ASN A 1 552 ? -21.691 -2.036 7.269 1.00 92.81 552 ASN A C 1
ATOM 4430 O O . ASN A 1 552 ? -20.680 -2.681 7.007 1.00 92.81 552 ASN A O 1
ATOM 4434 N N . GLY A 1 553 ? -21.935 -0.854 6.702 1.00 95.56 553 GLY A N 1
ATOM 4435 C CA . GLY A 1 553 ? -21.016 -0.212 5.764 1.00 95.56 553 GLY A CA 1
ATOM 4436 C C . GLY A 1 553 ? -19.987 0.705 6.429 1.00 95.56 553 GLY A C 1
ATOM 4437 O O . GLY A 1 553 ? -20.243 1.285 7.489 1.00 95.56 553 GLY A O 1
ATOM 4438 N N . LEU A 1 554 ? -18.847 0.882 5.758 1.00 98.25 554 LEU A N 1
ATOM 4439 C CA . LEU A 1 554 ? -17.802 1.848 6.096 1.00 98.25 554 LEU A CA 1
ATOM 4440 C C . LEU A 1 554 ? -17.691 2.930 5.015 1.00 98.25 554 LEU A C 1
ATOM 4442 O O . LEU A 1 554 ? -17.584 2.625 3.830 1.00 98.25 554 LEU A O 1
ATOM 4446 N N . LEU A 1 555 ? -17.703 4.195 5.429 1.00 98.62 555 LEU A N 1
ATOM 4447 C CA . LEU A 1 555 ? -17.345 5.337 4.590 1.00 98.62 555 LEU A CA 1
ATOM 4448 C C . LEU A 1 555 ? -15.920 5.755 4.949 1.00 98.62 555 LEU A C 1
ATOM 4450 O O . LEU A 1 555 ? -15.667 6.167 6.081 1.00 98.62 555 LEU A O 1
ATOM 4454 N N . ILE A 1 556 ? -15.005 5.634 3.996 1.00 98.75 556 ILE A N 1
ATOM 4455 C CA . ILE A 1 556 ? -13.607 6.029 4.122 1.00 98.75 556 ILE A CA 1
ATOM 4456 C C . ILE A 1 556 ? -13.446 7.333 3.347 1.00 98.75 556 ILE A C 1
ATOM 4458 O O . ILE A 1 556 ? -13.730 7.389 2.157 1.00 98.75 556 ILE A O 1
ATOM 4462 N N . MET A 1 557 ? -13.046 8.389 4.049 1.00 98.62 557 MET A N 1
ATOM 4463 C CA . MET A 1 557 ? -12.695 9.670 3.441 1.00 98.62 557 MET A CA 1
ATOM 4464 C C . MET A 1 557 ? -11.220 9.917 3.684 1.00 98.62 557 MET A C 1
ATOM 4466 O O . MET A 1 557 ? -10.790 9.890 4.839 1.00 98.62 557 MET A O 1
ATOM 4470 N N . LEU A 1 558 ? -10.462 10.155 2.626 1.00 98.38 558 LEU A N 1
ATOM 4471 C CA . LEU A 1 558 ? -9.016 10.317 2.683 1.00 98.38 558 LEU A CA 1
ATOM 4472 C C . LEU A 1 558 ? -8.619 11.510 1.830 1.00 98.38 558 LEU A C 1
ATOM 4474 O O . LEU A 1 558 ? -9.164 11.710 0.754 1.00 98.38 558 LEU A O 1
ATOM 4478 N N . ASP A 1 559 ? -7.682 12.315 2.312 1.00 97.38 559 ASP A N 1
ATOM 4479 C CA . ASP A 1 559 ? -7.225 13.480 1.568 1.00 97.38 559 ASP A CA 1
ATOM 4480 C C . ASP A 1 559 ? -5.756 13.814 1.855 1.00 97.38 559 ASP A C 1
ATOM 4482 O O . ASP A 1 559 ? -5.155 13.317 2.816 1.00 97.38 559 ASP A O 1
ATOM 4486 N N . VAL A 1 560 ? -5.167 14.654 1.009 1.00 94.44 560 VAL A N 1
ATOM 4487 C CA . VAL A 1 560 ? -3.794 15.146 1.150 1.00 94.44 560 VAL A CA 1
ATOM 4488 C C . VAL A 1 560 ? -3.637 16.010 2.405 1.00 94.44 560 VAL A C 1
ATOM 4490 O O . VAL A 1 560 ? -4.600 16.482 3.008 1.00 94.44 560 VAL A O 1
ATOM 4493 N N . THR A 1 561 ? -2.395 16.218 2.843 1.00 93.50 561 THR A N 1
ATOM 4494 C CA . THR A 1 561 ? -2.096 17.046 4.025 1.00 93.50 561 THR A CA 1
ATOM 4495 C C . THR A 1 561 ? -1.571 18.439 3.688 1.00 93.50 561 THR A C 1
ATOM 4497 O O . THR A 1 561 ? -0.899 19.056 4.515 1.00 93.50 561 THR A O 1
ATOM 4500 N N . THR A 1 562 ? -1.837 18.922 2.475 1.00 89.19 562 THR A N 1
ATOM 4501 C CA . THR A 1 562 ? -1.453 20.260 2.015 1.00 89.19 562 THR A CA 1
ATOM 4502 C C . THR A 1 562 ? -2.376 21.336 2.591 1.00 89.19 562 THR A C 1
ATOM 4504 O O . THR A 1 562 ? -3.323 21.063 3.343 1.00 89.19 562 THR A O 1
ATOM 4507 N N . LYS A 1 563 ? -2.011 22.589 2.327 1.00 88.44 563 LYS A N 1
ATOM 4508 C CA . LYS A 1 563 ? -2.712 23.773 2.802 1.00 88.44 563 LYS A CA 1
ATOM 4509 C C . LYS A 1 563 ? -3.604 24.297 1.688 1.00 88.44 563 LYS A C 1
ATOM 4511 O O . LYS A 1 563 ? -3.098 24.531 0.602 1.00 88.44 563 LYS A O 1
ATOM 4516 N N . ASP A 1 564 ? -4.877 24.523 1.986 1.00 86.88 564 ASP A N 1
ATOM 4517 C CA . ASP A 1 564 ? -5.750 25.259 1.079 1.00 86.88 564 ASP A CA 1
ATOM 4518 C C . ASP A 1 564 ? -5.373 26.747 1.106 1.00 86.88 564 ASP A C 1
ATOM 4520 O O . ASP A 1 564 ? -5.260 27.366 2.175 1.00 86.88 564 ASP A O 1
ATOM 4524 N N . GLU A 1 565 ? -5.163 27.319 -0.076 1.00 87.50 565 GLU A N 1
ATOM 4525 C CA . GLU A 1 565 ? -4.733 28.707 -0.237 1.00 87.50 565 GLU A CA 1
ATOM 4526 C C . GLU A 1 565 ? -5.831 29.707 0.147 1.00 87.50 565 GLU A C 1
ATOM 4528 O O . GLU A 1 565 ? -5.524 30.760 0.708 1.00 87.50 565 GLU A O 1
ATOM 4533 N N . HIS A 1 566 ? -7.104 29.364 -0.083 1.00 87.12 566 HIS A N 1
ATOM 45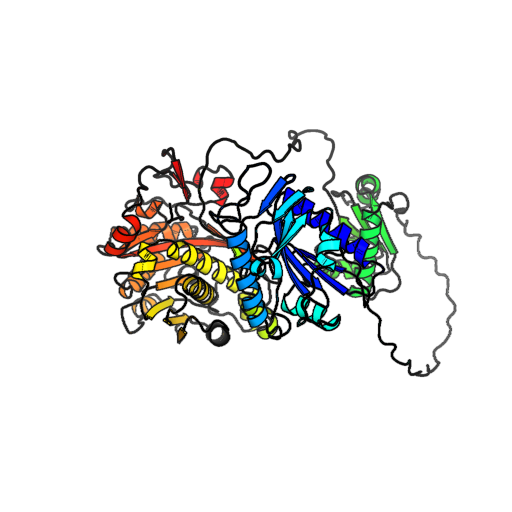34 C CA . HIS A 1 566 ? -8.238 30.268 0.128 1.00 87.12 566 HIS A CA 1
ATOM 4535 C C . HIS A 1 566 ? -8.560 30.450 1.613 1.00 87.12 566 HIS A C 1
ATOM 4537 O O . HIS A 1 566 ? -8.667 31.570 2.114 1.00 87.12 566 HIS A O 1
ATOM 4543 N N . SER A 1 567 ? -8.712 29.343 2.340 1.00 85.94 567 SER A N 1
ATOM 4544 C CA . SER A 1 567 ? -9.041 29.354 3.767 1.00 85.94 567 SER A CA 1
ATOM 4545 C C . SER A 1 567 ? -7.820 29.578 4.658 1.00 85.94 567 SER A C 1
ATOM 4547 O O . SER A 1 567 ? -7.962 29.990 5.811 1.00 85.94 567 SER A O 1
ATOM 4549 N N . GLY A 1 568 ? -6.614 29.289 4.158 1.00 87.06 568 GLY A N 1
ATOM 4550 C CA . GLY A 1 568 ? -5.381 29.344 4.935 1.00 87.06 568 GLY A CA 1
ATOM 4551 C C . GLY A 1 568 ? -5.232 28.207 5.956 1.00 87.06 568 GLY A C 1
ATOM 4552 O O . GLY A 1 568 ? -4.309 28.256 6.777 1.00 87.06 568 GLY A O 1
ATOM 4553 N N . TYR A 1 569 ? -6.096 27.191 5.913 1.00 90.38 569 TYR A N 1
ATOM 4554 C CA . TYR A 1 569 ? -6.035 26.007 6.769 1.00 90.38 569 TYR A CA 1
ATOM 4555 C C . TYR A 1 569 ? -5.527 24.783 6.010 1.00 90.38 569 TYR A C 1
ATOM 4557 O O . TYR A 1 569 ? -5.643 24.678 4.793 1.00 90.38 569 TYR A O 1
ATOM 4565 N N . PHE A 1 570 ? -4.971 23.820 6.743 1.00 93.50 570 PHE A N 1
ATOM 4566 C CA . PHE A 1 570 ? -4.608 22.533 6.159 1.00 93.50 570 PHE A CA 1
ATOM 4567 C C . PHE A 1 570 ? -5.836 21.633 5.988 1.00 93.50 570 PHE A C 1
ATOM 4569 O O . PHE A 1 570 ? -6.702 21.590 6.867 1.00 93.50 570 PHE A O 1
ATOM 4576 N N . TYR A 1 571 ? -5.890 20.845 4.914 1.00 94.38 571 TYR A N 1
ATOM 4577 C CA . TYR A 1 571 ? -7.002 19.917 4.667 1.00 94.38 571 TYR A CA 1
ATOM 4578 C C . TYR A 1 571 ? -7.307 18.960 5.838 1.00 94.38 571 TYR A C 1
ATOM 4580 O O . TYR A 1 571 ? -8.484 18.809 6.166 1.00 94.38 571 TYR A O 1
ATOM 4588 N N . PRO A 1 572 ? -6.324 18.414 6.590 1.00 95.44 572 PRO A N 1
ATOM 4589 C CA . PRO A 1 572 ? -6.597 17.640 7.801 1.00 95.44 572 PRO A CA 1
ATOM 4590 C C . PRO A 1 572 ? -7.371 18.411 8.874 1.00 95.44 572 PRO A C 1
ATOM 4592 O O . PRO A 1 572 ? -8.198 17.830 9.575 1.00 95.44 572 PRO A O 1
ATOM 4595 N N . GLN A 1 573 ? -7.119 19.716 9.007 1.00 93.88 573 GLN A N 1
ATOM 4596 C CA . GLN A 1 573 ? -7.830 20.577 9.953 1.00 93.88 573 GLN A CA 1
ATOM 4597 C C . GLN A 1 573 ? -9.277 20.797 9.503 1.00 93.88 573 GLN A C 1
ATOM 4599 O O . GLN A 1 573 ? -10.204 20.635 10.302 1.00 93.88 573 GLN A O 1
ATOM 4604 N N . LEU A 1 574 ? -9.466 21.107 8.217 1.00 94.38 574 LEU A N 1
ATOM 4605 C CA . LEU A 1 574 ? -10.782 21.295 7.606 1.00 94.38 574 LEU A CA 1
ATOM 4606 C C . LEU A 1 574 ? -11.624 20.015 7.676 1.00 94.38 574 LEU A C 1
ATOM 4608 O O . LEU A 1 574 ? -12.781 20.064 8.103 1.00 94.38 574 LEU A O 1
ATOM 4612 N N . MET A 1 575 ? -11.029 18.869 7.329 1.00 95.56 575 MET A N 1
ATOM 4613 C CA . MET A 1 575 ? -11.648 17.546 7.404 1.00 95.56 575 MET A CA 1
ATOM 4614 C C . MET A 1 575 ? -12.082 17.231 8.835 1.00 95.56 575 MET A C 1
ATOM 4616 O O . MET A 1 575 ? -13.238 16.872 9.066 1.00 95.56 575 MET A O 1
ATOM 4620 N N . ASN A 1 576 ? -11.185 17.396 9.812 1.00 93.19 576 ASN A N 1
ATOM 4621 C CA . ASN A 1 576 ? -11.482 17.059 11.200 1.00 93.19 576 ASN A CA 1
ATOM 4622 C C . ASN A 1 576 ? -12.604 17.902 11.792 1.00 93.19 576 ASN A C 1
ATOM 4624 O O . ASN A 1 576 ? -13.527 17.333 12.380 1.00 93.19 576 ASN A O 1
ATOM 4628 N N . SER A 1 577 ? -12.546 19.225 11.617 1.00 92.00 577 SER A N 1
ATOM 4629 C CA . SER A 1 577 ? -13.585 20.124 12.124 1.00 92.00 577 SER A CA 1
ATOM 4630 C C . SER A 1 577 ? -14.938 19.804 11.490 1.00 92.00 577 SER A C 1
ATOM 4632 O O . SER A 1 577 ? -15.909 19.532 12.195 1.00 92.00 577 SER A O 1
ATOM 4634 N N . SER A 1 578 ? -14.984 19.740 10.156 1.00 93.50 578 SER A N 1
ATOM 4635 C CA . SER A 1 578 ? -16.228 19.550 9.403 1.00 93.50 578 SER A CA 1
ATOM 4636 C C . SER A 1 578 ? -16.881 18.194 9.692 1.00 93.50 578 SER A C 1
ATOM 4638 O O . SER A 1 578 ? -18.091 18.108 9.905 1.00 93.50 578 SER A O 1
ATOM 4640 N N . ILE A 1 579 ? -16.096 17.112 9.736 1.00 96.25 579 ILE A N 1
ATOM 4641 C CA . ILE A 1 579 ? -16.638 15.773 9.998 1.00 96.25 579 ILE A CA 1
ATOM 4642 C C . ILE A 1 579 ? -17.092 15.633 11.454 1.00 96.25 579 ILE A C 1
ATOM 4644 O O . ILE A 1 579 ? -18.115 14.994 11.701 1.00 96.25 579 ILE A O 1
ATOM 4648 N N . ASN A 1 580 ? -16.393 16.239 12.420 1.00 94.00 580 ASN A N 1
ATOM 4649 C CA . ASN A 1 580 ? -16.856 16.238 13.811 1.00 94.00 580 ASN A CA 1
ATOM 4650 C C . ASN A 1 580 ? -18.193 16.972 13.955 1.00 94.00 580 ASN A C 1
ATOM 4652 O O . ASN A 1 580 ? -19.074 16.497 14.672 1.00 94.00 580 ASN A O 1
ATOM 4656 N N . ASP A 1 581 ? -18.367 18.091 13.249 1.00 92.31 581 ASP A N 1
ATOM 4657 C CA . ASP A 1 581 ? -19.626 18.832 13.243 1.00 92.31 581 ASP A CA 1
ATOM 4658 C C . ASP A 1 581 ? -20.773 17.986 12.675 1.00 92.31 581 ASP A C 1
ATOM 4660 O O . ASP A 1 581 ? -21.810 17.845 13.327 1.00 92.31 581 ASP A O 1
ATOM 4664 N N . TYR A 1 582 ? -20.550 17.320 11.538 1.00 95.25 582 TYR A N 1
ATOM 4665 C CA . TYR A 1 582 ? -21.526 16.399 10.955 1.00 95.25 582 TYR A CA 1
ATOM 4666 C C . TYR A 1 582 ? -21.881 15.231 11.889 1.00 95.25 582 TYR A C 1
ATOM 4668 O O . TYR A 1 582 ? -23.058 14.950 12.124 1.00 95.25 582 TYR A O 1
ATOM 4676 N N . VAL A 1 583 ? -20.877 14.534 12.428 1.00 95.69 583 VAL A N 1
ATOM 4677 C CA . VAL A 1 583 ? -21.088 13.348 13.271 1.00 95.69 583 VAL A CA 1
ATOM 4678 C C . VAL A 1 583 ? -21.841 13.703 14.552 1.00 95.69 583 VAL A C 1
ATOM 4680 O O . VAL A 1 583 ? -22.737 12.964 14.952 1.00 95.69 583 VAL A O 1
ATOM 4683 N N . ARG A 1 584 ? -21.543 14.855 15.162 1.00 93.06 584 ARG A N 1
ATOM 4684 C CA . ARG A 1 584 ? -22.216 15.332 16.378 1.00 93.06 584 ARG A CA 1
ATOM 4685 C C . ARG A 1 584 ? -23.709 15.591 16.165 1.00 93.06 584 ARG A C 1
ATOM 4687 O O . ARG A 1 584 ? -24.509 15.351 17.066 1.00 93.06 584 ARG A O 1
ATOM 4694 N N . GLU A 1 585 ? -24.086 16.075 14.987 1.00 92.62 585 GLU A N 1
ATOM 4695 C CA . GLU A 1 585 ? -25.487 16.315 14.622 1.00 92.62 585 GLU A CA 1
ATOM 4696 C C . GLU A 1 585 ? -26.188 15.049 14.103 1.00 92.62 585 GLU A C 1
ATOM 4698 O O . GLU A 1 585 ? -27.422 14.959 14.095 1.00 92.62 585 GLU A O 1
ATOM 4703 N N . SER A 1 586 ? -25.419 14.042 13.686 1.00 94.38 586 SER A N 1
ATOM 4704 C CA . SER A 1 586 ? -25.955 12.809 13.127 1.00 94.38 586 SER A CA 1
ATOM 4705 C C . SER A 1 586 ? -26.529 11.882 14.195 1.00 94.38 586 SER A C 1
ATOM 4707 O O . SER A 1 586 ? -25.881 11.456 15.151 1.00 94.38 586 SER A O 1
ATOM 4709 N N . ARG A 1 587 ? -27.776 11.452 13.979 1.00 93.94 587 ARG A N 1
ATOM 4710 C CA . ARG A 1 587 ? -28.408 10.424 14.821 1.00 93.94 587 ARG A CA 1
ATOM 4711 C C . ARG A 1 587 ? -27.939 9.008 14.495 1.00 93.94 587 ARG A C 1
ATOM 4713 O O . ARG A 1 587 ? -28.131 8.123 15.322 1.00 93.94 587 ARG A O 1
ATOM 4720 N N . THR A 1 588 ? -27.348 8.783 13.318 1.00 95.06 588 THR A N 1
ATOM 4721 C CA . THR A 1 588 ? -27.104 7.425 12.791 1.00 95.06 588 THR A CA 1
ATOM 4722 C C . THR A 1 588 ? -25.655 7.123 12.431 1.00 95.06 588 THR A C 1
ATOM 4724 O O . THR A 1 588 ? -25.314 5.945 12.360 1.00 95.06 588 THR A O 1
ATOM 4727 N N . ILE A 1 589 ? -24.818 8.141 12.217 1.00 97.50 589 ILE A N 1
ATOM 4728 C CA . ILE A 1 589 ? -23.424 7.990 11.785 1.00 97.50 589 ILE A CA 1
ATOM 4729 C C . ILE A 1 589 ? -22.487 8.390 12.918 1.00 97.50 589 ILE A C 1
ATOM 4731 O O . ILE A 1 589 ? -22.724 9.391 13.585 1.00 97.50 589 ILE A O 1
ATOM 4735 N N . GLU A 1 590 ? -21.419 7.620 13.103 1.00 96.75 590 GLU A N 1
ATOM 4736 C CA . GLU A 1 590 ? -20.337 7.897 14.042 1.00 96.75 590 GLU A CA 1
ATOM 4737 C C . GLU A 1 590 ? -18.961 7.701 13.408 1.00 96.75 590 GLU A C 1
ATOM 4739 O O . GLU A 1 590 ? -18.807 7.041 12.379 1.00 96.75 590 GLU A O 1
ATOM 4744 N N . THR A 1 591 ? -17.946 8.289 14.043 1.00 97.44 591 THR A N 1
ATOM 4745 C CA . THR A 1 591 ? -16.546 8.031 13.696 1.00 97.44 591 THR A CA 1
ATOM 4746 C C . THR A 1 591 ? -16.108 6.688 14.268 1.00 97.44 591 THR A C 1
ATOM 4748 O O . THR A 1 591 ? -16.271 6.452 15.466 1.00 97.44 591 THR A O 1
ATOM 4751 N N . LEU A 1 592 ? -15.542 5.845 13.404 1.00 97.31 592 LEU A N 1
ATOM 4752 C CA . LEU A 1 592 ? -14.813 4.632 13.764 1.00 97.31 592 LEU A CA 1
ATOM 4753 C C . LEU A 1 592 ? -13.318 4.927 13.922 1.00 97.31 592 LEU A C 1
ATOM 4755 O O . LEU A 1 592 ? -12.740 4.584 14.945 1.00 97.31 592 LEU A O 1
ATOM 4759 N N . LEU A 1 593 ? -12.714 5.606 12.937 1.00 97.38 593 LEU A N 1
ATOM 4760 C CA . LEU A 1 593 ? -11.317 6.047 12.985 1.00 97.38 593 LEU A CA 1
ATOM 4761 C C . LEU A 1 593 ? -11.174 7.537 12.628 1.00 97.38 593 LEU A C 1
ATOM 4763 O O . LEU A 1 593 ? -11.886 8.023 11.741 1.00 97.38 593 LEU A O 1
ATOM 4767 N N . PRO A 1 594 ? -10.236 8.257 13.271 1.00 97.00 594 PRO A N 1
ATOM 4768 C CA . PRO A 1 594 ? -9.341 7.784 14.332 1.00 97.00 594 PRO A CA 1
ATOM 4769 C C . PRO A 1 594 ? -10.069 7.528 15.663 1.00 97.00 594 PRO A C 1
ATOM 4771 O O . PRO A 1 594 ? -11.068 8.184 15.968 1.00 97.00 594 PRO A O 1
ATOM 4774 N N . LEU A 1 595 ? -9.542 6.604 16.468 1.00 96.25 595 LEU A N 1
ATOM 4775 C CA . LEU A 1 595 ? -10.062 6.197 17.775 1.00 96.25 595 LEU A CA 1
ATOM 4776 C C . LEU A 1 595 ? -10.200 7.388 18.732 1.00 96.25 595 LEU A C 1
ATOM 4778 O O . LEU A 1 595 ? -11.192 7.497 19.445 1.00 96.25 595 LEU A O 1
ATOM 4782 N N . SER A 1 596 ? -9.287 8.359 18.670 1.00 95.12 596 SER A N 1
ATOM 4783 C CA . SER A 1 596 ? -9.411 9.620 19.409 1.00 95.12 596 SER A CA 1
ATOM 4784 C C . SER A 1 596 ? -10.710 10.363 19.100 1.00 95.12 596 SER A C 1
ATOM 4786 O O . SER A 1 596 ? -11.380 10.849 20.006 1.00 95.12 596 SER A O 1
ATOM 4788 N N . CYS A 1 597 ? -11.090 10.457 17.825 1.00 95.06 597 CYS A N 1
ATOM 4789 C CA . CYS A 1 597 ? -12.334 11.113 17.419 1.00 95.06 597 CYS A CA 1
ATOM 4790 C C . CYS A 1 597 ? -13.560 10.229 17.690 1.00 95.06 597 CYS A C 1
ATOM 4792 O O . CYS A 1 597 ? -14.656 10.754 17.871 1.00 95.06 597 CYS A O 1
ATOM 4794 N N . ALA A 1 598 ? -13.382 8.906 17.752 1.00 94.25 598 ALA A N 1
ATOM 4795 C CA . ALA A 1 598 ? -14.418 7.973 18.182 1.00 94.25 598 ALA A CA 1
ATOM 4796 C C . ALA A 1 598 ? -14.733 8.095 19.688 1.00 94.25 598 ALA A C 1
ATOM 4798 O O . ALA A 1 598 ? -15.908 7.986 20.048 1.00 94.25 598 ALA A O 1
ATOM 4799 N N . CYS A 1 599 ? -13.719 8.359 20.529 1.00 91.81 599 CYS A N 1
ATOM 4800 C CA . CYS A 1 599 ? -13.846 8.649 21.966 1.00 91.81 599 CYS A CA 1
ATOM 4801 C C . CYS A 1 599 ? -14.423 10.040 22.230 1.00 91.81 599 CYS A C 1
ATOM 4803 O O . CYS A 1 599 ? -15.412 10.205 22.938 1.00 91.81 599 CYS A O 1
ATOM 4805 N N . TYR A 1 600 ? -13.775 11.068 21.681 1.00 90.50 600 TYR A N 1
ATOM 4806 C CA . TYR A 1 600 ? -14.055 12.464 22.003 1.00 90.50 600 TYR A CA 1
ATOM 4807 C C . TYR A 1 600 ? -14.924 13.099 20.915 1.00 90.50 600 TYR A C 1
ATOM 4809 O O . TYR A 1 600 ? -14.525 14.075 20.280 1.00 90.50 600 TYR A O 1
ATOM 4817 N N . TYR A 1 601 ? -16.119 12.547 20.691 1.00 84.31 601 TYR A N 1
ATOM 4818 C CA . TYR A 1 601 ? -17.025 12.975 19.611 1.00 84.31 601 TYR A CA 1
ATOM 4819 C C . TYR A 1 601 ? -17.499 14.440 19.739 1.00 84.31 601 TYR A C 1
ATOM 4821 O O . TYR A 1 601 ? -17.921 15.049 18.759 1.00 84.31 601 TYR A O 1
ATOM 4829 N N . GLU A 1 602 ? -17.406 15.034 20.933 1.00 86.00 602 GLU A N 1
ATOM 4830 C CA . GLU A 1 602 ? -17.741 16.444 21.195 1.00 86.00 602 GLU A CA 1
ATOM 4831 C C . GLU A 1 602 ? -16.585 17.414 20.890 1.00 86.00 602 GLU A C 1
ATOM 4833 O O . GLU A 1 602 ? -16.742 18.632 21.013 1.00 86.00 602 GLU A O 1
ATOM 4838 N N . CYS A 1 603 ? -15.416 16.893 20.505 1.00 89.50 603 CYS A N 1
ATOM 4839 C CA . CYS A 1 603 ? -14.212 17.678 20.265 1.00 89.50 603 CYS A CA 1
ATOM 4840 C C . CYS A 1 603 ? -14.388 18.673 19.105 1.00 89.50 603 CYS A C 1
ATOM 4842 O O . CYS A 1 603 ? -14.842 18.316 18.016 1.00 89.50 603 CYS A O 1
ATOM 4844 N N . ARG A 1 604 ? -13.956 19.918 19.339 1.00 87.69 604 ARG A N 1
ATOM 4845 C CA . ARG A 1 604 ? -13.939 21.022 18.360 1.00 87.69 604 ARG A CA 1
ATOM 4846 C C . ARG A 1 604 ? -12.525 21.522 18.063 1.00 87.69 604 ARG A C 1
ATOM 4848 O O . ARG A 1 604 ? -12.348 22.617 17.539 1.00 87.69 604 ARG A O 1
ATOM 4855 N N . ASP A 1 605 ? -11.520 20.760 18.476 1.00 87.56 605 ASP A N 1
ATOM 4856 C CA . ASP A 1 605 ? -10.132 21.169 18.329 1.00 87.56 605 ASP A CA 1
ATOM 4857 C C . ASP A 1 605 ? -9.731 21.060 16.853 1.00 87.56 605 ASP A C 1
ATOM 4859 O O . ASP A 1 605 ? -10.014 20.063 16.186 1.00 87.56 605 ASP A O 1
ATOM 4863 N N . LEU A 1 606 ? -9.039 22.081 16.352 1.00 87.44 606 LEU A N 1
ATOM 4864 C CA . LEU A 1 606 ? -8.616 22.174 14.958 1.00 87.44 606 LEU A CA 1
ATOM 4865 C C . LEU A 1 606 ? -7.291 21.422 14.729 1.00 87.44 606 LEU A C 1
ATOM 4867 O O . LEU A 1 606 ? -6.252 22.013 14.419 1.00 87.44 606 LEU A O 1
ATOM 4871 N N . CYS A 1 607 ? -7.311 20.112 14.974 1.00 90.38 607 CYS A N 1
ATOM 4872 C CA . CYS A 1 607 ? -6.115 19.277 14.982 1.00 90.38 607 CYS A CA 1
ATOM 4873 C C . CYS A 1 607 ? -5.634 18.894 13.573 1.00 90.38 607 CYS A C 1
ATOM 4875 O O . CYS A 1 607 ? -6.420 18.575 12.679 1.00 90.38 607 CYS A O 1
ATOM 4877 N N . PHE A 1 608 ? -4.311 18.872 13.405 1.00 92.06 608 PHE A N 1
ATOM 4878 C CA . PHE A 1 608 ? -3.646 18.377 12.204 1.00 92.06 608 PHE A CA 1
ATOM 4879 C C . PHE A 1 608 ? -3.271 16.904 12.407 1.00 92.06 608 PHE A C 1
ATOM 4881 O O . PHE A 1 608 ? -2.327 16.590 13.132 1.00 92.06 608 PHE A O 1
ATOM 4888 N N . MET A 1 609 ? -4.031 15.996 11.793 1.00 94.06 609 MET A N 1
ATOM 4889 C CA . MET A 1 609 ? -3.698 14.569 11.765 1.00 94.06 609 MET A CA 1
ATOM 4890 C C . MET A 1 609 ? -2.995 14.224 10.451 1.00 94.06 609 MET A C 1
ATOM 4892 O O . MET A 1 609 ? -3.403 14.693 9.393 1.00 94.06 609 MET A O 1
ATOM 4896 N N . GLN A 1 610 ? -1.973 13.375 10.504 1.00 96.50 610 GLN A N 1
ATOM 4897 C CA . GLN A 1 610 ? -1.272 12.926 9.302 1.00 96.50 610 GLN A CA 1
ATOM 4898 C C . GLN A 1 610 ? -0.768 11.507 9.485 1.00 96.50 610 GLN A C 1
ATOM 4900 O O . GLN A 1 610 ? -0.157 11.159 10.496 1.00 96.50 610 GLN A O 1
ATOM 4905 N N . GLN A 1 611 ? -0.980 10.712 8.451 1.00 97.44 611 GLN A N 1
ATOM 4906 C CA . GLN A 1 611 ? -0.538 9.344 8.325 1.00 97.44 611 GLN A CA 1
ATOM 4907 C C . GLN A 1 611 ? 0.420 9.231 7.144 1.00 97.44 611 GLN A C 1
ATOM 4909 O O . GLN A 1 611 ? 0.177 9.808 6.088 1.00 97.44 611 GLN A O 1
ATOM 4914 N N . THR A 1 612 ? 1.515 8.497 7.340 1.00 96.06 612 THR A N 1
ATOM 4915 C CA . THR A 1 612 ? 2.498 8.232 6.286 1.00 96.06 612 THR A CA 1
ATOM 4916 C C . THR A 1 612 ? 2.395 6.779 5.857 1.00 96.06 612 THR A C 1
ATOM 4918 O O . THR A 1 612 ? 2.568 5.881 6.687 1.00 96.06 612 THR A O 1
ATOM 4921 N N . PHE A 1 613 ? 2.141 6.563 4.572 1.00 96.56 613 PHE A N 1
ATOM 4922 C CA . PHE A 1 613 ? 2.211 5.262 3.918 1.00 96.56 613 PHE A CA 1
ATOM 4923 C C . PHE A 1 613 ? 3.450 5.200 3.030 1.00 96.56 613 PHE A C 1
ATOM 4925 O O . PHE A 1 613 ? 3.914 6.239 2.562 1.00 96.56 613 PHE A O 1
ATOM 4932 N N . SER A 1 614 ? 3.992 4.006 2.798 1.00 88.44 614 SER A N 1
ATOM 4933 C CA . SER A 1 614 ? 5.044 3.832 1.801 1.00 88.44 614 SER A CA 1
ATOM 4934 C C . SER A 1 614 ? 4.819 2.646 0.878 1.00 88.44 614 SER A C 1
ATOM 4936 O O . SER A 1 614 ? 4.302 1.597 1.280 1.00 88.44 614 SER A O 1
ATOM 4938 N N . VAL A 1 615 ? 5.218 2.841 -0.376 1.00 89.31 615 VAL A N 1
ATOM 4939 C CA . VAL A 1 615 ? 5.138 1.848 -1.442 1.00 89.31 615 VAL A CA 1
ATOM 4940 C C . VAL A 1 615 ? 6.492 1.686 -2.110 1.00 89.31 615 VAL A C 1
ATOM 4942 O O . VAL A 1 615 ? 7.175 2.663 -2.394 1.00 89.31 615 VAL A O 1
ATOM 4945 N N . SER A 1 616 ? 6.895 0.448 -2.364 1.00 78.62 616 SER A N 1
ATOM 4946 C CA . SER A 1 616 ? 8.005 0.167 -3.278 1.00 78.62 616 SER A CA 1
ATOM 4947 C C . SER A 1 616 ? 7.467 -0.373 -4.598 1.00 78.62 616 SER A C 1
ATOM 4949 O O . SER A 1 616 ? 6.562 -1.210 -4.605 1.00 78.62 616 SER A O 1
ATOM 4951 N N . HIS A 1 617 ? 8.037 0.102 -5.697 1.00 83.88 617 HIS A N 1
ATOM 4952 C CA . HIS A 1 617 ? 7.748 -0.310 -7.070 1.00 83.88 617 HIS A CA 1
ATOM 4953 C C . HIS A 1 617 ? 9.042 -0.221 -7.905 1.00 83.88 617 HIS A C 1
ATOM 4955 O O . HIS A 1 617 ? 10.067 0.249 -7.406 1.00 83.88 617 HIS A O 1
ATOM 4961 N N . SER A 1 618 ? 9.038 -0.679 -9.159 1.00 72.06 618 SER A N 1
ATOM 4962 C CA . SER A 1 618 ? 10.262 -0.817 -9.979 1.00 72.06 618 SER A CA 1
ATOM 4963 C C . SER A 1 618 ? 11.046 0.482 -10.202 1.00 72.06 618 SER A C 1
ATOM 4965 O O . SER A 1 618 ? 12.248 0.437 -10.441 1.00 72.06 618 SER A O 1
ATOM 4967 N N . HIS A 1 619 ? 10.381 1.633 -10.097 1.00 78.00 619 HIS A N 1
ATOM 4968 C CA . HIS A 1 619 ? 10.957 2.951 -10.376 1.00 78.00 619 HIS A CA 1
ATOM 4969 C C . HIS A 1 619 ? 11.275 3.763 -9.110 1.00 78.00 619 HIS A C 1
ATOM 4971 O O . HIS A 1 619 ? 11.974 4.774 -9.189 1.00 78.00 619 HIS A O 1
ATOM 4977 N N . LYS A 1 620 ? 10.797 3.332 -7.932 1.00 76.88 620 LYS A N 1
ATOM 4978 C CA . LYS A 1 620 ? 11.094 3.981 -6.650 1.00 76.88 620 LYS A CA 1
ATOM 4979 C C . LYS A 1 620 ? 10.920 3.018 -5.475 1.00 76.88 620 LYS A C 1
ATOM 4981 O O . LYS A 1 620 ? 9.871 2.407 -5.281 1.00 76.88 620 LYS A O 1
ATOM 4986 N N . SER A 1 621 ? 11.945 2.942 -4.629 1.00 71.00 621 SER A N 1
ATOM 4987 C CA . SER A 1 621 ? 11.869 2.262 -3.334 1.00 71.00 621 SER A CA 1
ATOM 4988 C C . SER A 1 621 ? 11.326 3.193 -2.251 1.00 71.00 621 SER A C 1
ATOM 4990 O O . SER A 1 621 ? 11.813 4.322 -2.125 1.00 71.00 621 SER A O 1
ATOM 4992 N N . ASN A 1 622 ? 10.414 2.681 -1.417 1.00 74.06 622 ASN A N 1
ATOM 4993 C CA . ASN A 1 622 ? 9.853 3.378 -0.256 1.00 74.06 622 ASN A CA 1
ATOM 4994 C C . ASN A 1 622 ? 9.375 4.801 -0.602 1.00 74.06 622 ASN A C 1
ATOM 4996 O O . ASN A 1 622 ? 9.711 5.760 0.093 1.00 74.06 622 ASN A O 1
ATOM 5000 N N . ASP A 1 623 ? 8.631 4.926 -1.699 1.00 82.94 623 ASP A N 1
ATOM 5001 C CA . ASP A 1 623 ? 7.938 6.155 -2.059 1.00 82.94 623 ASP A CA 1
ATOM 5002 C C . ASP A 1 623 ? 6.903 6.482 -0.980 1.00 82.94 623 ASP A C 1
ATOM 5004 O O . ASP A 1 623 ? 6.064 5.642 -0.643 1.00 82.94 623 ASP A O 1
ATOM 5008 N N . GLU A 1 624 ? 7.006 7.667 -0.386 1.00 90.94 624 GLU A N 1
ATOM 5009 C CA . GLU A 1 624 ? 6.185 8.058 0.755 1.00 90.94 624 GLU A CA 1
ATOM 5010 C C . GLU A 1 624 ? 4.972 8.867 0.310 1.00 90.94 624 GLU A C 1
ATOM 5012 O O . GLU A 1 624 ? 5.091 9.853 -0.416 1.00 90.94 624 GLU A O 1
ATOM 5017 N N . SER A 1 625 ? 3.811 8.512 0.852 1.00 94.94 625 SER A N 1
ATOM 5018 C CA . SER A 1 625 ? 2.600 9.318 0.761 1.00 94.94 625 SER A CA 1
ATOM 5019 C C . SER A 1 625 ? 2.152 9.785 2.138 1.00 94.94 625 SER A C 1
ATOM 5021 O O . SER A 1 625 ? 2.183 9.024 3.109 1.00 94.94 625 SER A O 1
ATOM 5023 N N . ARG A 1 626 ? 1.746 11.052 2.231 1.00 95.06 626 ARG A N 1
ATOM 5024 C CA . ARG A 1 626 ? 1.293 11.702 3.466 1.00 95.06 626 ARG A CA 1
ATOM 5025 C C . ARG A 1 626 ? -0.142 12.157 3.282 1.00 95.06 626 ARG A C 1
ATOM 5027 O O . ARG A 1 626 ? -0.420 13.023 2.459 1.00 95.06 626 ARG A O 1
ATOM 5034 N N . VAL A 1 627 ? -1.035 11.570 4.066 1.00 97.69 627 VAL A N 1
ATOM 5035 C CA . VAL A 1 627 ? -2.482 11.765 3.935 1.00 97.69 627 VAL A CA 1
ATOM 5036 C C . VAL A 1 627 ? -3.138 11.853 5.305 1.00 97.69 627 VAL A C 1
ATOM 5038 O O . VAL A 1 627 ? -2.584 11.425 6.320 1.00 97.69 627 VAL A O 1
ATOM 5041 N N . CYS A 1 628 ? -4.341 12.396 5.349 1.00 97.44 628 CYS A N 1
ATOM 5042 C CA . CYS A 1 628 ? -5.239 12.300 6.486 1.00 97.44 628 CYS A CA 1
ATOM 5043 C C . CYS A 1 628 ? -6.455 11.471 6.076 1.00 97.44 628 CYS A C 1
ATOM 5045 O O . CYS A 1 628 ? -6.840 11.483 4.913 1.00 97.44 628 CYS A O 1
ATOM 5047 N N . TYR A 1 629 ? -7.046 10.718 7.003 1.00 98.38 629 TYR A N 1
ATOM 5048 C CA . TYR A 1 629 ? -8.266 9.983 6.687 1.00 98.38 629 TYR A CA 1
ATOM 5049 C C . TYR A 1 629 ? -9.190 9.826 7.890 1.00 98.38 629 TYR A C 1
ATOM 5051 O O . TYR A 1 629 ? -8.770 9.892 9.048 1.00 98.38 629 TYR A O 1
ATOM 5059 N N . ARG A 1 630 ? -10.470 9.606 7.594 1.00 98.06 630 ARG A N 1
ATOM 5060 C CA . ARG A 1 630 ? -11.548 9.308 8.534 1.00 98.06 630 ARG A CA 1
ATOM 5061 C C . ARG A 1 630 ? -12.284 8.067 8.067 1.00 98.06 630 ARG A C 1
ATOM 5063 O O . ARG A 1 630 ? -12.549 7.906 6.881 1.00 98.06 630 ARG A O 1
ATOM 5070 N N . VAL A 1 631 ? -12.663 7.221 9.019 1.00 98.62 631 VAL A N 1
ATOM 5071 C CA . VAL A 1 631 ? -13.572 6.100 8.766 1.00 98.62 631 VAL A CA 1
ATOM 5072 C C . VAL A 1 631 ? -14.843 6.346 9.558 1.00 98.62 631 VAL A C 1
ATOM 5074 O O . VAL A 1 631 ? -14.805 6.453 10.786 1.00 98.62 631 VAL A O 1
ATOM 5077 N N . LEU A 1 632 ? -15.962 6.465 8.855 1.00 98.62 632 LEU A N 1
ATOM 5078 C CA . LEU A 1 632 ? -17.292 6.668 9.412 1.00 98.62 632 LEU A CA 1
ATOM 5079 C C . LEU A 1 632 ? -18.128 5.405 9.223 1.00 98.62 632 LEU A C 1
ATOM 5081 O O . LEU A 1 632 ? -17.985 4.685 8.238 1.00 98.62 632 LEU A O 1
ATOM 5085 N N . CYS A 1 633 ? -19.027 5.141 10.161 1.00 97.88 633 CYS A N 1
ATOM 5086 C CA . CYS A 1 633 ? -19.918 3.992 10.092 1.00 97.88 633 CYS A CA 1
ATOM 5087 C C . CYS A 1 633 ? -21.242 4.269 10.802 1.00 97.88 633 CYS A C 1
ATOM 5089 O O . CYS A 1 633 ? -21.425 5.307 11.442 1.00 97.88 633 CYS A O 1
ATOM 5091 N N . ARG A 1 634 ? -22.189 3.336 10.691 1.00 96.50 634 ARG A N 1
ATOM 5092 C CA . ARG A 1 634 ? -23.427 3.394 11.472 1.00 96.50 634 ARG A CA 1
ATOM 5093 C C . ARG A 1 634 ? -23.147 3.035 12.931 1.00 96.50 634 ARG A C 1
ATOM 5095 O O . ARG A 1 634 ? -22.332 2.158 13.210 1.00 96.50 634 ARG A O 1
ATOM 5102 N N . LYS A 1 635 ? -23.889 3.649 13.859 1.00 95.25 635 LYS A N 1
ATOM 5103 C CA . LYS A 1 635 ? -23.742 3.401 15.309 1.00 95.25 635 LYS A CA 1
ATOM 5104 C C . LYS A 1 635 ? -23.729 1.915 15.698 1.00 95.25 635 LYS A C 1
ATOM 5106 O O . LYS A 1 635 ? -22.816 1.535 16.425 1.00 95.25 635 LYS A O 1
ATOM 5111 N N . PRO A 1 636 ? -24.654 1.060 15.205 1.00 94.69 636 PRO A N 1
ATOM 5112 C CA . PRO A 1 636 ? -24.646 -0.357 15.569 1.00 94.69 636 PRO A CA 1
ATOM 5113 C C . PRO A 1 636 ? -23.348 -1.065 15.170 1.00 94.69 636 PRO A C 1
ATOM 5115 O O . PRO A 1 636 ? -22.807 -1.825 15.966 1.00 94.69 636 PRO A O 1
ATOM 5118 N N . LEU A 1 637 ? -22.810 -0.761 13.981 1.00 93.94 637 LEU A N 1
ATOM 5119 C CA . LEU A 1 637 ? -21.551 -1.343 13.519 1.00 93.94 637 LEU A CA 1
ATOM 5120 C C . LEU A 1 637 ? -20.383 -0.928 14.418 1.00 93.94 637 LEU A C 1
ATOM 5122 O O . LEU A 1 637 ? -19.594 -1.782 14.811 1.00 93.94 637 LEU A O 1
ATOM 5126 N N . LYS A 1 638 ? -20.289 0.357 14.784 1.00 94.25 638 LYS A N 1
ATOM 5127 C CA . LYS A 1 638 ? -19.255 0.829 15.716 1.00 94.25 638 LYS A CA 1
ATOM 5128 C C . LYS A 1 638 ? -19.307 0.060 17.030 1.00 94.25 638 LYS A C 1
ATOM 5130 O O . LYS A 1 638 ? -18.278 -0.428 17.482 1.00 94.25 638 LYS A O 1
ATOM 5135 N N . THR A 1 639 ? -20.498 -0.067 17.621 1.00 93.12 639 THR A N 1
ATOM 5136 C CA . THR A 1 639 ? -20.682 -0.817 18.866 1.00 93.12 639 THR A CA 1
ATOM 5137 C C . THR A 1 639 ? -20.174 -2.246 18.717 1.00 93.12 639 THR A C 1
ATOM 5139 O O . THR A 1 639 ? -19.444 -2.702 19.583 1.00 93.12 639 THR A O 1
ATOM 5142 N N . THR A 1 640 ? -20.492 -2.935 17.620 1.00 92.81 640 THR A N 1
ATOM 5143 C CA . THR A 1 640 ? -20.007 -4.299 17.372 1.00 92.81 640 THR A CA 1
ATOM 5144 C C . THR A 1 640 ? -18.489 -4.375 17.204 1.00 92.81 640 THR A C 1
ATOM 5146 O O . THR A 1 640 ? -17.860 -5.233 17.810 1.00 92.81 640 THR A O 1
ATOM 5149 N N . ILE A 1 641 ? -17.880 -3.480 16.423 1.00 91.81 641 ILE A N 1
ATOM 5150 C CA . ILE A 1 641 ? -16.427 -3.498 16.181 1.00 91.81 641 ILE A CA 1
ATOM 5151 C C . ILE A 1 641 ? -15.636 -3.160 17.455 1.00 91.81 641 ILE A C 1
ATOM 5153 O O . ILE A 1 641 ? -14.548 -3.694 17.658 1.00 91.81 641 ILE A O 1
ATOM 5157 N N . MET A 1 642 ? -16.177 -2.280 18.302 1.00 89.88 642 MET A N 1
ATOM 5158 C CA . MET A 1 642 ? -15.499 -1.742 19.486 1.00 89.88 642 MET A CA 1
ATOM 5159 C C . MET A 1 642 ? -15.891 -2.425 20.804 1.00 89.88 642 MET A C 1
ATOM 5161 O O . MET A 1 642 ? -15.474 -1.969 21.862 1.00 89.88 642 MET A O 1
ATOM 5165 N N . GLN A 1 643 ? -16.679 -3.504 20.769 1.00 82.38 643 GLN A N 1
ATOM 5166 C CA . GLN A 1 643 ? -17.237 -4.167 21.960 1.00 82.38 643 GLN A CA 1
ATOM 5167 C C . GLN A 1 643 ? -16.193 -4.620 22.997 1.00 82.38 643 GLN A C 1
ATOM 5169 O O . GLN A 1 643 ? -16.519 -4.720 24.177 1.00 82.38 643 GLN A O 1
ATOM 5174 N N . GLU A 1 644 ? -14.954 -4.863 22.570 1.00 76.75 644 GLU A N 1
ATOM 5175 C CA . GLU A 1 644 ? -13.847 -5.336 23.414 1.00 76.75 644 GLU A CA 1
ATOM 5176 C C . GLU A 1 644 ? -12.680 -4.330 23.472 1.00 76.75 644 GLU A C 1
ATOM 5178 O O . GLU A 1 644 ? -11.593 -4.655 23.943 1.00 76.75 644 GLU A O 1
ATOM 5183 N N . ILE A 1 645 ? -12.896 -3.102 22.986 1.00 78.19 645 ILE A N 1
ATOM 5184 C CA . ILE A 1 645 ? -11.865 -2.070 22.854 1.00 78.19 645 ILE A CA 1
ATOM 5185 C C . ILE A 1 645 ? -12.144 -0.946 23.862 1.00 78.19 645 ILE A C 1
ATOM 5187 O O . ILE A 1 645 ? -12.949 -0.054 23.600 1.00 78.19 645 ILE A O 1
ATOM 5191 N N . GLU A 1 646 ? -11.454 -0.960 25.005 1.00 81.38 646 GLU A N 1
ATOM 5192 C CA . GLU A 1 646 ? -11.422 0.186 25.927 1.00 81.38 646 GLU A CA 1
ATOM 5193 C C . GLU A 1 646 ? -10.362 1.182 25.448 1.00 81.38 646 GLU A C 1
ATOM 5195 O O . GLU A 1 646 ? -9.191 0.830 25.332 1.00 81.38 646 GLU A O 1
ATOM 5200 N N . ILE A 1 647 ? -10.745 2.428 25.154 1.00 83.19 647 ILE A N 1
ATOM 5201 C CA . ILE A 1 647 ? -9.843 3.427 24.538 1.00 83.19 647 ILE A CA 1
ATOM 5202 C C . ILE A 1 647 ? -9.870 4.802 25.217 1.00 83.19 647 ILE A C 1
ATOM 5204 O O . ILE A 1 647 ? -9.066 5.682 24.892 1.00 83.19 647 ILE A O 1
ATOM 5208 N N . GLU A 1 648 ? -10.752 5.006 26.189 1.00 83.31 648 GLU A N 1
ATOM 5209 C CA . GLU A 1 648 ? -10.997 6.286 26.860 1.00 83.31 648 GLU A CA 1
ATOM 5210 C C . GLU A 1 648 ? -9.809 6.736 27.727 1.00 83.31 648 GLU A C 1
ATOM 5212 O O . GLU A 1 648 ? -9.560 7.935 27.883 1.00 83.31 648 GLU A O 1
ATOM 5217 N N . ASN A 1 649 ? -9.043 5.774 28.253 1.00 87.88 649 ASN A N 1
ATOM 5218 C CA . ASN A 1 649 ? -7.928 5.995 29.181 1.00 87.88 649 ASN A CA 1
ATOM 5219 C C . ASN A 1 649 ? -6.545 5.976 28.508 1.00 87.88 649 ASN A C 1
ATOM 5221 O O . ASN A 1 649 ? -5.523 5.946 29.199 1.00 87.88 649 ASN A O 1
ATOM 5225 N N . PHE A 1 650 ? -6.494 5.996 27.174 1.00 92.62 650 PHE A N 1
ATOM 5226 C CA . PHE A 1 650 ? -5.251 5.959 26.405 1.00 92.62 650 PHE A CA 1
ATOM 5227 C C . PHE A 1 650 ? -4.924 7.314 25.783 1.00 92.62 650 PHE A C 1
ATOM 5229 O O . PHE A 1 650 ? -5.818 8.093 25.465 1.00 92.62 650 PHE A O 1
ATOM 5236 N N . ALA A 1 651 ? -3.637 7.612 25.629 1.00 94.69 651 ALA A N 1
ATOM 5237 C CA . ALA A 1 651 ? -3.135 8.726 24.842 1.00 94.69 651 ALA A CA 1
ATOM 5238 C C . ALA A 1 651 ? -3.101 8.306 23.370 1.00 94.69 651 ALA A C 1
ATOM 5240 O O . ALA A 1 651 ? -2.515 7.284 23.021 1.00 94.69 651 ALA A O 1
ATOM 5241 N N . HIS A 1 652 ? -3.730 9.089 22.502 1.00 96.12 652 HIS A N 1
ATOM 5242 C CA . HIS A 1 652 ? -3.949 8.716 21.106 1.00 96.12 652 HIS A CA 1
ATOM 5243 C C . HIS A 1 652 ? -2.979 9.441 20.179 1.00 96.12 652 HIS A C 1
ATOM 5245 O O . HIS A 1 652 ? -3.068 10.661 20.024 1.00 96.12 652 HIS A O 1
ATOM 5251 N N . VAL A 1 653 ? -2.089 8.699 19.521 1.00 96.75 653 VAL A N 1
ATOM 5252 C CA . VAL A 1 653 ? -1.187 9.246 18.499 1.00 96.75 653 VAL A CA 1
ATOM 5253 C C . VAL A 1 653 ? -1.968 9.503 17.216 1.00 96.75 653 VAL A C 1
ATOM 5255 O O . VAL A 1 653 ? -2.470 8.576 16.588 1.00 96.75 653 VAL A O 1
ATOM 5258 N N . ILE A 1 654 ? -2.044 10.769 16.811 1.00 95.88 654 ILE A N 1
ATOM 5259 C CA . ILE A 1 654 ? -2.710 11.223 15.580 1.00 95.88 654 ILE A CA 1
ATOM 5260 C C . ILE A 1 654 ? -1.715 11.609 14.477 1.00 95.88 654 ILE A C 1
ATOM 5262 O O . ILE A 1 654 ? -2.122 11.834 13.337 1.00 95.88 654 ILE A O 1
ATOM 5266 N N . HIS A 1 655 ? -0.417 11.656 14.798 1.00 95.62 655 HIS A N 1
ATOM 5267 C CA . HIS A 1 655 ? 0.655 11.931 13.843 1.00 95.62 655 HIS A CA 1
ATOM 5268 C C . HIS A 1 655 ? 1.923 11.108 14.160 1.00 95.62 655 HIS A C 1
ATOM 5270 O O . HIS A 1 655 ? 2.824 11.592 14.847 1.00 95.62 655 HIS A O 1
ATOM 5276 N N . PRO A 1 656 ? 2.059 9.876 13.631 1.00 91.75 656 PRO A N 1
ATOM 5277 C CA . PRO A 1 656 ? 3.159 8.970 13.981 1.00 91.75 656 PRO A CA 1
ATOM 5278 C C . PRO A 1 656 ? 4.566 9.530 13.734 1.00 91.75 656 PRO A C 1
ATOM 5280 O O . PRO A 1 656 ? 5.461 9.308 14.543 1.00 91.75 656 PRO A O 1
ATOM 5283 N N . THR A 1 657 ? 4.780 10.276 12.645 1.00 87.94 657 THR A N 1
ATOM 5284 C CA . THR A 1 657 ? 6.097 10.870 12.343 1.00 87.94 657 THR A CA 1
ATOM 5285 C C . THR A 1 657 ? 6.520 11.891 13.396 1.00 87.94 657 THR A C 1
ATOM 5287 O O . THR A 1 657 ? 7.615 11.783 13.936 1.00 87.94 657 THR A O 1
ATOM 5290 N N . LYS A 1 658 ? 5.630 12.824 13.752 1.00 89.25 658 LYS A N 1
ATOM 5291 C CA . LYS A 1 658 ? 5.857 13.786 14.834 1.00 89.25 658 LYS A CA 1
ATOM 5292 C C . LYS A 1 658 ? 6.009 13.109 16.194 1.00 89.25 658 LYS A C 1
ATOM 5294 O O . LYS A 1 658 ? 6.835 13.522 16.997 1.00 89.25 658 LYS A O 1
ATOM 5299 N N . TYR A 1 659 ? 5.269 12.026 16.430 1.00 91.69 659 TYR A N 1
ATOM 5300 C CA . TYR A 1 659 ? 5.384 11.261 17.669 1.00 91.69 659 TYR A CA 1
ATOM 5301 C C . TYR A 1 659 ? 6.790 10.684 17.843 1.00 91.69 659 TYR A C 1
ATOM 5303 O O . TYR A 1 659 ? 7.399 10.839 18.895 1.00 91.69 659 TYR A O 1
ATOM 5311 N N . LYS A 1 660 ? 7.350 10.103 16.774 1.00 86.38 660 LYS A N 1
ATOM 5312 C CA . LYS A 1 660 ? 8.741 9.616 16.748 1.00 86.38 660 LYS A CA 1
ATOM 5313 C C . LYS A 1 660 ? 9.775 10.735 16.924 1.00 86.38 660 LYS A C 1
ATOM 5315 O O . LYS A 1 660 ? 10.909 10.454 17.291 1.00 86.38 660 LYS A O 1
ATOM 5320 N N . GLN A 1 661 ? 9.390 11.983 16.667 1.00 85.12 661 GLN A N 1
ATOM 5321 C CA . GLN A 1 661 ? 10.206 13.181 16.876 1.00 85.12 661 GLN A CA 1
ATOM 5322 C C . GLN A 1 661 ? 9.993 13.811 18.265 1.00 85.12 661 GLN A C 1
ATOM 5324 O O . GLN A 1 661 ? 10.560 14.865 18.535 1.00 85.12 661 GLN A O 1
ATOM 5329 N N . ASN A 1 662 ? 9.207 13.179 19.148 1.00 87.12 662 ASN A N 1
ATOM 5330 C CA . ASN A 1 662 ? 8.825 13.699 20.466 1.00 87.12 662 ASN A CA 1
ATOM 5331 C C . ASN A 1 662 ? 8.132 15.077 20.413 1.00 87.12 662 ASN A C 1
ATOM 5333 O O . ASN A 1 662 ? 8.291 15.892 21.317 1.00 87.12 662 ASN A O 1
ATOM 5337 N N . ASP A 1 663 ? 7.368 15.348 19.352 1.00 85.62 663 ASP A N 1
ATOM 5338 C CA . ASP A 1 663 ? 6.550 16.558 19.236 1.00 85.62 663 ASP A CA 1
ATOM 5339 C C . ASP A 1 663 ? 5.196 16.338 19.937 1.00 85.62 663 ASP A C 1
ATOM 5341 O O . ASP A 1 663 ? 4.410 15.468 19.551 1.00 85.62 663 ASP A O 1
ATOM 5345 N N . ASP A 1 664 ? 4.904 17.157 20.952 1.00 84.25 664 ASP A N 1
ATOM 5346 C CA . ASP A 1 664 ? 3.665 17.101 21.742 1.00 84.25 664 ASP A CA 1
ATOM 5347 C C . ASP A 1 664 ? 2.389 17.241 20.893 1.00 84.25 664 ASP A C 1
ATOM 5349 O O . ASP A 1 664 ? 1.327 16.737 21.269 1.00 84.25 664 ASP A O 1
ATOM 5353 N N . SER A 1 665 ? 2.469 17.890 19.725 1.00 88.12 665 SER A N 1
ATOM 5354 C CA . SER A 1 665 ? 1.345 18.016 18.787 1.00 88.12 665 SER A CA 1
ATOM 5355 C C . SER A 1 665 ? 0.992 16.704 18.075 1.00 88.12 665 SER A C 1
ATOM 5357 O O . SER A 1 665 ? -0.020 16.635 17.377 1.00 88.12 665 SER A O 1
ATOM 5359 N N . ALA A 1 666 ? 1.784 15.645 18.267 1.00 93.81 666 ALA A N 1
ATOM 5360 C CA . ALA A 1 666 ? 1.528 14.330 17.698 1.00 93.81 666 ALA A CA 1
ATOM 5361 C C . ALA A 1 666 ? 0.406 13.544 18.385 1.00 93.81 666 ALA A C 1
ATOM 5363 O O . ALA A 1 666 ? -0.095 12.567 17.816 1.00 93.81 666 ALA A O 1
ATOM 5364 N N . ILE A 1 667 ? 0.037 13.937 19.606 1.00 95.19 667 ILE A N 1
ATOM 5365 C CA . ILE A 1 667 ? -0.971 13.272 20.434 1.00 95.19 667 ILE A CA 1
ATOM 5366 C C . ILE A 1 667 ? -2.240 14.123 20.459 1.00 95.19 667 ILE A C 1
ATOM 5368 O O . ILE A 1 667 ? -2.194 15.349 20.546 1.00 95.19 667 ILE A O 1
ATOM 5372 N N . CYS A 1 668 ? -3.404 13.474 20.424 1.00 94.88 668 CYS A N 1
ATOM 5373 C CA . CYS A 1 668 ? -4.676 14.164 20.593 1.00 94.88 668 CYS A CA 1
ATOM 5374 C C . CYS A 1 668 ? -4.705 14.925 21.933 1.00 94.88 668 CYS A C 1
ATOM 5376 O O . CYS A 1 668 ? -4.576 14.330 23.009 1.00 94.88 668 CYS A O 1
ATOM 5378 N N . SER A 1 669 ? -4.960 16.234 21.859 1.00 92.94 669 SER A N 1
ATOM 5379 C CA . SER A 1 669 ? -5.063 17.186 22.979 1.00 92.94 669 SER A CA 1
ATOM 5380 C C . SER A 1 669 ? -5.973 16.717 24.117 1.00 92.94 669 SER A C 1
ATOM 5382 O O . SER A 1 669 ? -5.697 17.005 25.281 1.00 92.94 669 SER A O 1
ATOM 5384 N N . ARG A 1 670 ? -7.040 15.978 23.791 1.00 93.44 670 ARG A N 1
ATOM 5385 C CA . ARG A 1 670 ? -8.024 15.440 24.744 1.00 93.44 670 ARG A CA 1
ATOM 5386 C C . ARG A 1 670 ? -7.533 14.224 25.524 1.00 93.44 670 ARG A C 1
ATOM 5388 O O . ARG A 1 670 ? -8.123 13.883 26.539 1.00 93.44 670 ARG A O 1
ATOM 5395 N N . SER A 1 671 ? -6.438 13.618 25.078 1.00 93.69 671 SER A N 1
ATOM 5396 C CA . SER A 1 671 ? -5.898 12.368 25.616 1.00 93.69 671 SER A CA 1
ATOM 5397 C C . SER A 1 671 ? -4.462 12.474 26.132 1.00 93.69 671 SER A C 1
ATOM 5399 O O . SER A 1 671 ? -3.946 11.528 26.713 1.00 93.69 671 SER A O 1
ATOM 5401 N N . LYS A 1 672 ? -3.800 13.623 25.943 1.00 88.50 672 LYS A N 1
ATOM 5402 C CA . LYS A 1 672 ? -2.357 13.801 26.192 1.00 88.50 672 LYS A CA 1
ATOM 5403 C C . LYS A 1 672 ? -1.891 13.527 27.628 1.00 88.50 672 LYS A C 1
ATOM 5405 O O . LYS A 1 672 ? -0.712 13.297 27.848 1.00 88.50 672 LYS A O 1
ATOM 5410 N N . ASN A 1 673 ? -2.807 13.555 28.597 1.00 87.62 673 ASN A N 1
ATOM 5411 C CA . ASN A 1 673 ? -2.499 13.303 30.008 1.00 87.62 673 ASN A CA 1
ATOM 5412 C C . ASN A 1 673 ? -2.590 11.812 30.388 1.00 87.62 673 ASN A C 1
ATOM 5414 O O . ASN A 1 673 ? -2.303 11.450 31.530 1.00 87.62 673 ASN A O 1
ATOM 5418 N N . ASN A 1 674 ? -3.019 10.951 29.463 1.00 89.44 674 ASN A N 1
ATOM 5419 C CA . ASN A 1 674 ? -3.152 9.521 29.699 1.00 89.44 674 ASN A CA 1
ATOM 5420 C C . ASN A 1 674 ? -1.783 8.828 29.663 1.00 89.44 674 ASN A C 1
ATOM 5422 O O . ASN A 1 674 ? -0.893 9.206 28.906 1.00 89.44 674 ASN A O 1
ATOM 5426 N N . LYS A 1 675 ? -1.613 7.797 30.501 1.00 84.94 675 LYS A N 1
ATOM 5427 C CA . LYS A 1 675 ? -0.305 7.156 30.728 1.00 84.94 675 LYS A CA 1
ATOM 5428 C C . LYS A 1 675 ? 0.110 6.177 29.634 1.00 84.94 675 LYS A C 1
ATOM 5430 O O . LYS A 1 675 ? 1.301 6.015 29.398 1.00 84.94 675 LYS A O 1
ATOM 5435 N N . ILE A 1 676 ? -0.850 5.479 29.028 1.00 90.06 676 ILE A N 1
ATOM 5436 C CA . ILE A 1 676 ? -0.574 4.460 28.013 1.00 90.06 676 ILE A CA 1
ATOM 5437 C C . ILE A 1 676 ? -0.885 5.054 26.650 1.00 90.06 676 ILE A C 1
ATOM 5439 O O . ILE A 1 676 ? -1.981 5.563 26.443 1.00 90.06 676 ILE A O 1
ATOM 5443 N N . THR A 1 677 ? 0.072 4.991 25.732 1.00 93.38 677 THR A N 1
ATOM 5444 C CA . THR A 1 677 ? -0.063 5.550 24.386 1.00 93.38 677 THR A CA 1
ATOM 5445 C C . THR A 1 677 ? -0.400 4.459 23.372 1.00 93.38 677 THR A C 1
ATOM 5447 O O . THR A 1 677 ? 0.169 3.370 23.434 1.00 93.38 677 THR A O 1
ATOM 5450 N N . ILE A 1 678 ? -1.292 4.761 22.427 1.00 94.75 678 ILE A N 1
ATOM 5451 C CA . ILE A 1 678 ? -1.693 3.883 21.318 1.00 94.75 678 ILE A CA 1
ATOM 5452 C C . ILE A 1 678 ? -1.707 4.645 19.988 1.00 94.75 678 ILE A C 1
ATOM 5454 O O . ILE A 1 678 ? -1.834 5.872 19.958 1.00 94.75 678 ILE A O 1
ATOM 5458 N N . ASP A 1 679 ? -1.606 3.914 18.878 1.00 95.56 679 ASP A N 1
ATOM 5459 C CA . ASP A 1 679 ? -1.877 4.459 17.547 1.00 95.56 679 ASP A CA 1
ATOM 5460 C C . ASP A 1 679 ? -3.388 4.666 17.399 1.00 95.56 679 ASP A C 1
ATOM 5462 O O . ASP A 1 679 ? -4.152 3.702 17.424 1.00 95.56 679 ASP A O 1
ATOM 5466 N N . SER A 1 680 ? -3.821 5.916 17.210 1.00 96.62 680 SER A N 1
ATOM 5467 C CA . SER A 1 680 ? -5.242 6.264 17.068 1.00 96.62 680 SER A CA 1
ATOM 5468 C C . SER A 1 680 ? -5.881 5.651 15.815 1.00 96.62 680 SER A C 1
ATOM 5470 O O . SER A 1 680 ? -7.093 5.689 15.638 1.00 96.62 680 SER A O 1
ATOM 5472 N N . PHE A 1 681 ? -5.082 5.088 14.914 1.00 96.50 681 PHE A N 1
ATOM 5473 C CA . PHE A 1 681 ? -5.552 4.427 13.704 1.00 96.50 681 PHE A CA 1
ATOM 5474 C C . PHE A 1 681 ? -5.370 2.904 13.732 1.00 96.50 681 PHE A C 1
ATOM 5476 O O . PHE A 1 681 ? -5.697 2.238 12.748 1.00 96.50 681 PHE A O 1
ATOM 5483 N N . ASN A 1 682 ? -4.858 2.334 14.827 1.00 94.00 682 ASN A N 1
ATOM 5484 C CA . ASN A 1 682 ? -4.797 0.888 14.999 1.00 94.00 682 ASN A CA 1
ATOM 5485 C C . ASN A 1 682 ? -6.047 0.395 15.738 1.00 94.00 682 ASN A C 1
ATOM 5487 O O . ASN A 1 682 ? -6.161 0.561 16.945 1.00 94.00 682 ASN A O 1
ATOM 5491 N N . ILE A 1 683 ? -6.971 -0.230 15.007 1.00 90.12 683 ILE A N 1
ATOM 5492 C CA . ILE A 1 683 ? -8.217 -0.785 15.560 1.00 90.12 683 ILE A CA 1
ATOM 5493 C C . ILE A 1 683 ? -8.055 -2.197 16.154 1.00 90.12 683 ILE A C 1
ATOM 5495 O O . ILE A 1 683 ? -9.006 -2.746 16.699 1.00 90.12 683 ILE A O 1
ATOM 5499 N N . ASN A 1 684 ? -6.872 -2.804 16.032 1.00 88.62 684 ASN A N 1
ATOM 5500 C CA . ASN A 1 684 ? -6.599 -4.187 16.437 1.00 88.62 684 ASN A CA 1
ATOM 5501 C C . ASN A 1 684 ? -5.773 -4.227 17.734 1.00 88.62 684 ASN A C 1
ATOM 5503 O O . ASN A 1 684 ? -4.707 -4.847 17.763 1.00 88.62 684 ASN A O 1
ATOM 5507 N N . LEU A 1 685 ? -6.222 -3.479 18.748 1.00 79.06 685 LEU A N 1
ATOM 5508 C CA . LEU A 1 685 ? -5.537 -3.328 20.039 1.00 79.06 685 LEU A CA 1
ATOM 5509 C C . LEU A 1 685 ? -5.556 -4.603 20.886 1.00 79.06 685 LEU A C 1
ATOM 5511 O O . LEU A 1 685 ? -6.558 -5.350 20.816 1.00 79.06 685 LEU A O 1
#

pLDDT: mean 83.99, std 17.87, range [23.2, 98.75]